Protein AF-A0A1M2VXE6-F1 (afdb_monomer_lite)

InterPro domains:
  IPR036291 NAD(P)-binding domain superfamily [SSF51735] (43-241)
  IPR051593 Ergosterol Biosynthesis ERG27 Subfamily [PTHR43647] (1-349)

Secondary structure (DSSP, 8-state):
-EES-HHHHHHHHHHHHHHHHHHHHHSPTTSHHHHHHHHHHHH-----EE--TT-HHHHHHHHHHHHHH-S--SEEEE------EEEE-HHHHHHHHHH-HHHHHHS-TTEEE----B-TTSSBHHHIIIIIHHHHHHHHHHHHHHHHHHHHSS-EEEEEE--TT----S-TTT-TTSSS-TTHHHHHHHHHHHHHHHHHHHHHHT---SSTT-PPPSSSEEEEEEE--B---SGGGGG---STTHHHHHHHHHHHHHHTT-SSB-SSHHHHHHHHHHHHHS-GGGS--TTT-TT--GGGS---TTSTTTTTS-BTBSPPPEEEEEEEEEE-TT--EEEEEEEEEPPGGGTTHHHHHHHHHHHHHHHHHHHHHHHHHHHHHHT--

Foldseek 3Di:
DEEQDPVVLVVVVVVVLVVLVVVLVPDDPPDPVNVVSVVCSVPDDDDYDYADLLDLVRLLVSLVVCVVVDQAAQEAALPWAAFAFPAFPVVVLVVCCVPPVLQCQQAVPRRFGDAQDHGPVRFTRRLSGQPLSLVSNCVSRVVRQLSCCVPVVDGGEYEHEAGSLAACQADLVPQLRRRPGRPSNNNSSVLSLLQLLVLQVQLCVQDDPPDPPDRNHVRNYHGAYEYLFDEDDCNVVSNVYPDVPVSVVVLVSLLVSQLVWFFRRAYDSVLSCAQVVCVSPPPPVPDDWLVRPPPQFLQVDDHDPPRPCPPVRHPPPDGFRFSTKYWYWTAHSVRRIDIDIHTDTDDPSCNCSNVSSVVVSSVVSVVVVVVVVVVVVVVVVVVVD

Organism: Trametes pubescens (NCBI:txid154538)

Sequence (385 aa):
MACRDPKRAQDAREKLYRLLDKHISTLKKGTEDYAYAVAFRSSVRLDIERLDLSSVRSVLDFGKAVTQKYEYISHLIFNAGTATYSHLDILGFTYDLLIHPIDAIEHPRRNMQVNGVLTEDGLGYTWQCNVFGHYVLYRSVQPLLVACARKTNSPARVIWMSSLDAEPTFDLKEDWQLTKTMHSYNASKFQIELIAAELERRTLEGGAPSIPGGSAPNGEFHHYIVSPGITATNMSTLLNIPIPGYRYLMLAAFYIVRFIGSPHVLMSLYSAAVAAVHLALIPLLAIPTVHDTVHVPPEDIPWPSWHSYFGKFTRGAAPPRVLTLRFGAENDRWGNDRPGVMAVPVWEEYLDAGEQLLERFERLYQAFLLKEVGASATVTNRHAE

Radius of gyration: 21.71 Å; chains: 1; bounding box: 54×73×59 Å

pLDDT: mean 90.38, std 12.38, range [39.72, 98.75]

Structure (mmCIF, N/CA/C/O backbone):
data_AF-A0A1M2VXE6-F1
#
_entry.id   AF-A0A1M2VXE6-F1
#
loop_
_atom_site.group_PDB
_atom_site.id
_atom_site.type_symbol
_atom_site.label_atom_id
_atom_site.label_alt_id
_atom_site.label_comp_id
_atom_site.label_asym_id
_atom_site.label_entity_id
_atom_site.label_seq_id
_atom_site.pdbx_PDB_ins_code
_atom_site.Cartn_x
_atom_site.Cartn_y
_atom_site.Cartn_z
_atom_site.occupancy
_atom_site.B_iso_or_equiv
_atom_site.auth_seq_id
_atom_site.auth_comp_id
_atom_site.auth_asym_id
_atom_site.auth_atom_id
_atom_site.pdbx_PDB_model_num
ATOM 1 N N . MET A 1 1 ? -4.980 -8.725 12.205 1.00 93.00 1 MET A N 1
ATOM 2 C CA . MET A 1 1 ? -3.709 -8.355 11.543 1.00 93.00 1 MET A CA 1
ATOM 3 C C . MET A 1 1 ? -3.261 -9.518 10.681 1.00 93.00 1 MET A C 1
ATOM 5 O O . MET A 1 1 ? -3.297 -10.643 11.161 1.00 93.00 1 MET A O 1
ATOM 9 N N . ALA A 1 2 ? -2.845 -9.256 9.444 1.00 94.75 2 ALA A N 1
ATOM 10 C CA . ALA A 1 2 ? -2.377 -10.285 8.522 1.00 94.75 2 ALA A CA 1
ATOM 11 C C . ALA A 1 2 ? -0.858 -10.163 8.328 1.00 94.75 2 ALA A C 1
ATOM 13 O O . ALA A 1 2 ? -0.361 -9.061 8.088 1.00 94.75 2 ALA A O 1
ATOM 14 N N . CYS A 1 3 ? -0.102 -11.252 8.485 1.00 94.12 3 CYS A N 1
ATOM 15 C CA . CYS A 1 3 ? 1.357 -11.213 8.349 1.00 94.12 3 CYS A CA 1
ATOM 16 C C . CYS A 1 3 ? 1.932 -12.571 7.944 1.00 94.12 3 CYS A C 1
ATOM 18 O O . CYS A 1 3 ? 1.478 -13.608 8.425 1.00 94.12 3 CYS A O 1
ATOM 20 N N . ARG A 1 4 ? 2.984 -12.571 7.119 1.00 94.12 4 ARG A N 1
ATOM 21 C CA . ARG A 1 4 ? 3.686 -13.805 6.730 1.00 94.12 4 ARG A CA 1
ATOM 22 C C . ARG A 1 4 ? 4.567 -14.382 7.837 1.00 94.12 4 ARG A C 1
ATOM 24 O O . ARG A 1 4 ? 4.826 -15.580 7.842 1.00 94.12 4 ARG A O 1
ATOM 31 N N . ASP A 1 5 ? 5.027 -13.531 8.758 1.00 94.81 5 ASP A N 1
ATOM 32 C CA . ASP A 1 5 ? 5.937 -13.882 9.850 1.00 94.81 5 ASP A CA 1
ATOM 33 C C . ASP A 1 5 ? 5.180 -13.860 11.193 1.00 94.81 5 ASP A C 1
ATOM 35 O O . ASP A 1 5 ? 4.861 -12.776 11.702 1.00 94.81 5 ASP A O 1
ATOM 39 N N . PRO A 1 6 ? 4.897 -15.034 11.792 1.00 92.81 6 PRO A N 1
ATOM 40 C CA . PRO A 1 6 ? 4.152 -15.126 13.045 1.00 92.81 6 PRO A CA 1
ATOM 41 C C . PRO A 1 6 ? 4.833 -14.417 14.217 1.00 92.81 6 PRO A C 1
ATOM 43 O O . PRO A 1 6 ? 4.154 -13.824 15.055 1.00 92.81 6 PRO A O 1
ATOM 46 N N . LYS A 1 7 ? 6.171 -14.438 14.275 1.00 95.31 7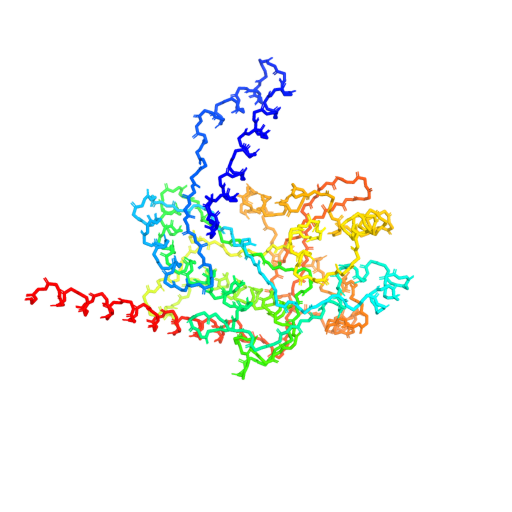 LYS A N 1
ATOM 47 C CA . LYS A 1 7 ? 6.927 -13.814 15.364 1.00 95.31 7 LYS A CA 1
ATOM 48 C C . LYS A 1 7 ? 6.829 -12.298 15.274 1.00 95.31 7 LYS A C 1
ATOM 50 O O . LYS A 1 7 ? 6.483 -11.649 16.255 1.00 95.31 7 LYS A O 1
ATOM 55 N N . ARG A 1 8 ? 7.044 -11.728 14.084 1.00 93.88 8 ARG A N 1
ATOM 56 C CA . ARG A 1 8 ? 6.881 -10.280 13.869 1.00 93.88 8 ARG A CA 1
ATOM 57 C C . ARG A 1 8 ? 5.454 -9.819 14.155 1.00 93.88 8 ARG A C 1
ATOM 59 O O . ARG A 1 8 ? 5.272 -8.745 14.725 1.00 93.88 8 ARG A O 1
ATOM 66 N N . ALA A 1 9 ? 4.456 -10.619 13.782 1.00 95.38 9 ALA A N 1
ATOM 67 C CA . ALA A 1 9 ? 3.058 -10.326 14.080 1.00 95.38 9 ALA A CA 1
ATOM 68 C C . ALA A 1 9 ? 2.782 -10.319 15.589 1.00 95.38 9 ALA A C 1
ATOM 70 O O . ALA A 1 9 ? 2.110 -9.415 16.088 1.00 95.38 9 ALA A O 1
ATOM 71 N N . GLN A 1 10 ? 3.338 -11.291 16.316 1.00 97.19 10 GLN A N 1
ATOM 72 C CA . GLN A 1 10 ? 3.230 -11.371 17.768 1.00 97.19 10 GLN A CA 1
ATOM 73 C C . GLN A 1 10 ? 3.910 -10.179 18.452 1.00 97.19 10 GLN A C 1
ATOM 75 O O . GLN A 1 10 ? 3.286 -9.511 19.278 1.00 97.19 10 GLN A O 1
ATOM 80 N N . ASP A 1 11 ? 5.136 -9.848 18.046 1.00 96.12 11 ASP A N 1
ATOM 81 C CA . ASP A 1 11 ? 5.872 -8.693 18.565 1.00 96.12 11 ASP A CA 1
ATOM 82 C C . ASP A 1 11 ? 5.100 -7.385 18.329 1.00 96.12 11 ASP A C 1
ATOM 84 O O . ASP A 1 11 ? 5.043 -6.516 19.203 1.00 96.12 11 ASP A O 1
ATOM 88 N N . ALA A 1 12 ? 4.492 -7.225 17.147 1.00 95.06 12 ALA A N 1
ATOM 89 C CA . ALA A 1 12 ? 3.663 -6.069 16.821 1.00 95.06 12 ALA A CA 1
ATOM 90 C C . ALA A 1 12 ? 2.401 -6.012 17.693 1.00 95.06 12 ALA A C 1
ATOM 92 O O . ALA A 1 12 ? 2.087 -4.957 18.243 1.00 95.06 12 ALA A O 1
ATOM 93 N N . ARG A 1 13 ? 1.715 -7.147 17.880 1.00 96.94 13 ARG A N 1
ATOM 94 C CA . ARG A 1 13 ? 0.522 -7.254 18.731 1.00 96.94 13 ARG A CA 1
ATOM 95 C C . ARG A 1 13 ? 0.801 -6.794 20.156 1.00 96.94 13 ARG A C 1
ATOM 97 O O . ARG A 1 13 ? 0.058 -5.985 20.705 1.00 96.94 13 ARG A O 1
ATOM 104 N N . GLU A 1 14 ? 1.878 -7.288 20.752 1.00 97.44 14 GLU A N 1
ATOM 105 C CA . GLU A 1 14 ? 2.244 -6.913 22.116 1.00 97.44 14 GLU A CA 1
ATOM 106 C C . GLU A 1 14 ? 2.625 -5.441 22.229 1.00 97.44 14 GLU A C 1
ATOM 108 O O . GLU A 1 14 ? 2.249 -4.784 23.199 1.00 97.44 14 GLU A O 1
ATOM 113 N N . LYS A 1 15 ? 3.354 -4.906 21.242 1.00 96.12 15 LYS A N 1
ATOM 114 C CA . LYS A 1 15 ? 3.685 -3.477 21.194 1.00 96.12 15 LYS A CA 1
ATOM 115 C C . LYS A 1 15 ? 2.431 -2.611 21.106 1.00 96.12 15 LYS A C 1
ATOM 117 O O . LYS A 1 15 ? 2.387 -1.588 21.778 1.00 96.12 15 LYS A O 1
ATOM 122 N N . LEU A 1 16 ? 1.421 -3.020 20.337 1.00 95.62 16 LEU A N 1
ATOM 123 C CA . LEU A 1 16 ? 0.152 -2.295 20.222 1.00 95.62 16 LEU A CA 1
ATOM 124 C C . LEU A 1 16 ? -0.641 -2.303 21.534 1.00 95.62 16 LEU A C 1
ATOM 126 O O . LEU A 1 16 ? -1.080 -1.242 21.971 1.00 95.62 16 LEU A O 1
ATOM 130 N N . TYR A 1 17 ? -0.764 -3.453 22.207 1.00 97.69 17 TYR A N 1
ATOM 131 C CA . TYR A 1 17 ? -1.394 -3.492 23.534 1.00 97.69 17 TYR A CA 1
ATOM 132 C C . TYR A 1 17 ? -0.641 -2.621 24.542 1.00 97.69 17 TYR A C 1
ATOM 134 O O . TYR A 1 17 ? -1.256 -1.801 25.217 1.00 97.69 17 TYR A O 1
ATOM 142 N N . ARG A 1 18 ? 0.695 -2.720 24.583 1.00 97.50 18 ARG A N 1
ATOM 143 C CA . ARG A 1 18 ? 1.533 -1.878 25.451 1.00 97.50 18 ARG A CA 1
ATOM 144 C C . ARG A 1 18 ? 1.386 -0.388 25.139 1.00 97.50 18 ARG A C 1
ATOM 146 O O . ARG A 1 18 ? 1.398 0.424 26.059 1.00 97.50 18 ARG A O 1
ATOM 153 N N . LEU A 1 19 ? 1.260 -0.019 23.864 1.00 95.31 19 LEU A N 1
ATOM 154 C CA . LEU A 1 19 ? 1.040 1.364 23.444 1.00 95.31 19 LEU A CA 1
ATOM 155 C C . LEU A 1 19 ? -0.303 1.892 23.963 1.00 95.31 19 LEU A C 1
ATOM 157 O O . LEU A 1 19 ? -0.345 2.993 24.507 1.00 95.31 19 LEU A O 1
ATOM 161 N N . LEU A 1 20 ? -1.370 1.097 23.842 1.00 96.06 20 LEU A N 1
ATOM 162 C CA . LEU A 1 20 ? -2.694 1.446 24.354 1.00 96.06 20 LEU A CA 1
ATOM 163 C C . LEU A 1 20 ? -2.698 1.558 25.886 1.00 96.06 20 LEU A C 1
ATOM 165 O O . LEU A 1 20 ? -3.192 2.545 26.424 1.00 96.06 20 LEU A O 1
ATOM 169 N N . ASP A 1 21 ? -2.076 0.606 26.584 1.00 97.81 21 ASP A N 1
ATOM 170 C CA . ASP A 1 21 ? -1.946 0.629 28.048 1.00 97.81 21 ASP A CA 1
ATOM 171 C C . ASP A 1 21 ? -1.162 1.865 28.518 1.00 97.81 21 ASP A C 1
ATOM 173 O O . ASP A 1 21 ? -1.562 2.557 29.459 1.00 97.81 21 ASP A O 1
ATOM 177 N N . LYS A 1 22 ? -0.078 2.207 27.809 1.00 97.44 22 LYS A N 1
ATOM 178 C CA . LYS A 1 22 ? 0.682 3.434 28.058 1.00 97.44 22 LYS A CA 1
ATOM 179 C C . LYS A 1 22 ? -0.185 4.673 27.837 1.00 97.44 22 LYS A C 1
ATOM 181 O O . LYS A 1 22 ? -0.175 5.549 28.695 1.00 97.44 22 LYS A O 1
ATOM 186 N N . HIS A 1 23 ? -0.943 4.755 26.744 1.00 95.81 23 HIS A N 1
ATOM 187 C CA . HIS A 1 23 ? -1.839 5.886 26.489 1.00 95.81 23 HIS A CA 1
ATOM 188 C C . HIS A 1 23 ? -2.865 6.062 27.619 1.00 95.81 23 HIS A C 1
ATOM 190 O O . HIS A 1 23 ? -2.963 7.148 28.187 1.00 95.81 23 HIS A O 1
ATOM 196 N N . ILE A 1 24 ? -3.534 4.985 28.040 1.00 97.69 24 ILE A N 1
ATOM 197 C CA . ILE A 1 24 ? -4.504 5.011 29.147 1.00 97.69 24 ILE A CA 1
ATOM 198 C C . ILE A 1 24 ? -3.865 5.523 30.439 1.00 97.69 24 ILE A C 1
ATOM 200 O O . ILE A 1 24 ? -4.471 6.321 31.150 1.00 97.69 24 ILE A O 1
ATOM 204 N N . SER A 1 25 ? -2.623 5.123 30.731 1.00 97.62 25 SER A N 1
ATOM 205 C CA . SER A 1 25 ? -1.912 5.582 31.932 1.00 97.62 25 SER A CA 1
ATOM 206 C C . SER A 1 25 ? -1.639 7.092 31.964 1.00 97.62 25 SER A C 1
ATOM 208 O O . SER A 1 25 ? -1.443 7.647 33.043 1.00 97.62 25 SER A O 1
ATOM 210 N N . THR A 1 26 ? -1.642 7.757 30.803 1.00 97.69 26 THR A N 1
ATOM 211 C CA . THR A 1 26 ? -1.457 9.215 30.704 1.00 97.69 26 THR A CA 1
ATOM 212 C C . THR A 1 26 ? -2.757 10.004 30.857 1.00 97.69 26 THR A C 1
ATOM 214 O O . THR A 1 26 ? -2.711 11.211 31.090 1.00 97.69 26 THR A O 1
ATOM 217 N N . LEU A 1 27 ? -3.913 9.342 30.752 1.00 97.75 27 LEU A N 1
ATOM 218 C CA . LEU A 1 27 ? -5.220 9.980 30.877 1.00 97.75 27 LEU A CA 1
ATOM 219 C C . LEU A 1 27 ? -5.575 10.219 32.351 1.00 97.75 27 LEU A C 1
ATOM 221 O O . LEU A 1 27 ? -5.306 9.400 33.235 1.00 97.75 27 LEU A O 1
ATOM 225 N N . LYS A 1 28 ? -6.228 11.350 32.627 1.00 97.44 28 LYS A N 1
ATOM 226 C CA . LYS A 1 28 ? -6.692 11.688 33.975 1.00 97.44 28 LYS A CA 1
ATOM 227 C C . LYS A 1 28 ? -7.846 10.766 34.373 1.00 97.44 28 LYS A C 1
ATOM 229 O O . LYS A 1 28 ? -8.885 10.739 33.723 1.00 97.44 28 LYS A O 1
ATOM 234 N N . LYS A 1 29 ? -7.694 10.042 35.483 1.00 96.81 29 LYS A N 1
ATOM 235 C CA . LYS A 1 29 ? -8.764 9.186 36.018 1.00 96.81 29 LYS A CA 1
ATOM 236 C C . LYS A 1 29 ? -10.035 9.995 36.292 1.00 96.81 29 LYS A C 1
ATOM 238 O O . LYS A 1 29 ? -9.965 11.105 36.818 1.00 96.81 29 LYS A O 1
ATOM 243 N N . GLY A 1 30 ? -11.182 9.399 35.975 1.00 95.44 30 GLY A N 1
ATOM 244 C CA . GLY A 1 30 ? -12.502 10.007 36.161 1.00 95.44 30 GLY A CA 1
ATOM 245 C C . GLY A 1 30 ? -12.973 10.897 35.007 1.00 95.44 30 GLY A C 1
ATOM 246 O O . GLY A 1 30 ? -14.076 11.423 35.098 1.00 95.44 30 GLY A O 1
ATOM 247 N N . THR A 1 31 ? -12.187 11.069 33.936 1.00 97.75 31 THR A N 1
ATOM 248 C CA . THR A 1 31 ? -12.665 11.712 32.700 1.00 97.75 31 THR A CA 1
ATOM 249 C C . THR A 1 31 ? -13.384 10.717 31.789 1.00 97.75 31 THR A C 1
ATOM 251 O O . THR A 1 31 ? -13.173 9.504 31.884 1.00 97.75 31 THR A O 1
ATOM 254 N N . GLU A 1 32 ? -14.204 11.237 30.874 1.00 97.62 32 GLU A N 1
ATOM 255 C CA . GLU A 1 32 ? -14.871 10.438 29.839 1.00 97.62 32 GLU A CA 1
ATOM 256 C C . GLU A 1 32 ? -13.858 9.720 28.939 1.00 97.62 32 GLU A C 1
ATOM 258 O O . GLU A 1 32 ? -13.996 8.520 28.712 1.00 97.62 32 GLU A O 1
ATOM 263 N N . ASP A 1 33 ? -12.780 10.399 28.532 1.00 96.69 33 ASP A N 1
ATOM 264 C CA . ASP A 1 33 ? -11.703 9.802 27.728 1.00 96.69 33 ASP A CA 1
ATOM 265 C C . ASP A 1 33 ? -11.070 8.588 28.412 1.00 96.69 33 ASP A C 1
ATOM 267 O O . ASP A 1 33 ? -10.832 7.557 27.781 1.00 96.69 33 ASP A O 1
ATOM 271 N N . TYR A 1 34 ? -10.812 8.683 29.722 1.00 97.88 34 TYR A N 1
ATOM 272 C CA . TYR A 1 34 ? -10.270 7.565 30.490 1.00 97.88 34 TYR A CA 1
ATOM 273 C C . TYR A 1 34 ? -11.263 6.398 30.532 1.00 97.88 34 TYR A C 1
ATOM 275 O O . TYR A 1 34 ? -10.874 5.250 30.314 1.00 97.88 34 TYR A O 1
ATOM 283 N N . ALA A 1 35 ? -12.545 6.680 30.788 1.00 97.69 35 ALA A N 1
ATOM 284 C CA . ALA A 1 35 ? -13.589 5.660 30.824 1.00 97.69 35 ALA A CA 1
ATOM 285 C C . ALA A 1 35 ? -13.737 4.951 29.467 1.00 97.69 35 ALA A C 1
ATOM 287 O O . ALA A 1 35 ? -13.752 3.719 29.416 1.00 97.69 35 ALA A O 1
ATOM 288 N N . TYR A 1 36 ? -13.760 5.717 28.373 1.00 97.25 36 TYR A N 1
ATOM 289 C CA . TYR A 1 36 ? -13.797 5.190 27.013 1.00 97.25 36 TYR A CA 1
ATOM 290 C C . TYR A 1 36 ? -12.573 4.325 26.710 1.00 97.25 36 TYR A C 1
ATOM 292 O O . TYR A 1 36 ? -12.720 3.186 26.275 1.00 97.25 36 TYR A O 1
ATOM 300 N N . ALA A 1 37 ? -11.362 4.820 26.977 1.00 97.25 37 ALA A N 1
ATOM 301 C CA . ALA A 1 37 ? -10.138 4.101 26.642 1.00 97.25 37 ALA A CA 1
ATOM 302 C C . ALA A 1 37 ? -10.000 2.785 27.431 1.00 97.25 37 ALA A C 1
ATOM 304 O O . ALA A 1 37 ? -9.575 1.773 26.871 1.00 97.25 37 ALA A O 1
ATOM 305 N N . VAL A 1 38 ? -10.423 2.757 28.701 1.00 97.50 38 VAL A N 1
ATOM 306 C CA . VAL A 1 38 ? -10.486 1.526 29.508 1.00 97.50 38 VAL A CA 1
ATOM 307 C C . VAL A 1 38 ? -11.510 0.536 28.943 1.00 97.50 38 VAL A C 1
ATOM 309 O O . VAL A 1 38 ? -11.203 -0.653 28.825 1.00 97.50 38 VAL A O 1
ATOM 312 N N . ALA A 1 39 ? -12.699 1.004 28.553 1.00 97.69 39 ALA A N 1
ATOM 313 C CA . ALA A 1 39 ? -13.727 0.161 27.940 1.00 97.69 39 ALA A CA 1
ATOM 314 C C . ALA A 1 39 ? -13.306 -0.370 26.555 1.00 97.69 39 ALA A C 1
ATOM 316 O O . ALA A 1 39 ? -13.531 -1.536 26.222 1.00 97.69 39 ALA A O 1
ATOM 317 N N . PHE A 1 40 ? -12.633 0.452 25.751 1.00 97.00 40 PHE A N 1
ATOM 318 C CA . PHE A 1 40 ? -12.043 0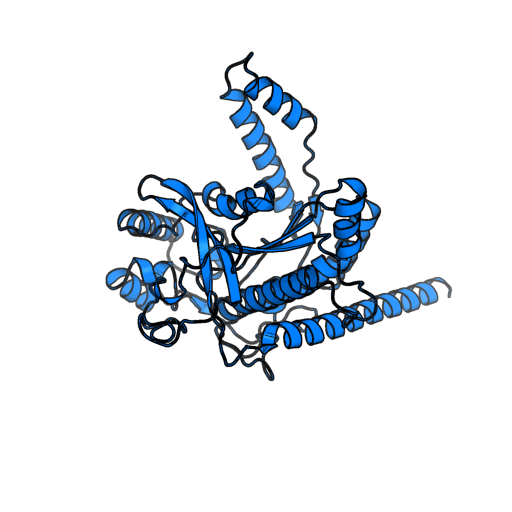.024 24.487 1.00 97.00 40 PHE A CA 1
ATOM 319 C C . PHE A 1 40 ? -10.968 -1.038 24.728 1.00 97.00 40 PHE A C 1
ATOM 321 O O . PHE A 1 40 ? -10.971 -2.091 24.096 1.00 97.00 40 PHE A O 1
ATOM 328 N N . ARG A 1 41 ? -10.077 -0.823 25.702 1.00 96.94 41 ARG A N 1
ATOM 329 C CA . ARG A 1 41 ? -9.002 -1.767 26.028 1.00 96.94 41 ARG A CA 1
ATOM 330 C C . ARG A 1 41 ? -9.497 -3.129 26.511 1.00 96.94 41 ARG A C 1
ATOM 332 O O . ARG A 1 41 ? -8.813 -4.125 26.260 1.00 96.94 41 ARG A O 1
ATOM 339 N N . SER A 1 42 ? -10.637 -3.184 27.200 1.00 96.56 42 SER A N 1
ATOM 340 C CA . SER A 1 42 ? -11.229 -4.440 27.676 1.00 96.56 42 SER A CA 1
ATOM 341 C C . SER A 1 42 ? -11.940 -5.233 26.573 1.00 96.56 42 SER A C 1
ATOM 343 O O . SER A 1 42 ? -12.100 -6.445 26.706 1.00 96.56 42 SER A O 1
ATOM 345 N N . SER A 1 43 ? -12.331 -4.574 25.480 1.00 96.25 43 SER A N 1
ATOM 346 C CA . SER A 1 43 ? -13.095 -5.174 24.380 1.00 96.25 43 SER A CA 1
ATOM 347 C C . SER A 1 43 ? -12.270 -5.424 23.113 1.00 96.25 43 SER A C 1
ATOM 349 O O . SER A 1 43 ? -12.550 -6.381 22.388 1.00 96.25 43 SER A O 1
ATOM 351 N N . VAL A 1 44 ? -11.240 -4.615 22.847 1.00 96.56 44 VAL A N 1
ATOM 352 C CA . VAL A 1 44 ? -10.413 -4.723 21.639 1.00 96.56 44 VAL A CA 1
ATOM 353 C C . VAL A 1 44 ? -9.643 -6.044 21.603 1.00 96.56 44 VAL A C 1
ATOM 355 O O . VAL A 1 44 ? -8.948 -6.419 22.550 1.00 96.56 44 VAL A O 1
ATOM 358 N N . ARG A 1 45 ? -9.738 -6.747 20.470 1.00 96.44 45 ARG A N 1
ATOM 359 C CA . ARG A 1 45 ? -9.020 -7.998 20.210 1.00 96.44 45 ARG A CA 1
ATOM 360 C C . ARG A 1 45 ? -8.141 -7.855 18.979 1.00 96.44 45 ARG A C 1
ATOM 362 O O . ARG A 1 45 ? -8.617 -7.578 17.882 1.00 96.44 45 ARG A O 1
ATOM 369 N N . LEU A 1 46 ? -6.844 -8.065 19.169 1.00 96.62 46 LEU A N 1
ATOM 370 C CA . LEU A 1 46 ? -5.863 -8.117 18.092 1.00 96.62 46 LEU A CA 1
ATOM 371 C C . LEU A 1 46 ? -5.605 -9.574 17.692 1.00 96.62 46 LEU A C 1
ATOM 373 O O . LEU A 1 46 ? -4.740 -10.249 18.259 1.00 96.62 46 LEU A O 1
ATOM 377 N N . ASP A 1 47 ? -6.354 -10.042 16.698 1.00 95.69 47 ASP A N 1
ATOM 378 C CA . ASP A 1 47 ? -6.156 -11.362 16.100 1.00 95.69 47 ASP A CA 1
ATOM 379 C C . ASP A 1 47 ? -5.029 -11.336 15.062 1.00 95.69 47 ASP A C 1
ATOM 381 O O . ASP A 1 47 ? -4.821 -10.335 14.364 1.00 95.69 47 ASP A O 1
ATOM 385 N N . ILE A 1 48 ? -4.297 -12.443 14.957 1.00 95.38 48 ILE A N 1
ATOM 386 C CA . ILE A 1 48 ? -3.235 -12.643 13.969 1.00 95.38 48 ILE A CA 1
ATOM 387 C C . ILE A 1 48 ? -3.660 -13.786 13.061 1.00 95.38 48 ILE A C 1
ATOM 389 O O . ILE A 1 48 ? -3.976 -14.864 13.548 1.00 95.38 48 ILE A O 1
ATOM 393 N N . GLU A 1 49 ? -3.610 -13.543 11.759 1.00 95.25 49 GLU A N 1
ATOM 394 C CA . GLU A 1 49 ? -3.856 -14.545 10.728 1.00 95.25 49 GLU A CA 1
ATOM 395 C C . GLU A 1 49 ? -2.675 -14.540 9.749 1.00 95.25 49 GLU A C 1
ATOM 397 O O . GLU A 1 49 ? -2.134 -13.479 9.404 1.00 95.25 49 GLU A O 1
ATOM 402 N N . ARG A 1 50 ? -2.216 -15.725 9.337 1.00 96.19 50 ARG A N 1
ATOM 403 C CA . ARG A 1 50 ? -1.046 -15.839 8.459 1.00 96.19 50 ARG A CA 1
ATOM 404 C C . ARG A 1 50 ? -1.433 -15.482 7.029 1.00 96.19 50 ARG A C 1
ATOM 406 O O . ARG A 1 50 ? -2.371 -16.051 6.488 1.00 96.19 50 ARG A O 1
ATOM 413 N N . LEU A 1 51 ? -0.671 -14.586 6.410 1.00 98.00 51 LEU A N 1
ATOM 414 C CA . LEU A 1 51 ? -0.885 -14.172 5.025 1.00 98.00 51 LEU A CA 1
ATOM 415 C C . LEU A 1 51 ? 0.449 -13.872 4.351 1.00 98.00 51 LEU A C 1
ATOM 417 O O . LEU A 1 51 ? 1.158 -12.958 4.778 1.00 98.00 51 LEU A O 1
ATOM 421 N N . ASP A 1 52 ? 0.758 -14.604 3.285 1.00 98.12 52 ASP A N 1
ATOM 422 C CA . ASP A 1 52 ? 1.862 -14.295 2.384 1.00 98.12 52 ASP A CA 1
ATOM 423 C C . ASP A 1 52 ? 1.335 -13.892 1.004 1.00 98.12 52 ASP A C 1
ATOM 425 O O . ASP A 1 52 ? 0.777 -14.706 0.275 1.00 98.12 52 ASP A O 1
ATOM 429 N N . LEU A 1 53 ? 1.521 -12.623 0.638 1.00 98.38 53 LEU A N 1
ATOM 430 C CA . LEU A 1 53 ? 1.072 -12.091 -0.652 1.00 98.38 53 LEU A CA 1
ATOM 431 C C . LEU A 1 53 ? 1.905 -12.608 -1.830 1.00 98.38 53 LEU A C 1
ATOM 433 O O . LEU A 1 53 ? 1.460 -12.492 -2.966 1.00 98.38 53 LEU A O 1
ATOM 437 N N . SER A 1 54 ? 3.074 -13.204 -1.574 1.00 97.88 54 SER A N 1
ATOM 438 C CA . SER A 1 54 ? 3.882 -13.866 -2.606 1.00 97.88 54 SER A CA 1
ATOM 439 C C . SER A 1 54 ? 3.396 -15.279 -2.960 1.00 97.88 54 SER A C 1
ATOM 441 O O . SER A 1 54 ? 4.002 -15.923 -3.811 1.00 97.88 54 SER A O 1
ATOM 443 N N . SER A 1 55 ? 2.301 -15.745 -2.340 1.00 98.38 55 SER A N 1
ATOM 444 C CA . SER A 1 55 ? 1.650 -17.025 -2.634 1.00 98.38 55 SER A CA 1
ATOM 445 C C . SER A 1 55 ? 0.137 -16.851 -2.783 1.00 98.38 55 SER A C 1
ATOM 447 O O . SER A 1 55 ? -0.566 -16.621 -1.799 1.00 98.38 55 SER A O 1
ATOM 449 N N . VAL A 1 56 ? -0.405 -17.023 -3.992 1.00 98.19 56 VAL A N 1
ATOM 450 C CA . VAL A 1 56 ? -1.852 -16.928 -4.260 1.00 98.19 56 VAL A CA 1
ATOM 451 C C . VAL A 1 56 ? -2.627 -17.926 -3.404 1.00 98.19 56 VAL A C 1
ATOM 453 O O . VAL A 1 56 ? -3.657 -17.573 -2.830 1.00 98.19 56 VAL A O 1
ATOM 456 N N . ARG A 1 57 ? -2.099 -19.142 -3.229 1.00 97.56 57 ARG A N 1
ATOM 457 C CA . ARG A 1 57 ? -2.683 -20.143 -2.330 1.00 97.56 57 ARG A CA 1
ATOM 458 C C . ARG A 1 57 ? -2.792 -19.629 -0.895 1.00 97.56 57 ARG A C 1
ATOM 460 O O . ARG A 1 57 ? -3.861 -19.737 -0.298 1.00 97.56 57 ARG A O 1
ATOM 467 N N . SER A 1 58 ? -1.733 -19.013 -0.358 1.00 98.12 58 SER A N 1
ATOM 468 C CA . SER A 1 58 ? -1.788 -18.415 0.983 1.00 98.12 58 SER A CA 1
ATOM 469 C C . SER A 1 58 ? -2.872 -17.341 1.091 1.00 98.12 58 SER A C 1
ATOM 471 O O . SER A 1 58 ? -3.499 -17.239 2.145 1.00 98.12 58 SER A O 1
ATOM 473 N N . VAL A 1 59 ? -3.090 -16.542 0.043 1.00 98.50 59 VAL A N 1
ATOM 474 C CA . VAL A 1 59 ? -4.132 -15.505 0.029 1.00 98.50 59 VAL A CA 1
ATOM 475 C C . VAL A 1 59 ? -5.535 -16.116 -0.013 1.00 98.50 59 VAL A C 1
ATOM 477 O O . VAL A 1 59 ? -6.412 -15.689 0.738 1.00 98.50 59 VAL A O 1
ATOM 480 N N . LEU A 1 60 ? -5.749 -17.135 -0.848 1.00 97.94 60 LEU A N 1
ATOM 481 C CA . LEU A 1 60 ? -7.029 -17.840 -0.952 1.00 97.94 60 LEU A CA 1
ATOM 482 C C . LEU A 1 60 ? -7.397 -18.548 0.356 1.00 97.94 60 LEU A C 1
ATOM 484 O O . LEU A 1 60 ? -8.534 -18.448 0.816 1.00 97.94 60 LEU A O 1
ATOM 488 N N . ASP A 1 61 ? -6.438 -19.233 0.979 1.00 97.00 61 ASP A N 1
ATOM 489 C CA . ASP A 1 61 ? -6.656 -19.928 2.249 1.00 97.00 61 ASP A CA 1
ATOM 490 C C . ASP A 1 61 ? -6.936 -18.941 3.392 1.00 97.00 61 ASP A C 1
ATOM 492 O O . ASP A 1 61 ? -7.842 -19.174 4.196 1.00 97.00 61 ASP A O 1
ATOM 496 N N . PHE A 1 62 ? -6.255 -17.789 3.412 1.00 97.75 62 PHE A N 1
ATOM 497 C CA . PHE A 1 62 ? -6.596 -16.686 4.314 1.00 97.75 62 PHE A CA 1
ATOM 498 C C . PHE A 1 62 ? -8.034 -16.196 4.090 1.00 97.75 62 PHE A C 1
ATOM 500 O O . PHE A 1 62 ? -8.791 -16.053 5.050 1.00 97.75 62 PHE A O 1
ATOM 507 N N . GLY A 1 63 ? -8.436 -15.969 2.834 1.00 97.25 63 GLY A N 1
ATOM 508 C CA . GLY A 1 63 ? -9.788 -15.525 2.489 1.00 97.25 63 GLY A CA 1
ATOM 509 C C . GLY A 1 63 ? -10.872 -16.494 2.968 1.00 97.25 63 GLY A C 1
ATOM 510 O O . GLY A 1 63 ? -11.864 -16.062 3.561 1.00 97.25 63 GLY A O 1
ATOM 511 N N . LYS A 1 64 ? -10.656 -17.808 2.799 1.00 96.31 64 LYS A N 1
ATOM 512 C CA . LYS A 1 64 ? -11.545 -18.861 3.324 1.00 96.31 64 LYS A CA 1
ATOM 513 C C . LYS A 1 64 ? -11.642 -18.804 4.850 1.00 96.31 64 LYS A C 1
ATOM 515 O O . LYS A 1 64 ? -12.750 -18.766 5.382 1.00 96.31 64 LYS A O 1
ATOM 520 N N . ALA A 1 65 ? -10.503 -18.760 5.545 1.00 96.56 65 ALA A N 1
ATOM 521 C CA . ALA A 1 65 ? -10.460 -18.738 7.007 1.00 96.56 65 ALA A CA 1
ATOM 522 C C . ALA A 1 65 ? -11.172 -17.503 7.583 1.00 96.56 65 ALA A C 1
ATOM 524 O O . ALA A 1 65 ? -11.980 -17.612 8.503 1.00 96.56 65 ALA A O 1
ATOM 525 N N . VAL A 1 66 ? -10.930 -16.327 7.001 1.00 96.62 66 VAL A N 1
ATOM 526 C CA . VAL A 1 66 ? -11.566 -15.072 7.419 1.00 96.62 66 VAL A CA 1
ATOM 527 C C . VAL A 1 66 ? -13.073 -15.087 7.152 1.00 96.62 66 VAL A C 1
ATOM 529 O O . VAL A 1 66 ? -13.836 -14.686 8.028 1.00 96.62 66 VAL A O 1
ATOM 532 N N . THR A 1 67 ? -13.512 -15.614 6.005 1.00 95.81 67 THR A N 1
ATOM 533 C CA . THR A 1 67 ? -14.941 -15.762 5.659 1.00 95.81 67 THR A CA 1
ATOM 534 C C . THR A 1 67 ? -15.687 -16.703 6.600 1.00 95.81 67 THR A C 1
ATOM 536 O O . THR A 1 67 ? -16.853 -16.474 6.901 1.00 95.81 67 THR A O 1
ATOM 539 N N . GLN A 1 68 ? -15.022 -17.741 7.107 1.00 95.81 68 GLN A N 1
ATOM 540 C CA . GLN A 1 68 ? -15.605 -18.645 8.101 1.00 95.81 68 GLN A CA 1
ATOM 541 C C . GLN A 1 68 ? -15.653 -18.029 9.505 1.00 95.81 68 GLN A C 1
ATOM 543 O O . GLN A 1 68 ? -16.534 -18.363 10.295 1.00 95.81 68 GLN A O 1
ATOM 548 N N . LYS A 1 69 ? -14.691 -17.160 9.834 1.00 96.44 69 LYS A N 1
ATOM 549 C CA . LYS A 1 69 ? -14.490 -16.639 11.191 1.00 96.44 69 LYS A CA 1
ATOM 550 C C . LYS A 1 69 ? -15.288 -15.372 11.493 1.00 96.44 69 LYS A C 1
ATOM 552 O O . LYS A 1 69 ? -15.672 -15.170 12.644 1.00 96.44 69 LYS A O 1
ATOM 557 N N . TYR A 1 70 ? -15.503 -14.509 10.503 1.00 96.25 70 TYR A N 1
ATOM 558 C CA . TYR A 1 70 ? -16.099 -13.189 10.707 1.00 96.25 70 TYR A CA 1
ATOM 559 C C . TYR A 1 70 ? -17.351 -13.000 9.856 1.00 96.25 70 TYR A C 1
ATOM 561 O O . TYR A 1 70 ? -17.410 -13.414 8.705 1.00 96.25 70 TYR A O 1
ATOM 569 N N . GLU A 1 71 ? -18.347 -12.321 10.421 1.00 96.25 71 GLU A N 1
ATOM 570 C CA . GLU A 1 71 ? -19.622 -12.089 9.738 1.00 96.25 71 GLU A CA 1
ATOM 571 C C . GLU A 1 71 ? -19.556 -10.999 8.662 1.00 96.25 71 GLU A C 1
ATOM 573 O O . GLU A 1 71 ? -20.360 -10.994 7.732 1.00 96.25 71 GLU A O 1
ATOM 578 N N . TYR A 1 72 ? -18.649 -10.036 8.828 1.00 96.56 72 TYR A N 1
ATOM 579 C CA . TYR A 1 72 ? -18.425 -8.936 7.900 1.00 96.56 72 TYR A CA 1
ATOM 580 C C . TYR A 1 72 ? -17.037 -8.322 8.108 1.00 96.56 72 TYR A C 1
ATOM 582 O O . TYR A 1 72 ? -16.404 -8.511 9.149 1.00 96.56 72 TYR A O 1
ATOM 590 N N . ILE A 1 73 ? -16.584 -7.546 7.123 1.00 97.06 73 ILE A N 1
ATOM 591 C CA . ILE A 1 73 ? -15.390 -6.700 7.212 1.00 97.06 73 ILE A CA 1
ATOM 592 C C . ILE A 1 73 ? -15.817 -5.270 6.909 1.00 97.06 73 ILE A C 1
ATOM 594 O O . ILE A 1 73 ? -16.346 -4.999 5.838 1.00 97.06 73 ILE A O 1
ATOM 598 N N . SER A 1 74 ? -15.572 -4.351 7.842 1.00 97.00 74 SER A N 1
ATOM 599 C CA . SER A 1 74 ? -15.841 -2.925 7.624 1.00 97.00 74 SER A CA 1
ATOM 600 C C . SER A 1 74 ? -14.682 -2.202 6.944 1.00 97.00 74 SER A C 1
ATOM 602 O O . SER A 1 74 ? -14.903 -1.243 6.214 1.00 97.00 74 SER A O 1
ATOM 604 N N . HIS A 1 75 ? -13.447 -2.656 7.171 1.00 97.88 75 HIS A N 1
ATOM 605 C CA . HIS A 1 75 ? -12.241 -2.007 6.664 1.00 97.88 75 HIS A CA 1
ATOM 606 C C . HIS A 1 75 ? -11.218 -3.044 6.215 1.00 97.88 75 HIS A C 1
ATOM 608 O O . HIS A 1 75 ? -10.873 -3.957 6.967 1.00 97.88 75 HIS A O 1
ATOM 614 N N . LEU A 1 76 ? -10.690 -2.857 5.012 1.00 97.81 76 LEU A N 1
ATOM 615 C CA . LEU A 1 76 ? -9.621 -3.658 4.439 1.00 97.81 76 LEU A CA 1
ATOM 616 C C . LEU A 1 76 ? -8.476 -2.732 4.028 1.00 97.81 76 LEU A C 1
ATOM 618 O O . LEU A 1 76 ? -8.629 -1.930 3.115 1.00 97.81 76 LEU A O 1
ATOM 622 N N . ILE A 1 77 ? -7.340 -2.811 4.727 1.00 98.50 77 ILE A N 1
ATOM 623 C CA . ILE A 1 77 ? -6.197 -1.907 4.522 1.00 98.50 77 ILE A CA 1
ATOM 624 C C . ILE A 1 77 ? -5.027 -2.685 3.922 1.00 98.50 77 ILE A C 1
ATOM 626 O O . ILE A 1 77 ? -4.351 -3.462 4.603 1.00 98.50 77 ILE A O 1
ATOM 630 N N . PHE A 1 78 ? -4.752 -2.438 2.647 1.00 98.56 78 PHE A N 1
ATOM 631 C CA . PHE A 1 78 ? -3.673 -3.058 1.888 1.00 98.56 78 PHE A CA 1
ATOM 632 C C . PHE A 1 78 ? -2.357 -2.311 2.070 1.00 98.56 78 PHE A C 1
ATOM 634 O O . PHE A 1 78 ? -1.880 -1.632 1.172 1.00 98.56 78 PHE A O 1
ATOM 641 N N . ASN A 1 79 ? -1.767 -2.438 3.260 1.00 97.06 79 ASN A N 1
ATOM 642 C CA . ASN A 1 79 ? -0.500 -1.789 3.615 1.00 97.06 79 ASN A CA 1
ATOM 643 C C . ASN A 1 79 ? 0.749 -2.562 3.153 1.00 97.06 79 ASN A C 1
ATOM 645 O O . ASN A 1 79 ? 1.789 -1.962 2.894 1.00 97.06 79 ASN A O 1
ATOM 649 N N . ALA A 1 80 ? 0.689 -3.897 3.127 1.00 96.19 80 ALA A N 1
ATOM 650 C CA . ALA A 1 80 ? 1.869 -4.708 2.841 1.00 96.19 80 ALA A CA 1
ATOM 651 C C . ALA A 1 80 ? 2.405 -4.430 1.428 1.00 96.19 80 ALA A C 1
ATOM 653 O O . ALA A 1 80 ? 1.641 -4.279 0.480 1.00 96.19 80 ALA A O 1
ATOM 654 N N . GLY A 1 81 ? 3.727 -4.379 1.300 1.00 95.19 81 GLY A N 1
ATOM 655 C CA . GLY A 1 81 ? 4.395 -4.183 0.025 1.00 95.19 81 GLY A CA 1
ATOM 656 C C . GLY A 1 81 ? 5.889 -4.454 0.131 1.00 95.19 81 GLY A C 1
ATOM 657 O O . GLY A 1 81 ? 6.446 -4.579 1.225 1.00 95.19 81 GLY A O 1
ATOM 658 N N . THR A 1 82 ? 6.532 -4.582 -1.018 1.00 96.00 82 THR A N 1
ATOM 659 C CA . THR A 1 82 ? 7.949 -4.896 -1.163 1.00 96.00 82 THR A CA 1
ATOM 660 C C . THR A 1 82 ? 8.519 -4.223 -2.413 1.00 96.00 82 THR A C 1
ATOM 662 O O . THR A 1 82 ? 7.793 -3.596 -3.183 1.00 96.00 82 THR A O 1
ATOM 665 N N . ALA A 1 83 ? 9.830 -4.332 -2.584 1.00 95.88 83 ALA A N 1
ATOM 666 C CA . ALA A 1 83 ? 10.567 -3.897 -3.759 1.00 95.88 83 ALA A CA 1
ATOM 667 C C . ALA A 1 83 ? 11.739 -4.861 -3.977 1.00 95.88 83 ALA A C 1
ATOM 669 O O . ALA A 1 83 ? 12.234 -5.466 -3.022 1.00 95.88 83 ALA A O 1
ATOM 670 N N . THR A 1 84 ? 12.205 -4.979 -5.214 1.00 94.75 84 THR A N 1
ATOM 671 C CA . THR A 1 84 ? 13.378 -5.779 -5.578 1.00 94.75 84 THR A CA 1
ATOM 672 C C . THR A 1 84 ? 14.549 -4.850 -5.836 1.00 94.75 84 THR A C 1
ATOM 674 O O . THR A 1 84 ? 14.776 -4.437 -6.965 1.00 94.75 84 THR A O 1
ATOM 677 N N . TYR A 1 85 ? 15.284 -4.481 -4.787 1.00 96.06 85 TYR A N 1
ATOM 678 C CA . TYR A 1 85 ? 16.475 -3.637 -4.915 1.00 96.06 85 TYR A CA 1
ATOM 679 C C . TYR A 1 85 ? 17.758 -4.469 -4.969 1.00 96.06 85 TYR A C 1
ATOM 681 O O . TYR A 1 85 ? 17.882 -5.483 -4.282 1.00 96.06 85 TYR A O 1
ATOM 689 N N . SER A 1 86 ? 18.733 -4.014 -5.756 1.00 95.50 86 SER A N 1
ATOM 690 C CA . SER A 1 86 ? 20.106 -4.517 -5.704 1.00 95.50 86 SER A CA 1
ATOM 691 C C . SER A 1 86 ? 20.938 -3.759 -4.680 1.00 95.50 86 SER A C 1
ATOM 693 O O . SER A 1 86 ? 21.650 -4.380 -3.897 1.00 95.50 86 SER A O 1
ATOM 695 N N . HIS A 1 87 ? 20.892 -2.425 -4.718 1.00 96.31 87 HIS A N 1
ATOM 696 C CA . HIS A 1 87 ? 21.671 -1.536 -3.857 1.00 96.31 87 HIS A CA 1
ATOM 697 C C . HIS A 1 87 ? 21.172 -0.084 -3.978 1.00 96.31 87 HIS A C 1
ATOM 699 O O . HIS A 1 87 ? 20.415 0.246 -4.889 1.00 96.31 87 HIS A O 1
ATOM 705 N N . LEU A 1 88 ? 21.631 0.793 -3.088 1.00 97.31 88 LEU A N 1
ATOM 706 C CA . LEU A 1 88 ? 21.604 2.242 -3.290 1.00 97.31 88 LEU A CA 1
ATOM 707 C C . LEU A 1 88 ? 22.860 2.667 -4.067 1.00 97.31 88 LEU A C 1
ATOM 709 O O . LEU A 1 88 ? 23.969 2.385 -3.609 1.00 97.31 88 LEU A O 1
ATOM 713 N N . ASP A 1 89 ? 22.715 3.368 -5.194 1.00 97.56 89 ASP A N 1
ATOM 714 C CA . ASP A 1 89 ? 23.831 4.086 -5.830 1.00 97.56 89 ASP A CA 1
ATOM 715 C C . ASP A 1 89 ? 24.253 5.242 -4.910 1.00 97.56 89 ASP A C 1
ATOM 717 O O . ASP A 1 89 ? 23.708 6.342 -4.974 1.00 97.56 89 ASP A O 1
ATOM 721 N N . ILE A 1 90 ? 25.193 4.972 -3.998 1.00 96.38 90 ILE A N 1
ATOM 722 C CA . ILE A 1 90 ? 25.587 5.904 -2.931 1.00 96.38 90 ILE A CA 1
ATOM 723 C C . ILE A 1 90 ? 26.154 7.203 -3.499 1.00 96.38 90 ILE A C 1
ATOM 725 O O . ILE A 1 90 ? 25.852 8.271 -2.969 1.00 96.38 90 ILE A O 1
ATOM 729 N N . LEU A 1 91 ? 26.978 7.136 -4.548 1.00 96.44 91 LEU A N 1
ATOM 730 C CA . LEU A 1 91 ? 27.605 8.330 -5.118 1.00 96.44 91 LEU A CA 1
ATOM 731 C C . LEU A 1 91 ? 26.559 9.202 -5.806 1.00 96.44 91 LEU A C 1
ATOM 733 O O . LEU A 1 91 ? 26.490 10.401 -5.535 1.00 96.44 91 LEU A O 1
ATOM 737 N N . GLY A 1 92 ? 25.708 8.591 -6.632 1.00 97.38 92 GLY A N 1
ATOM 738 C CA . GLY A 1 92 ? 24.602 9.291 -7.270 1.00 97.38 92 GLY A CA 1
ATOM 739 C C . GLY A 1 92 ? 23.608 9.854 -6.259 1.00 97.38 92 GLY A C 1
ATOM 740 O O . GLY A 1 92 ? 23.184 10.996 -6.394 1.00 97.38 92 GLY A O 1
ATOM 741 N N . PHE A 1 93 ? 23.282 9.094 -5.212 1.00 96.69 93 PHE A N 1
ATOM 742 C CA . PHE A 1 93 ? 22.368 9.534 -4.158 1.00 96.69 93 PHE A CA 1
ATOM 743 C C . PHE A 1 93 ? 22.953 10.678 -3.339 1.00 96.69 93 PHE A C 1
ATOM 745 O O . PHE A 1 93 ? 22.247 11.627 -3.031 1.00 96.69 93 PHE A O 1
ATOM 752 N N . THR A 1 94 ? 24.246 10.625 -3.017 1.00 95.69 94 THR A N 1
ATOM 753 C CA . THR A 1 94 ? 24.924 11.718 -2.308 1.00 95.69 94 THR A CA 1
ATOM 754 C C . THR A 1 94 ? 24.923 12.987 -3.154 1.00 95.69 94 THR A C 1
ATOM 756 O O . THR A 1 94 ? 24.645 14.061 -2.630 1.00 95.69 94 THR A O 1
ATOM 759 N N . TYR A 1 95 ? 25.180 12.876 -4.460 1.00 97.06 95 TYR A N 1
ATOM 760 C CA . TYR A 1 95 ? 25.073 14.010 -5.376 1.00 97.06 95 TYR A CA 1
ATOM 761 C C . TYR A 1 95 ? 23.647 14.575 -5.407 1.00 97.06 95 TYR A C 1
ATOM 763 O O . TYR A 1 95 ? 23.460 15.766 -5.170 1.00 97.06 95 TYR A O 1
ATOM 771 N N . ASP A 1 96 ? 22.643 13.720 -5.624 1.00 96.88 96 ASP A N 1
ATOM 772 C CA . ASP A 1 96 ? 21.240 14.136 -5.674 1.00 96.88 96 ASP A CA 1
ATOM 773 C C . ASP A 1 96 ? 20.815 14.787 -4.338 1.00 96.88 96 ASP A C 1
ATOM 775 O O . ASP A 1 96 ? 20.199 15.848 -4.348 1.00 96.88 96 ASP A O 1
ATOM 779 N N . LEU A 1 97 ? 21.224 14.236 -3.188 1.00 96.25 97 LEU A N 1
ATOM 780 C CA . LEU A 1 97 ? 20.930 14.778 -1.855 1.00 96.25 97 LEU A CA 1
ATOM 781 C C . LEU A 1 97 ? 21.583 16.149 -1.608 1.00 96.25 97 LEU A C 1
ATOM 783 O O . LEU A 1 97 ? 20.999 16.983 -0.923 1.00 96.25 97 LEU A O 1
ATOM 787 N N . LEU A 1 98 ? 22.785 16.395 -2.137 1.00 95.94 98 LEU A N 1
ATOM 788 C CA . LEU A 1 98 ? 23.479 17.676 -1.967 1.00 95.94 98 LEU A CA 1
ATOM 789 C C . LEU A 1 98 ? 22.880 18.795 -2.828 1.00 95.94 98 LEU A C 1
ATOM 791 O O . LEU A 1 98 ? 22.896 19.950 -2.407 1.00 95.94 98 LEU A O 1
ATOM 795 N N . ILE A 1 99 ? 22.377 18.468 -4.021 1.00 95.62 99 ILE A N 1
ATOM 796 C CA . ILE A 1 99 ? 21.865 19.461 -4.978 1.00 95.62 99 ILE A CA 1
ATOM 797 C C . ILE A 1 99 ? 20.346 19.647 -4.848 1.00 95.62 99 ILE A C 1
ATOM 799 O O . ILE A 1 99 ? 19.854 20.772 -4.917 1.00 95.62 99 ILE A O 1
ATOM 803 N N . HIS A 1 100 ? 19.609 18.560 -4.619 1.00 95.88 100 HIS A N 1
ATOM 804 C CA . HIS A 1 100 ? 18.147 18.510 -4.574 1.00 95.88 100 HIS A CA 1
ATOM 805 C C . HIS A 1 100 ? 17.663 17.667 -3.375 1.00 95.88 100 HIS A C 1
ATOM 807 O O . HIS A 1 100 ? 17.076 16.601 -3.557 1.00 95.88 100 HIS A O 1
ATOM 813 N N . PRO A 1 101 ? 17.905 18.106 -2.125 1.00 95.31 101 PRO A N 1
ATOM 814 C CA . PRO A 1 101 ? 17.724 17.271 -0.935 1.00 95.31 101 PRO A CA 1
ATOM 815 C C . PRO A 1 101 ? 16.300 16.740 -0.730 1.00 95.31 101 PRO A C 1
ATOM 817 O O . PRO A 1 101 ? 16.143 15.597 -0.307 1.00 95.31 101 PRO A O 1
ATOM 820 N N . ILE A 1 102 ? 15.274 17.551 -1.013 1.00 94.81 102 ILE A N 1
ATOM 821 C CA . ILE A 1 102 ? 13.869 17.130 -0.897 1.00 94.81 102 ILE A CA 1
ATOM 822 C C . ILE A 1 102 ? 13.573 16.059 -1.950 1.00 94.81 102 ILE A C 1
ATOM 824 O O . ILE A 1 102 ? 13.231 14.931 -1.599 1.00 94.81 102 ILE A O 1
ATOM 828 N N . ASP A 1 103 ? 13.818 16.374 -3.221 1.00 94.88 103 ASP A N 1
ATOM 829 C CA . ASP A 1 103 ? 13.540 15.477 -4.342 1.00 94.88 103 ASP A CA 1
ATOM 830 C C . ASP A 1 103 ? 14.317 14.157 -4.254 1.00 94.88 103 ASP A C 1
ATOM 832 O O . ASP A 1 103 ? 13.798 13.104 -4.610 1.00 94.88 103 ASP A O 1
ATOM 836 N N . ALA A 1 104 ? 15.556 14.179 -3.754 1.00 95.69 104 ALA A N 1
ATOM 837 C CA . ALA A 1 104 ? 16.371 12.979 -3.586 1.00 95.69 104 ALA A CA 1
ATOM 838 C C . ALA A 1 104 ? 15.768 11.984 -2.582 1.00 95.69 104 ALA A C 1
ATOM 840 O O . ALA A 1 104 ? 15.982 10.778 -2.711 1.00 95.69 104 ALA A O 1
ATOM 841 N N . ILE A 1 105 ? 15.034 12.478 -1.578 1.00 95.00 105 ILE A N 1
ATOM 842 C CA . ILE A 1 105 ? 14.355 11.650 -0.577 1.00 95.00 105 ILE A CA 1
ATOM 843 C C . ILE A 1 105 ? 12.942 11.274 -1.024 1.00 95.00 105 ILE A C 1
ATOM 845 O O . ILE A 1 105 ? 12.529 10.138 -0.790 1.00 95.00 105 ILE A O 1
ATOM 849 N N . GLU A 1 106 ? 12.214 12.197 -1.655 1.00 93.50 106 GLU A N 1
ATOM 850 C CA . GLU A 1 106 ? 10.839 11.963 -2.109 1.00 93.50 106 GLU A CA 1
ATOM 851 C C . GLU A 1 106 ? 10.758 11.083 -3.359 1.00 93.50 106 GLU A C 1
ATOM 853 O O . GLU A 1 106 ? 9.893 10.208 -3.431 1.00 93.50 106 GLU A O 1
ATOM 858 N N . HIS A 1 107 ? 11.722 11.239 -4.268 1.00 94.12 107 HIS A N 1
ATOM 859 C CA . HIS A 1 107 ? 11.812 10.544 -5.552 1.00 94.12 107 HIS A CA 1
ATOM 860 C C . HIS A 1 107 ? 13.197 9.909 -5.753 1.00 94.12 107 HIS A C 1
ATOM 862 O O . HIS A 1 107 ? 13.982 10.349 -6.609 1.00 94.12 107 HIS A O 1
ATOM 868 N N . PRO A 1 108 ? 13.551 8.886 -4.947 1.00 94.12 108 PRO A N 1
ATOM 869 C CA . PRO A 1 108 ? 14.903 8.346 -4.867 1.00 94.12 108 PRO A CA 1
ATOM 870 C C . PRO A 1 108 ? 15.255 7.463 -6.077 1.00 94.12 108 PRO A C 1
ATOM 872 O O . PRO A 1 108 ? 15.370 6.240 -5.969 1.00 94.12 108 PRO A O 1
ATOM 875 N N . ARG A 1 109 ? 15.550 8.084 -7.228 1.00 94.94 109 ARG A N 1
ATOM 876 C CA . ARG A 1 109 ? 15.958 7.403 -8.481 1.00 94.94 109 ARG A CA 1
ATOM 877 C C . ARG A 1 109 ? 17.212 6.523 -8.366 1.00 94.94 109 ARG A C 1
ATOM 879 O O . ARG A 1 109 ? 17.543 5.782 -9.284 1.00 94.94 109 ARG A O 1
ATOM 886 N N . ARG A 1 110 ? 17.946 6.651 -7.259 1.00 96.50 110 ARG A N 1
ATOM 887 C CA . ARG A 1 110 ? 19.207 5.951 -6.964 1.00 96.50 110 ARG A CA 1
ATOM 888 C C . ARG A 1 110 ? 19.006 4.646 -6.201 1.00 96.50 110 ARG A C 1
ATOM 890 O O . ARG A 1 110 ? 19.975 3.939 -5.929 1.00 96.50 110 ARG A O 1
ATOM 897 N N . ASN A 1 111 ? 17.761 4.311 -5.869 1.00 96.38 111 ASN A N 1
ATOM 898 C CA . ASN A 1 111 ? 17.386 2.990 -5.389 1.00 96.38 111 ASN A CA 1
ATOM 899 C C . ASN A 1 111 ? 17.396 2.013 -6.570 1.00 96.38 111 ASN A C 1
ATOM 901 O O . ASN A 1 111 ? 16.395 1.853 -7.269 1.00 96.38 111 ASN A O 1
ATOM 905 N N . MET A 1 112 ? 18.538 1.368 -6.809 1.00 97.38 112 MET A N 1
ATOM 906 C CA . MET A 1 112 ? 18.717 0.490 -7.962 1.00 97.38 112 MET A CA 1
ATOM 907 C C . MET A 1 112 ? 17.865 -0.765 -7.796 1.00 97.38 112 MET A C 1
ATOM 909 O O . MET A 1 112 ? 18.032 -1.520 -6.834 1.00 97.38 112 MET A O 1
ATOM 913 N N . GLN A 1 113 ? 16.942 -0.974 -8.731 1.00 96.62 113 GLN A N 1
ATOM 914 C CA . GLN A 1 113 ? 16.028 -2.112 -8.760 1.00 96.62 113 GLN A CA 1
ATOM 915 C C . GLN A 1 113 ? 16.552 -3.237 -9.658 1.00 96.62 113 GLN A C 1
ATOM 917 O O . GLN A 1 113 ? 17.363 -3.022 -10.554 1.00 96.62 113 GLN A O 1
ATOM 922 N N . VAL A 1 114 ? 16.061 -4.447 -9.406 1.00 95.25 114 VAL A N 1
ATOM 923 C CA . VAL A 1 114 ? 16.318 -5.661 -10.183 1.00 95.25 114 VAL A CA 1
ATOM 924 C C . VAL A 1 114 ? 15.018 -6.078 -10.859 1.00 95.25 114 VAL A C 1
ATOM 926 O O . VAL A 1 114 ? 13.977 -6.163 -10.197 1.00 95.25 114 VAL A O 1
ATOM 929 N N . ASN A 1 115 ? 15.084 -6.349 -12.162 1.00 94.62 115 ASN A N 1
ATOM 930 C CA . ASN A 1 115 ? 13.975 -6.884 -12.945 1.00 94.62 115 ASN A CA 1
ATOM 931 C C . ASN A 1 115 ? 14.000 -8.425 -12.986 1.00 94.62 115 ASN A C 1
ATOM 933 O O . ASN A 1 115 ? 14.945 -9.069 -12.537 1.00 94.62 115 ASN A O 1
ATOM 937 N N . GLY A 1 116 ? 12.927 -9.033 -13.492 1.00 95.69 116 GLY A N 1
ATOM 938 C CA . GLY A 1 116 ? 12.842 -10.479 -13.720 1.00 95.69 116 GLY A CA 1
ATOM 939 C C . GLY A 1 116 ? 12.702 -11.350 -12.469 1.00 95.69 116 GLY A C 1
ATOM 940 O O . GLY A 1 116 ? 12.736 -12.572 -12.578 1.00 95.69 116 GLY A O 1
ATOM 941 N N . VAL A 1 117 ? 12.537 -10.763 -11.280 1.00 97.25 117 VAL A N 1
ATOM 942 C CA . VAL A 1 117 ? 12.337 -11.529 -10.041 1.00 97.25 117 VAL A CA 1
ATOM 943 C C . VAL A 1 117 ? 10.912 -12.076 -10.005 1.00 97.25 117 VAL A C 1
ATOM 945 O O . VAL A 1 117 ? 9.954 -11.308 -10.101 1.00 97.25 117 VAL A O 1
ATOM 948 N N . LEU A 1 118 ? 10.774 -13.391 -9.833 1.00 98.38 118 LEU A N 1
ATOM 949 C CA . LEU A 1 118 ? 9.487 -14.087 -9.795 1.00 98.38 118 LEU A CA 1
ATOM 950 C C . LEU A 1 118 ? 9.196 -14.668 -8.404 1.00 98.38 118 LEU A C 1
ATOM 952 O O . LEU A 1 118 ? 10.113 -14.960 -7.635 1.00 98.38 118 LEU A O 1
ATOM 956 N N . THR A 1 119 ? 7.917 -14.840 -8.085 1.00 98.31 119 THR A N 1
ATOM 957 C CA . THR A 1 119 ? 7.450 -15.663 -6.961 1.00 98.31 119 THR A CA 1
ATOM 958 C C . THR A 1 119 ? 7.460 -17.152 -7.315 1.00 98.31 119 THR A C 1
ATOM 960 O O . THR A 1 119 ? 7.654 -17.536 -8.470 1.00 98.31 119 THR A O 1
ATOM 963 N N . GLU A 1 120 ? 7.167 -18.007 -6.332 1.00 97.38 120 GLU A N 1
ATOM 964 C CA . GLU A 1 120 ? 6.925 -19.440 -6.563 1.00 97.38 120 GLU A CA 1
ATOM 965 C C . GLU A 1 120 ? 5.683 -19.708 -7.433 1.00 97.38 120 GLU A C 1
ATOM 967 O O . GLU A 1 120 ? 5.586 -20.762 -8.060 1.00 97.38 120 GLU A O 1
ATOM 972 N N . ASP A 1 121 ? 4.763 -18.742 -7.536 1.00 97.69 121 ASP A N 1
ATOM 973 C CA . ASP A 1 121 ? 3.617 -18.812 -8.449 1.00 97.69 121 ASP A CA 1
ATOM 974 C C . ASP A 1 121 ? 3.997 -18.508 -9.911 1.00 97.69 121 ASP A C 1
ATOM 976 O O . ASP A 1 121 ? 3.147 -18.597 -10.799 1.00 97.69 121 ASP A O 1
ATOM 980 N N . GLY A 1 122 ? 5.258 -18.147 -10.179 1.00 97.88 122 GLY A N 1
ATOM 981 C CA . GLY A 1 122 ? 5.744 -17.783 -11.511 1.00 97.88 122 GLY A CA 1
ATOM 982 C C . GLY A 1 122 ? 5.315 -16.386 -11.968 1.00 97.88 122 GLY A C 1
ATOM 983 O O . GLY A 1 122 ? 5.362 -16.096 -13.161 1.00 97.88 122 GLY A O 1
ATOM 984 N N . LEU A 1 123 ? 4.889 -15.528 -11.040 1.00 98.38 123 LEU A N 1
ATOM 985 C CA . LEU A 1 123 ? 4.450 -14.158 -11.311 1.00 98.38 123 LEU A CA 1
ATOM 986 C C . LEU A 1 123 ? 5.535 -13.162 -10.892 1.00 98.38 123 LEU A C 1
ATOM 988 O O . LEU A 1 123 ? 6.342 -13.463 -10.013 1.00 98.38 123 LEU A O 1
ATOM 992 N N . GLY A 1 124 ? 5.541 -11.956 -11.467 1.00 98.50 124 GLY A N 1
ATOM 993 C CA . GLY A 1 124 ? 6.468 -10.897 -11.049 1.00 98.50 124 GLY A CA 1
ATOM 994 C C . GLY A 1 124 ? 6.383 -10.630 -9.541 1.00 98.50 124 GLY A C 1
ATOM 995 O O . GLY A 1 124 ? 5.308 -10.334 -9.027 1.00 98.50 124 GLY A O 1
ATOM 996 N N . TYR A 1 125 ? 7.503 -10.728 -8.819 1.00 98.56 125 TYR A N 1
ATOM 997 C CA . TYR A 1 125 ? 7.531 -10.724 -7.350 1.00 98.56 125 TYR A CA 1
ATOM 998 C C . TYR A 1 125 ? 6.959 -9.439 -6.744 1.00 98.56 125 TYR A C 1
ATOM 1000 O O . TYR A 1 125 ? 6.023 -9.486 -5.940 1.00 98.56 125 TYR A O 1
ATOM 1008 N N . THR A 1 126 ? 7.491 -8.284 -7.155 1.00 98.19 126 THR A N 1
ATOM 1009 C CA . THR A 1 126 ? 7.039 -6.969 -6.674 1.00 98.19 126 THR A CA 1
ATOM 1010 C C . THR A 1 126 ? 5.578 -6.729 -7.044 1.00 98.19 126 THR A C 1
ATOM 1012 O O . THR A 1 126 ? 4.787 -6.305 -6.204 1.00 98.19 126 THR A O 1
ATOM 1015 N N . TRP A 1 127 ? 5.202 -7.060 -8.281 1.00 98.62 127 TRP A N 1
ATOM 1016 C CA . TRP A 1 127 ? 3.838 -6.926 -8.783 1.00 98.62 127 TRP A CA 1
ATOM 1017 C C . TRP A 1 127 ? 2.834 -7.790 -8.014 1.00 98.62 127 TRP A C 1
ATOM 1019 O O . TRP A 1 127 ? 1.801 -7.290 -7.565 1.00 98.62 127 TRP A O 1
ATOM 1029 N N . GLN A 1 128 ? 3.151 -9.067 -7.795 1.00 98.75 128 GLN A N 1
ATOM 1030 C CA . GLN A 1 128 ? 2.285 -9.968 -7.050 1.00 98.75 128 GLN A CA 1
ATOM 1031 C C . GLN A 1 128 ? 2.112 -9.486 -5.609 1.00 98.75 128 GLN A C 1
ATOM 1033 O O . GLN A 1 128 ? 0.987 -9.395 -5.126 1.00 98.75 128 GLN A O 1
ATOM 1038 N N . CYS A 1 129 ? 3.201 -9.127 -4.930 1.00 98.50 129 CYS A N 1
ATOM 1039 C CA . CYS A 1 129 ? 3.130 -8.703 -3.535 1.00 98.50 129 CYS A CA 1
ATOM 1040 C C . CYS A 1 129 ? 2.395 -7.368 -3.350 1.00 98.50 129 CYS A C 1
ATOM 1042 O O . CYS A 1 129 ? 1.712 -7.190 -2.344 1.00 98.50 129 CYS A O 1
ATOM 1044 N N . ASN A 1 130 ? 2.556 -6.426 -4.284 1.00 98.62 130 ASN A N 1
ATOM 1045 C CA . ASN A 1 130 ? 2.044 -5.063 -4.139 1.00 98.62 130 ASN A CA 1
ATOM 1046 C C . ASN A 1 130 ? 0.663 -4.857 -4.764 1.00 98.62 130 ASN A C 1
ATOM 1048 O O . ASN A 1 130 ? -0.030 -3.933 -4.354 1.00 98.62 130 ASN A O 1
ATOM 1052 N N . VAL A 1 131 ? 0.276 -5.662 -5.757 1.00 98.50 131 VAL A N 1
ATOM 1053 C CA . VAL A 1 131 ? -0.936 -5.425 -6.554 1.00 98.50 131 VAL A CA 1
ATOM 1054 C C . VAL A 1 131 ? -1.815 -6.669 -6.584 1.00 98.50 131 VAL A C 1
ATOM 1056 O O . VAL A 1 131 ? -2.897 -6.678 -5.996 1.00 98.50 131 VAL A O 1
ATOM 1059 N N . PHE A 1 132 ? -1.354 -7.742 -7.232 1.00 98.75 132 PHE A N 1
ATOM 1060 C CA . PHE A 1 132 ? -2.218 -8.884 -7.528 1.00 98.75 132 PHE A CA 1
ATOM 1061 C C . PHE A 1 132 ? -2.630 -9.664 -6.276 1.00 98.75 132 PHE A C 1
ATOM 1063 O O . PHE A 1 132 ? -3.794 -10.014 -6.139 1.00 98.75 132 PHE A O 1
ATOM 1070 N N . GLY A 1 133 ? -1.729 -9.874 -5.316 1.00 98.69 133 GLY A N 1
ATOM 1071 C CA . GLY A 1 133 ? -2.049 -10.524 -4.044 1.00 98.69 133 GLY A CA 1
ATOM 1072 C C . GLY A 1 133 ? -3.116 -9.763 -3.250 1.00 98.69 133 GLY A C 1
ATOM 1073 O O . GLY A 1 133 ? -4.021 -10.380 -2.692 1.00 98.69 133 GLY A O 1
ATOM 1074 N N . HIS A 1 134 ? -3.073 -8.426 -3.255 1.00 98.62 134 HIS A N 1
ATOM 1075 C CA . HIS A 1 134 ? -4.125 -7.599 -2.647 1.00 98.62 134 HIS A CA 1
ATOM 1076 C C . HIS A 1 134 ? -5.435 -7.669 -3.426 1.00 98.62 134 HIS A C 1
ATOM 1078 O O . HIS A 1 134 ? -6.498 -7.740 -2.815 1.00 98.62 134 HIS A O 1
ATOM 1084 N N . TYR A 1 135 ? -5.380 -7.720 -4.758 1.00 98.62 135 TYR A N 1
ATOM 1085 C CA . TYR A 1 135 ? -6.566 -7.951 -5.579 1.00 98.62 135 TYR A CA 1
ATOM 1086 C C . TYR A 1 135 ? -7.213 -9.313 -5.281 1.00 98.62 135 TYR A C 1
ATOM 1088 O O . TYR A 1 135 ? -8.410 -9.368 -5.005 1.00 98.62 135 TYR A O 1
ATOM 1096 N N . VAL A 1 136 ? -6.435 -10.401 -5.242 1.00 98.56 136 VAL A N 1
ATOM 1097 C CA . VAL A 1 136 ? -6.917 -11.739 -4.855 1.00 98.56 136 VAL A CA 1
ATOM 1098 C C . VAL A 1 136 ? -7.526 -11.703 -3.455 1.00 98.56 136 VAL A C 1
ATOM 1100 O O . VAL A 1 136 ? -8.589 -12.285 -3.237 1.00 98.56 136 VAL A O 1
ATOM 1103 N N . LEU A 1 137 ? -6.897 -10.996 -2.511 1.00 98.50 137 LEU A N 1
ATOM 1104 C CA . LEU A 1 137 ? -7.418 -10.840 -1.157 1.00 98.50 137 LEU A CA 1
ATOM 1105 C C . LEU A 1 137 ? -8.768 -10.117 -1.162 1.00 98.50 137 LEU A C 1
ATOM 1107 O O . LEU A 1 137 ? -9.734 -10.657 -0.628 1.00 98.50 137 LEU A O 1
ATOM 1111 N N . TYR A 1 138 ? -8.850 -8.947 -1.805 1.00 97.56 138 TYR A N 1
ATOM 1112 C CA . TYR A 1 138 ? -10.092 -8.196 -2.002 1.00 97.56 138 TYR A CA 1
ATOM 1113 C C . TYR A 1 138 ? -11.194 -9.095 -2.561 1.00 97.56 138 TYR A C 1
ATOM 1115 O O . TYR A 1 138 ? -12.258 -9.193 -1.955 1.00 97.56 138 TYR A O 1
ATOM 1123 N N . ARG A 1 139 ? -10.929 -9.794 -3.672 1.00 95.94 139 ARG A N 1
ATOM 1124 C CA . ARG A 1 139 ? -11.909 -10.676 -4.317 1.00 95.94 139 ARG A CA 1
ATOM 1125 C C . ARG A 1 139 ? -12.362 -11.799 -3.387 1.00 95.94 139 ARG A C 1
ATOM 1127 O O . ARG A 1 139 ? -13.555 -12.069 -3.305 1.00 95.94 139 ARG A O 1
ATOM 1134 N N . SER A 1 140 ? -11.435 -12.390 -2.634 1.00 96.44 140 SER A N 1
ATOM 1135 C CA . SER A 1 140 ? -11.714 -13.515 -1.732 1.00 96.44 140 SER A CA 1
ATOM 1136 C C . SER A 1 140 ? -12.569 -13.139 -0.521 1.00 96.44 140 SER A C 1
ATOM 1138 O O . SER A 1 140 ? -13.286 -13.993 -0.010 1.00 96.44 140 SER A O 1
ATOM 1140 N N . VAL A 1 141 ? -12.509 -11.885 -0.056 1.00 96.50 141 VAL A N 1
ATOM 1141 C CA . VAL A 1 141 ? -13.311 -11.406 1.087 1.00 96.50 141 VAL A CA 1
ATOM 1142 C C . VAL A 1 141 ? -14.401 -10.404 0.697 1.00 96.50 141 VAL A C 1
ATOM 1144 O O . VAL A 1 141 ? -15.092 -9.878 1.569 1.00 96.50 141 VAL A O 1
ATOM 1147 N N . GLN A 1 142 ? -14.597 -10.149 -0.598 1.00 94.69 142 GLN A N 1
ATOM 1148 C CA . GLN A 1 142 ? -15.592 -9.201 -1.106 1.00 94.69 142 GLN A CA 1
ATOM 1149 C C . GLN A 1 142 ? -17.010 -9.450 -0.551 1.00 94.69 142 GLN A C 1
ATOM 1151 O O . GLN A 1 142 ? -17.661 -8.473 -0.169 1.00 94.69 142 GLN A O 1
ATOM 1156 N N . PRO A 1 143 ? -17.497 -10.704 -0.397 1.00 93.62 143 PRO A N 1
ATOM 1157 C CA . PRO A 1 143 ? -18.806 -10.950 0.212 1.00 93.62 143 PRO A CA 1
ATOM 1158 C C . PRO A 1 143 ? -18.940 -10.398 1.639 1.00 93.62 143 PRO A C 1
ATOM 1160 O O . PRO A 1 143 ? -20.022 -9.953 2.019 1.00 93.62 143 PRO A O 1
ATOM 1163 N N . LEU A 1 144 ? -17.852 -10.370 2.420 1.00 96.19 144 LEU A N 1
ATOM 1164 C CA . LEU A 1 144 ? -17.849 -9.811 3.775 1.00 96.19 144 LEU A CA 1
ATOM 1165 C C . LEU A 1 144 ? -17.916 -8.278 3.787 1.00 96.19 144 LEU A C 1
ATOM 1167 O O . LEU A 1 144 ? -18.447 -7.705 4.739 1.00 96.19 144 LEU A O 1
ATOM 1171 N N . LEU A 1 145 ? -17.394 -7.616 2.750 1.00 95.56 145 LEU A N 1
ATOM 1172 C CA . LEU A 1 145 ? -17.524 -6.166 2.578 1.00 95.56 145 LEU A CA 1
ATOM 1173 C C . LEU A 1 145 ? -18.986 -5.800 2.287 1.00 95.56 145 LEU A C 1
ATOM 1175 O O . LEU A 1 145 ? -19.549 -4.926 2.938 1.00 95.56 145 LEU A O 1
ATOM 1179 N N . VAL A 1 146 ? -19.638 -6.543 1.386 1.00 92.94 146 VAL A N 1
ATOM 1180 C CA . VAL A 1 146 ? -21.077 -6.385 1.099 1.00 92.94 146 VAL A CA 1
ATOM 1181 C C . VAL A 1 146 ? -21.925 -6.688 2.339 1.00 92.94 146 VAL A C 1
ATOM 1183 O O . VAL A 1 146 ? -22.883 -5.974 2.640 1.00 92.94 146 VAL A O 1
ATOM 1186 N N . ALA A 1 147 ? -21.568 -7.730 3.098 1.00 93.81 147 ALA A N 1
ATOM 1187 C CA . ALA A 1 147 ? -22.250 -8.071 4.343 1.00 93.81 147 ALA A CA 1
ATOM 1188 C C . ALA A 1 147 ? -22.176 -6.941 5.382 1.00 93.81 147 ALA A C 1
ATOM 1190 O O . ALA A 1 147 ? -23.139 -6.753 6.124 1.00 93.81 147 ALA A O 1
ATOM 1191 N N . CYS A 1 148 ? -21.086 -6.163 5.411 1.00 94.88 148 CYS A N 1
ATOM 1192 C CA . CYS A 1 148 ? -20.969 -4.996 6.285 1.00 94.88 148 CYS A CA 1
ATOM 1193 C C . CYS A 1 148 ? -22.077 -3.990 5.992 1.00 94.88 148 CYS A C 1
ATOM 1195 O O . CYS A 1 148 ? -22.871 -3.712 6.885 1.00 94.88 148 CYS A O 1
ATOM 1197 N N . ALA A 1 149 ? -22.198 -3.524 4.745 1.00 90.50 149 ALA A N 1
ATOM 1198 C CA . ALA A 1 149 ? -23.224 -2.552 4.367 1.00 90.50 149 ALA A CA 1
ATOM 1199 C C . ALA A 1 149 ? -24.635 -3.017 4.740 1.00 90.50 149 ALA A C 1
ATOM 1201 O O . ALA A 1 149 ? -25.417 -2.248 5.291 1.00 90.50 149 ALA A O 1
ATOM 1202 N N . ARG A 1 150 ? -24.936 -4.303 4.528 1.00 90.50 150 ARG A N 1
ATOM 1203 C CA . ARG A 1 150 ? -26.241 -4.887 4.873 1.00 90.50 150 ARG A CA 1
ATOM 1204 C C . ARG A 1 150 ? -26.496 -4.955 6.379 1.00 90.50 150 ARG A C 1
ATOM 1206 O O . ARG A 1 150 ? -27.632 -4.776 6.803 1.00 90.50 150 ARG A O 1
ATOM 1213 N N . LYS A 1 151 ? -25.471 -5.248 7.185 1.00 93.81 151 LYS A N 1
ATOM 1214 C CA . LYS A 1 151 ? -25.608 -5.419 8.642 1.00 93.81 151 LYS A CA 1
ATOM 1215 C C . LYS A 1 151 ? -25.527 -4.108 9.418 1.00 93.81 151 LYS A C 1
ATOM 1217 O O . LYS A 1 151 ? -26.186 -3.976 10.443 1.00 93.81 151 LYS A O 1
ATOM 1222 N N . THR A 1 152 ? -24.702 -3.167 8.969 1.00 92.44 152 THR A N 1
ATOM 1223 C CA . THR A 1 152 ? -24.406 -1.921 9.694 1.00 92.44 152 THR A CA 1
ATOM 1224 C C . THR A 1 152 ? -25.062 -0.697 9.065 1.00 92.44 152 THR A C 1
ATOM 1226 O O . THR A 1 152 ? -24.976 0.391 9.632 1.00 92.44 152 THR A O 1
ATOM 1229 N N . ASN A 1 153 ? -25.705 -0.854 7.901 1.00 88.62 153 ASN A N 1
ATOM 1230 C CA . ASN A 1 153 ? -26.239 0.244 7.095 1.00 88.62 153 ASN A CA 1
ATOM 1231 C C . ASN A 1 153 ? -25.171 1.311 6.777 1.00 88.62 153 ASN A C 1
ATOM 1233 O O . ASN A 1 153 ? -25.463 2.501 6.692 1.00 88.62 153 ASN A O 1
ATOM 1237 N N . SER A 1 154 ? -23.906 0.888 6.685 1.00 89.56 154 SER A N 1
ATOM 1238 C CA . SER A 1 154 ? -22.749 1.740 6.408 1.00 89.56 154 SER A CA 1
ATOM 1239 C C . SER A 1 154 ? -21.787 1.019 5.460 1.00 89.56 154 SER A C 1
ATOM 1241 O O . SER A 1 154 ? -21.378 -0.107 5.767 1.00 89.56 154 SER A O 1
ATOM 1243 N N . PRO A 1 155 ? -21.401 1.646 4.335 1.00 92.56 155 PRO A N 1
ATOM 1244 C CA . PRO A 1 155 ? -20.459 1.060 3.392 1.00 92.56 155 PRO A CA 1
ATOM 1245 C C . PRO A 1 155 ? -19.117 0.689 4.030 1.00 92.56 155 PRO A C 1
ATOM 1247 O O . PRO A 1 155 ? -18.599 1.419 4.881 1.00 92.56 155 PRO A O 1
ATOM 1250 N N . ALA A 1 156 ? -18.532 -0.426 3.593 1.00 95.50 156 ALA A N 1
ATOM 1251 C CA . ALA A 1 156 ? -17.169 -0.790 3.971 1.00 95.50 156 ALA A CA 1
ATOM 1252 C C . ALA A 1 156 ? -16.123 0.028 3.185 1.00 95.50 156 ALA A C 1
ATOM 1254 O O . ALA A 1 156 ? -16.436 0.712 2.210 1.00 95.50 156 ALA A O 1
ATOM 1255 N N . ARG A 1 157 ? -14.856 -0.037 3.605 1.00 96.56 157 ARG A N 1
ATOM 1256 C CA . ARG A 1 157 ? -13.745 0.693 2.970 1.00 96.56 157 ARG A CA 1
ATOM 1257 C C . ARG A 1 157 ? -12.615 -0.245 2.582 1.00 96.56 157 ARG A C 1
ATOM 1259 O O . ARG A 1 157 ? -12.128 -1.008 3.417 1.00 96.56 157 ARG A O 1
ATOM 1266 N N . VAL A 1 158 ? -12.152 -0.133 1.343 1.00 98.12 158 VAL A N 1
ATOM 1267 C CA . VAL A 1 158 ? -10.949 -0.793 0.834 1.00 98.12 158 VAL A CA 1
ATOM 1268 C C . VAL A 1 158 ? -9.889 0.276 0.592 1.00 98.12 158 VAL A C 1
ATOM 1270 O O . VAL A 1 158 ? -10.039 1.130 -0.275 1.00 98.12 158 VAL A O 1
ATOM 1273 N N . ILE A 1 159 ? -8.822 0.254 1.384 1.00 98.50 159 ILE A N 1
ATOM 1274 C CA . ILE A 1 159 ? -7.785 1.287 1.408 1.00 98.50 159 ILE A CA 1
ATOM 1275 C C . ILE A 1 159 ? -6.498 0.714 0.814 1.00 98.50 159 ILE A C 1
ATOM 1277 O O . ILE A 1 159 ? -5.894 -0.200 1.379 1.00 98.50 159 ILE A O 1
ATOM 1281 N N . TRP A 1 160 ? -6.070 1.268 -0.315 1.00 98.56 160 TRP A N 1
ATOM 1282 C CA . TRP A 1 160 ? -4.950 0.797 -1.120 1.00 98.56 160 TRP A CA 1
ATOM 1283 C C . TRP A 1 160 ? -3.694 1.638 -0.886 1.00 98.56 160 TRP A C 1
ATOM 1285 O O . TRP A 1 160 ? -3.703 2.846 -1.119 1.00 98.56 160 TRP A O 1
ATOM 1295 N N . MET A 1 161 ? -2.597 1.015 -0.442 1.00 97.88 161 MET A N 1
ATOM 1296 C CA . MET A 1 161 ? -1.345 1.726 -0.154 1.00 97.88 161 MET A CA 1
ATOM 1297 C C . MET A 1 161 ? -0.484 1.907 -1.412 1.00 97.88 161 MET A C 1
ATOM 1299 O O . MET A 1 161 ? 0.339 1.048 -1.758 1.00 97.88 161 MET A O 1
ATOM 1303 N N . SER A 1 162 ? -0.645 3.057 -2.066 1.00 97.38 162 SER A N 1
ATOM 1304 C CA . SER A 1 162 ? 0.246 3.558 -3.117 1.00 97.38 162 SER A CA 1
ATOM 1305 C C . SER A 1 162 ? 1.536 4.161 -2.508 1.00 97.38 162 SER A C 1
ATOM 1307 O O . SER A 1 162 ? 1.977 3.766 -1.424 1.00 97.38 162 SER A O 1
ATOM 1309 N N . SER A 1 163 ? 2.205 5.055 -3.230 1.00 95.31 163 SER A N 1
ATOM 1310 C CA . SER A 1 163 ? 3.451 5.736 -2.875 1.00 95.31 163 SER A CA 1
ATOM 1311 C C . SER A 1 163 ? 3.479 7.105 -3.540 1.00 95.31 163 SER A C 1
ATOM 1313 O O . SER A 1 163 ? 2.907 7.253 -4.610 1.00 95.31 163 SER A O 1
ATOM 1315 N N . LEU A 1 164 ? 4.184 8.081 -2.960 1.00 91.56 164 LEU A N 1
ATOM 1316 C CA . LEU A 1 164 ? 4.446 9.359 -3.642 1.00 91.56 164 LEU A CA 1
ATOM 1317 C C . LEU A 1 164 ? 5.192 9.152 -4.966 1.00 91.56 164 LEU A C 1
ATOM 1319 O O . LEU A 1 164 ? 4.876 9.796 -5.959 1.00 91.56 164 LEU A O 1
ATOM 1323 N N . ASP A 1 165 ? 6.092 8.173 -4.966 1.00 92.50 165 ASP A N 1
ATOM 1324 C CA . ASP A 1 165 ? 6.945 7.758 -6.082 1.00 92.50 165 ASP A CA 1
ATOM 1325 C C . ASP A 1 165 ? 6.256 6.749 -7.034 1.00 92.50 165 ASP A C 1
ATOM 1327 O O . ASP A 1 165 ? 6.839 5.750 -7.448 1.00 92.50 165 ASP A O 1
ATOM 1331 N N . ALA A 1 166 ? 4.953 6.916 -7.280 1.00 95.00 166 ALA A N 1
ATOM 1332 C CA . ALA A 1 166 ? 4.205 6.093 -8.233 1.00 95.00 166 ALA A CA 1
ATOM 1333 C C . ALA A 1 166 ? 4.397 6.630 -9.660 1.00 95.00 166 ALA A C 1
ATOM 1335 O O . ALA A 1 166 ? 4.121 7.802 -9.919 1.00 95.00 166 ALA A O 1
ATOM 1336 N N . GLU A 1 167 ? 4.827 5.774 -10.593 1.00 93.56 167 GLU A N 1
ATOM 1337 C CA . GLU A 1 167 ? 5.124 6.172 -11.977 1.00 93.56 167 GLU A CA 1
ATOM 1338 C C . GLU A 1 167 ? 4.656 5.136 -13.007 1.00 93.56 167 GLU A C 1
ATOM 1340 O O . GLU A 1 167 ? 4.758 3.934 -12.750 1.00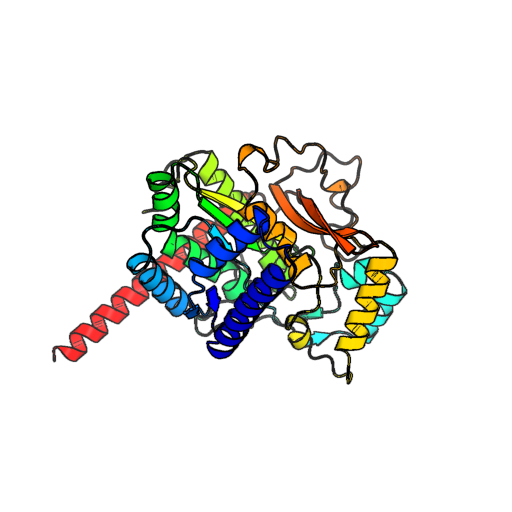 93.56 167 GLU A O 1
ATOM 1345 N N . PRO A 1 168 ? 4.220 5.557 -14.208 1.00 93.88 168 PRO A N 1
ATOM 1346 C CA . PRO A 1 168 ? 3.788 4.663 -15.286 1.00 93.88 168 PRO A CA 1
ATOM 1347 C C . PRO A 1 168 ? 4.971 4.057 -16.064 1.00 93.88 168 PRO A C 1
ATOM 1349 O O . PRO A 1 168 ? 5.093 4.194 -17.282 1.00 93.88 168 PRO A O 1
ATOM 1352 N N . THR A 1 169 ? 5.886 3.397 -15.364 1.00 93.50 169 THR A N 1
ATOM 1353 C CA . THR A 1 169 ? 7.142 2.880 -15.929 1.00 93.50 169 THR A CA 1
ATOM 1354 C C . THR A 1 169 ? 7.020 1.418 -16.370 1.00 93.50 169 THR A C 1
ATOM 1356 O O . THR A 1 169 ? 7.824 0.569 -15.983 1.00 93.50 169 THR A O 1
ATOM 1359 N N . PHE A 1 170 ? 6.003 1.089 -17.171 1.00 95.62 170 PHE A N 1
ATOM 1360 C CA . PHE A 1 170 ? 5.782 -0.268 -17.686 1.00 95.62 170 PHE A CA 1
ATOM 1361 C C . PHE A 1 170 ? 5.059 -0.266 -19.036 1.00 95.62 170 PHE A C 1
ATOM 1363 O O . PHE A 1 170 ? 4.420 0.708 -19.403 1.00 95.62 170 PHE A O 1
ATOM 1370 N N . ASP A 1 171 ? 5.133 -1.370 -19.777 1.00 95.25 171 ASP A N 1
ATOM 1371 C CA . ASP A 1 171 ? 4.302 -1.563 -20.967 1.00 95.25 171 ASP A CA 1
ATOM 1372 C C . ASP A 1 171 ? 3.021 -2.315 -20.575 1.00 95.25 171 ASP A C 1
ATOM 1374 O O . ASP A 1 171 ? 3.077 -3.442 -20.076 1.00 95.25 171 ASP A O 1
ATOM 1378 N N . LEU A 1 172 ? 1.854 -1.706 -20.796 1.00 94.56 172 LEU A N 1
ATOM 1379 C CA . LEU A 1 172 ? 0.563 -2.295 -20.426 1.00 94.56 172 LEU A CA 1
ATOM 1380 C C . LEU A 1 172 ? 0.270 -3.618 -21.155 1.00 94.56 172 LEU A C 1
ATOM 1382 O O . LEU A 1 172 ? -0.390 -4.504 -20.606 1.00 94.56 172 LEU A O 1
ATOM 1386 N N . LYS A 1 173 ? 0.737 -3.776 -22.395 1.00 93.50 173 LYS A N 1
ATOM 1387 C CA . LYS A 1 173 ? 0.478 -4.975 -23.197 1.00 93.50 173 LYS A CA 1
ATOM 1388 C C . LYS A 1 173 ? 1.446 -6.087 -22.818 1.00 93.50 173 LYS A C 1
ATOM 1390 O O . LYS A 1 173 ? 0.997 -7.200 -22.523 1.00 93.50 173 LYS A O 1
ATOM 1395 N N . GLU A 1 174 ? 2.729 -5.746 -22.766 1.00 95.12 174 GLU A N 1
ATOM 1396 C CA . GLU A 1 174 ? 3.859 -6.672 -22.742 1.00 95.12 174 GLU A CA 1
ATOM 1397 C C . GLU A 1 174 ? 4.469 -6.903 -21.356 1.00 95.12 174 GLU A C 1
ATOM 1399 O O . GLU A 1 174 ? 5.177 -7.897 -21.176 1.00 95.12 174 GLU A O 1
ATOM 1404 N N . ASP A 1 175 ? 4.243 -6.011 -20.388 1.00 97.06 175 ASP A N 1
ATOM 1405 C CA . ASP A 1 175 ? 4.870 -6.072 -19.061 1.00 97.06 175 ASP A CA 1
ATOM 1406 C C . ASP A 1 175 ? 3.930 -5.681 -17.912 1.00 97.06 175 ASP A C 1
ATOM 1408 O O . ASP A 1 175 ? 4.344 -5.151 -16.887 1.00 97.06 175 ASP A O 1
ATOM 1412 N N . TRP A 1 176 ? 2.641 -5.982 -18.036 1.00 96.25 176 TRP A N 1
ATOM 1413 C CA . TRP A 1 176 ? 1.663 -5.725 -16.974 1.00 96.25 176 TRP A CA 1
ATOM 1414 C C . TRP A 1 176 ? 1.957 -6.454 -15.648 1.00 96.25 176 TRP A C 1
ATOM 1416 O O . TRP A 1 176 ? 1.436 -6.034 -14.620 1.00 96.25 176 TRP A O 1
ATOM 1426 N N . GLN A 1 177 ? 2.788 -7.507 -15.651 1.00 97.75 177 GLN A N 1
ATOM 1427 C CA . GLN A 1 177 ? 3.273 -8.191 -14.438 1.00 97.75 177 GLN A CA 1
ATOM 1428 C C . GLN A 1 177 ? 4.606 -7.635 -13.903 1.00 97.75 177 GLN A C 1
ATOM 1430 O O . GLN A 1 177 ? 5.145 -8.165 -12.933 1.00 97.75 177 GLN A O 1
ATOM 1435 N N . LEU A 1 178 ? 5.148 -6.581 -14.522 1.00 98.06 178 LEU A N 1
ATOM 1436 C CA . LEU A 1 178 ? 6.341 -5.848 -14.080 1.00 98.06 178 LEU A CA 1
ATOM 1437 C C . LEU A 1 178 ? 7.592 -6.726 -13.938 1.00 98.06 178 LEU A C 1
ATOM 1439 O O . LEU A 1 178 ? 8.354 -6.625 -12.976 1.00 98.06 178 LEU A O 1
ATOM 1443 N N . THR A 1 179 ? 7.784 -7.614 -14.907 1.00 97.50 179 THR A N 1
ATOM 1444 C CA . THR A 1 179 ? 8.922 -8.537 -14.977 1.00 97.50 179 THR A CA 1
ATOM 1445 C C . THR A 1 179 ? 10.073 -7.984 -15.811 1.00 97.50 179 THR A C 1
ATOM 1447 O O . THR A 1 179 ? 11.212 -8.393 -15.606 1.00 97.50 179 THR A O 1
ATOM 1450 N N . LYS A 1 180 ? 9.811 -7.055 -16.736 1.00 97.44 180 LYS A N 1
ATOM 1451 C CA . LYS A 1 180 ? 10.815 -6.508 -17.661 1.00 97.44 180 LYS A CA 1
ATOM 1452 C C . LYS A 1 180 ? 11.327 -5.144 -17.198 1.00 97.44 180 LYS A C 1
ATOM 1454 O O . LYS A 1 180 ? 12.523 -4.878 -17.324 1.00 97.44 180 LYS A O 1
ATOM 1459 N N . THR A 1 181 ? 10.451 -4.302 -16.650 1.00 96.25 181 THR A N 1
ATOM 1460 C CA . THR A 1 181 ? 10.791 -2.955 -16.179 1.00 96.25 181 THR A CA 1
ATOM 1461 C C . THR A 1 181 ? 11.846 -2.961 -15.072 1.00 96.25 181 THR A C 1
ATOM 1463 O O . THR A 1 181 ? 11.827 -3.788 -14.160 1.00 96.25 181 THR A O 1
ATOM 1466 N N . MET A 1 182 ? 12.738 -1.970 -15.118 1.00 95.75 182 MET A N 1
ATOM 1467 C CA . MET A 1 182 ? 13.697 -1.674 -14.049 1.00 95.75 182 MET A CA 1
ATOM 1468 C C . MET A 1 182 ? 13.085 -0.820 -12.930 1.00 95.75 182 MET A C 1
ATOM 1470 O O . MET A 1 182 ? 13.799 -0.407 -12.029 1.00 95.75 182 MET A O 1
ATOM 1474 N N . HIS A 1 183 ? 11.778 -0.548 -12.964 1.00 96.56 183 HIS A N 1
ATOM 1475 C CA . HIS A 1 183 ? 11.080 0.295 -11.989 1.00 96.56 183 HIS A CA 1
ATOM 1476 C C . HIS A 1 183 ? 9.820 -0.394 -11.442 1.00 96.56 183 HIS A C 1
ATOM 1478 O O . HIS A 1 183 ? 8.778 0.231 -11.244 1.00 96.56 183 HIS A O 1
ATOM 1484 N N . SER A 1 184 ? 9.903 -1.708 -11.197 1.00 97.56 184 SER A N 1
ATOM 1485 C CA . SER A 1 184 ? 8.761 -2.534 -10.773 1.00 97.56 184 SER A CA 1
ATOM 1486 C C . SER A 1 184 ? 8.060 -2.021 -9.506 1.00 97.56 184 SER A C 1
ATOM 1488 O O . SER A 1 184 ? 6.843 -2.152 -9.393 1.00 97.56 184 SER A O 1
ATOM 1490 N N . TYR A 1 185 ? 8.783 -1.396 -8.568 1.00 97.88 185 TYR A N 1
ATOM 1491 C CA . TYR A 1 185 ? 8.181 -0.750 -7.402 1.00 97.88 185 TYR A CA 1
ATOM 1492 C C . TYR A 1 185 ? 7.278 0.414 -7.827 1.00 97.88 185 TYR A C 1
ATOM 1494 O O . TYR A 1 185 ? 6.076 0.357 -7.568 1.00 97.88 185 TYR A O 1
ATOM 1502 N N . ASN A 1 186 ? 7.823 1.413 -8.525 1.00 97.62 186 ASN A N 1
ATOM 1503 C CA . ASN A 1 186 ? 7.111 2.616 -8.970 1.00 97.62 186 ASN A CA 1
ATOM 1504 C C . ASN A 1 186 ? 5.899 2.243 -9.840 1.00 97.62 186 ASN A C 1
ATOM 1506 O O . ASN A 1 186 ? 4.778 2.678 -9.563 1.00 97.62 186 ASN A O 1
ATOM 1510 N N . ALA A 1 187 ? 6.103 1.341 -10.807 1.00 97.69 187 ALA A N 1
ATOM 1511 C CA . ALA A 1 187 ? 5.049 0.833 -11.678 1.00 97.69 187 ALA A CA 1
ATOM 1512 C C . ALA A 1 187 ? 3.961 0.068 -10.911 1.00 97.69 187 ALA A C 1
ATOM 1514 O O . ALA A 1 187 ? 2.777 0.230 -11.200 1.00 97.69 187 ALA A O 1
ATOM 1515 N N . SER A 1 188 ? 4.317 -0.719 -9.887 1.00 98.44 188 SER A N 1
ATOM 1516 C CA . SER A 1 188 ? 3.320 -1.417 -9.062 1.00 98.44 188 SER A CA 1
ATOM 1517 C C . SER A 1 188 ? 2.448 -0.442 -8.277 1.00 98.44 188 SER A C 1
ATOM 1519 O O . SER A 1 188 ? 1.245 -0.652 -8.158 1.00 98.44 188 SER A O 1
ATOM 1521 N N . LYS A 1 189 ? 3.034 0.651 -7.774 1.00 98.00 189 LYS A N 1
ATOM 1522 C CA . LYS A 1 189 ? 2.304 1.688 -7.038 1.00 98.00 189 LYS A CA 1
ATOM 1523 C C . LYS A 1 189 ? 1.367 2.465 -7.956 1.00 98.00 189 LYS A C 1
ATOM 1525 O O . LYS A 1 189 ? 0.226 2.697 -7.579 1.00 98.00 189 LYS A O 1
ATOM 1530 N N . PHE A 1 190 ? 1.782 2.741 -9.188 1.00 97.56 190 PHE A N 1
ATOM 1531 C CA . PHE A 1 190 ? 0.892 3.334 -10.182 1.00 97.56 190 PHE A CA 1
ATOM 1532 C C . PHE A 1 190 ? -0.224 2.373 -10.629 1.00 97.56 190 PHE A C 1
ATOM 1534 O O . PHE A 1 190 ? -1.377 2.779 -10.738 1.00 97.56 190 PHE A O 1
ATOM 1541 N N . GLN A 1 191 ? 0.056 1.072 -10.792 1.00 98.25 191 GLN A N 1
ATOM 1542 C CA . GLN A 1 191 ? -1.001 0.089 -11.066 1.00 98.25 191 GLN A CA 1
ATOM 1543 C C . GLN A 1 191 ? -2.046 0.017 -9.948 1.00 98.25 191 GLN A C 1
ATOM 1545 O O . GLN A 1 191 ? -3.221 -0.144 -10.261 1.00 98.25 191 GLN A O 1
ATOM 1550 N N . ILE A 1 192 ? -1.653 0.173 -8.674 1.00 98.44 192 ILE A N 1
ATOM 1551 C CA . ILE A 1 192 ? -2.601 0.292 -7.553 1.00 98.44 192 ILE A CA 1
ATOM 1552 C C . ILE A 1 192 ? -3.559 1.468 -7.778 1.00 98.44 192 ILE A C 1
ATOM 1554 O O . ILE A 1 192 ? -4.762 1.309 -7.584 1.00 98.44 192 ILE A O 1
ATOM 1558 N N . GLU A 1 193 ? -3.043 2.626 -8.196 1.00 97.31 193 GLU A N 1
ATOM 1559 C CA . GLU A 1 193 ? -3.856 3.821 -8.452 1.00 97.31 193 GLU A CA 1
ATOM 1560 C C . GLU A 1 193 ? -4.855 3.584 -9.588 1.00 97.31 193 GLU A C 1
ATOM 1562 O O . GLU A 1 193 ? -6.041 3.875 -9.426 1.00 97.31 193 GLU A O 1
ATOM 1567 N N . LEU A 1 194 ? -4.405 2.965 -10.686 1.00 97.56 194 LEU A N 1
ATOM 1568 C CA . LEU A 1 194 ? -5.253 2.602 -11.824 1.00 97.56 194 LEU A CA 1
ATOM 1569 C C . LEU A 1 194 ? -6.389 1.649 -11.424 1.00 97.56 194 LEU A C 1
ATOM 1571 O O . LEU A 1 194 ? -7.551 1.909 -11.737 1.00 97.56 194 LEU A O 1
ATOM 1575 N N . ILE A 1 195 ? -6.077 0.547 -10.728 1.00 97.56 195 ILE A N 1
ATOM 1576 C CA . ILE A 1 195 ? -7.102 -0.447 -10.376 1.00 97.56 195 ILE A CA 1
ATOM 1577 C C . ILE A 1 195 ? -8.055 0.064 -9.297 1.00 97.56 195 ILE A C 1
ATOM 1579 O O . ILE A 1 195 ? -9.234 -0.264 -9.335 1.00 97.56 195 ILE A O 1
ATOM 1583 N N . ALA A 1 196 ? -7.577 0.858 -8.336 1.00 96.94 196 ALA A N 1
ATOM 1584 C CA . ALA A 1 196 ? -8.420 1.373 -7.266 1.00 96.94 196 ALA A CA 1
ATOM 1585 C C . ALA A 1 196 ? -9.393 2.432 -7.800 1.00 96.94 196 ALA A C 1
ATOM 1587 O O . ALA A 1 196 ? -10.562 2.404 -7.423 1.00 96.94 196 ALA A O 1
ATOM 1588 N N . ALA A 1 197 ? -8.938 3.301 -8.713 1.00 95.06 197 ALA A N 1
ATOM 1589 C CA . ALA A 1 197 ? -9.800 4.261 -9.399 1.00 95.06 197 ALA A CA 1
ATOM 1590 C C . ALA A 1 197 ? -10.890 3.562 -10.222 1.00 95.06 197 ALA A C 1
ATOM 1592 O O . ALA A 1 197 ? -12.063 3.909 -10.115 1.00 95.06 197 ALA A O 1
ATOM 1593 N N . GLU A 1 198 ? -10.521 2.538 -10.996 1.00 94.50 198 GLU A N 1
ATOM 1594 C CA . GLU A 1 198 ? -11.485 1.787 -11.802 1.00 94.50 198 GLU A CA 1
ATOM 1595 C C . GLU A 1 198 ? -12.475 0.988 -10.937 1.00 94.50 198 GLU A C 1
ATOM 1597 O O . GLU A 1 198 ? -13.666 0.940 -11.243 1.00 94.50 198 GLU A O 1
ATOM 1602 N N . LEU A 1 199 ? -12.017 0.379 -9.838 1.00 94.19 199 LEU A N 1
ATOM 1603 C CA . LEU A 1 199 ? -12.904 -0.311 -8.897 1.00 94.19 199 LEU A CA 1
ATOM 1604 C C . LEU A 1 199 ? -13.897 0.660 -8.242 1.00 94.19 199 LEU A C 1
ATOM 1606 O O . LEU A 1 199 ? -15.075 0.325 -8.151 1.00 94.19 199 LEU A O 1
ATOM 1610 N N . GLU A 1 200 ? -13.457 1.858 -7.843 1.00 93.44 200 GLU A N 1
ATOM 1611 C CA . GLU A 1 200 ? -14.357 2.886 -7.302 1.00 93.44 200 GLU A CA 1
ATOM 1612 C C . GLU A 1 200 ? -15.376 3.347 -8.345 1.00 93.44 200 GLU A C 1
ATOM 1614 O O . GLU A 1 200 ? -16.570 3.412 -8.058 1.00 93.44 200 GLU A O 1
ATOM 1619 N N . ARG A 1 201 ? -14.936 3.596 -9.583 1.00 90.38 201 ARG A N 1
ATOM 1620 C CA . ARG A 1 201 ? -15.830 3.962 -10.686 1.00 90.38 201 ARG A CA 1
ATOM 1621 C C . ARG A 1 201 ? -16.935 2.917 -10.878 1.00 90.38 201 ARG A C 1
ATOM 1623 O O . ARG A 1 201 ? -18.110 3.272 -10.943 1.00 90.38 201 ARG A O 1
ATOM 1630 N N . ARG A 1 202 ? -16.580 1.624 -10.890 1.00 88.88 202 ARG A N 1
ATOM 1631 C CA . ARG A 1 202 ? -17.544 0.510 -10.997 1.00 88.88 202 ARG A CA 1
ATOM 1632 C C . ARG A 1 202 ? -18.514 0.443 -9.817 1.00 88.88 202 ARG A C 1
ATOM 1634 O O . ARG A 1 202 ? -19.687 0.150 -10.035 1.00 88.88 202 ARG A O 1
ATOM 1641 N N . THR A 1 203 ? -18.042 0.708 -8.597 1.00 87.00 203 THR A N 1
ATOM 1642 C CA . THR A 1 203 ? -18.893 0.807 -7.399 1.00 87.00 203 THR A CA 1
ATOM 1643 C C . THR A 1 203 ? -19.920 1.934 -7.536 1.00 87.00 203 THR A C 1
ATOM 1645 O O . THR A 1 203 ? -21.087 1.749 -7.198 1.00 87.00 203 THR A O 1
ATOM 1648 N N . LEU A 1 204 ? -19.505 3.112 -8.012 1.00 85.75 204 LEU A N 1
ATOM 1649 C CA . LEU A 1 204 ? -20.375 4.290 -8.092 1.00 85.75 204 LEU A CA 1
ATOM 1650 C C . LEU A 1 204 ? -21.403 4.199 -9.224 1.00 85.75 204 LEU A C 1
ATOM 1652 O O . LEU A 1 204 ? -22.533 4.655 -9.069 1.00 85.75 204 LEU A O 1
ATOM 1656 N N . GLU A 1 205 ? -21.029 3.609 -10.357 1.00 81.88 205 GLU A N 1
ATOM 1657 C CA . GLU A 1 205 ? -21.913 3.490 -11.520 1.00 81.88 205 GLU A CA 1
ATOM 1658 C C . GLU A 1 205 ? -22.965 2.374 -11.387 1.00 81.88 205 GLU A C 1
ATOM 1660 O O . GLU A 1 205 ? -23.864 2.290 -12.225 1.00 81.88 205 GLU A O 1
ATOM 1665 N N . GLY A 1 206 ? -22.878 1.506 -10.367 1.00 63.09 206 GLY A N 1
ATOM 1666 C CA . GLY A 1 206 ? -23.815 0.386 -10.168 1.00 63.09 206 GLY A CA 1
ATOM 1667 C C . GLY A 1 206 ? -23.895 -0.572 -11.370 1.00 63.09 206 GLY A C 1
ATOM 1668 O O . GLY A 1 206 ? -24.929 -1.199 -11.608 1.00 63.09 206 GLY A O 1
ATOM 1669 N N . GLY A 1 207 ? -22.834 -0.622 -12.184 1.00 48.91 207 GLY A N 1
ATOM 1670 C CA . GLY A 1 207 ? -22.852 -1.167 -13.542 1.00 48.91 207 GLY A CA 1
ATOM 1671 C C . GLY A 1 207 ? -23.125 -2.675 -13.647 1.00 48.91 207 GLY A C 1
ATOM 1672 O O . GLY A 1 207 ? -22.818 -3.464 -12.757 1.00 48.91 207 GLY A O 1
ATOM 1673 N N . ALA A 1 208 ? -23.683 -3.083 -14.792 1.00 41.41 208 ALA A N 1
ATOM 1674 C CA . ALA A 1 208 ? -23.933 -4.473 -15.186 1.00 41.41 208 ALA A CA 1
ATOM 1675 C C . ALA A 1 208 ? -22.681 -5.379 -15.044 1.00 41.41 208 ALA A C 1
ATOM 1677 O O . ALA A 1 208 ? -21.555 -4.888 -15.141 1.00 41.41 208 ALA A O 1
ATOM 1678 N N . PRO A 1 209 ? -22.844 -6.706 -14.846 1.00 44.44 209 PRO A N 1
ATOM 1679 C CA . PRO A 1 209 ? -21.740 -7.613 -14.538 1.00 44.44 209 PRO A CA 1
ATOM 1680 C C . PRO A 1 209 ? -20.766 -7.737 -15.717 1.00 44.44 209 PRO A C 1
ATOM 1682 O O . PRO A 1 209 ? -20.954 -8.556 -16.611 1.00 44.44 209 PRO A O 1
ATOM 1685 N N . SER A 1 210 ? -19.690 -6.951 -15.705 1.00 42.47 210 SER A N 1
ATOM 1686 C CA . SER A 1 210 ? -18.506 -7.176 -16.547 1.00 42.47 210 SER A CA 1
ATOM 1687 C C . SER A 1 210 ? -17.571 -8.241 -15.953 1.00 42.47 210 SER A C 1
ATOM 1689 O O . SER A 1 210 ? -16.666 -8.723 -16.628 1.00 42.47 210 SER A O 1
ATOM 1691 N N . ILE A 1 211 ? -17.821 -8.669 -14.708 1.00 52.50 211 ILE A N 1
ATOM 1692 C CA . ILE A 1 211 ? -17.134 -9.778 -14.039 1.00 52.50 211 ILE A CA 1
ATOM 1693 C C . ILE A 1 211 ? -18.144 -10.914 -13.800 1.00 52.50 211 ILE A C 1
ATOM 1695 O O . ILE A 1 211 ? -19.098 -10.728 -13.035 1.00 52.50 211 ILE A O 1
ATOM 1699 N N . PRO A 1 212 ? -17.962 -12.103 -14.404 1.00 39.78 212 PRO A N 1
ATOM 1700 C CA . PRO A 1 212 ? -18.794 -13.263 -14.105 1.00 39.78 212 PRO A CA 1
ATOM 1701 C C . PRO A 1 212 ? -18.714 -13.606 -12.608 1.00 39.78 212 PRO A C 1
ATOM 1703 O O . PRO A 1 212 ? -17.649 -13.935 -12.095 1.00 39.78 212 PRO A O 1
ATOM 1706 N N . GLY A 1 213 ? -19.842 -13.525 -11.896 1.00 48.88 213 GLY A N 1
ATOM 1707 C CA . GLY A 1 213 ? -19.948 -13.938 -10.489 1.00 48.88 213 GLY A CA 1
ATOM 1708 C C . GLY A 1 213 ? -19.711 -12.850 -9.432 1.00 48.88 213 GLY A C 1
ATOM 1709 O O . GLY A 1 213 ? -19.709 -13.169 -8.246 1.00 48.88 213 GLY A O 1
ATOM 1710 N N . GLY A 1 214 ? -19.547 -11.581 -9.818 1.00 48.91 214 GLY A N 1
ATOM 1711 C CA . GLY A 1 214 ? -19.537 -10.451 -8.886 1.00 48.91 214 GLY A CA 1
ATOM 1712 C C . GLY A 1 214 ? -20.599 -9.434 -9.275 1.00 48.91 214 GLY A C 1
ATOM 1713 O O . GLY A 1 214 ? -20.431 -8.732 -10.267 1.00 48.91 214 GLY A O 1
ATOM 1714 N N . SER A 1 215 ? -21.694 -9.342 -8.519 1.00 45.06 215 SER A N 1
ATOM 1715 C CA . SER A 1 215 ? -22.580 -8.179 -8.617 1.00 45.06 215 SER A CA 1
ATOM 1716 C C . SER A 1 215 ? -21.744 -6.930 -8.336 1.00 45.06 215 SER A C 1
ATOM 1718 O O . SER A 1 215 ? -21.071 -6.887 -7.302 1.00 45.06 215 SER A O 1
ATOM 1720 N N . ALA A 1 216 ? -21.750 -5.942 -9.237 1.00 50.47 216 ALA A N 1
ATOM 1721 C CA . ALA A 1 216 ? -21.211 -4.631 -8.903 1.00 50.47 216 ALA A CA 1
ATOM 1722 C C . ALA A 1 216 ? -21.971 -4.128 -7.663 1.00 50.47 216 ALA A C 1
ATOM 1724 O O . ALA A 1 216 ? -23.205 -4.190 -7.653 1.00 50.47 216 ALA A O 1
ATOM 1725 N N . PRO A 1 217 ? -21.275 -3.734 -6.589 1.00 57.22 217 PRO A N 1
ATOM 1726 C CA . PRO A 1 217 ? -21.937 -3.217 -5.408 1.00 57.22 217 PRO A CA 1
ATOM 1727 C C . PRO A 1 217 ? -22.587 -1.875 -5.761 1.00 57.22 217 PRO A C 1
ATOM 1729 O O . PRO A 1 217 ? -21.918 -1.003 -6.305 1.00 57.22 217 PRO A O 1
ATOM 1732 N N . ASN A 1 218 ? -23.859 -1.692 -5.417 1.00 66.38 218 ASN A N 1
ATOM 1733 C CA . ASN A 1 218 ? -24.545 -0.401 -5.420 1.00 66.38 218 ASN A CA 1
ATOM 1734 C C . ASN A 1 218 ? -24.046 0.459 -4.239 1.00 66.38 218 ASN A C 1
ATOM 1736 O O . ASN A 1 218 ? -24.814 0.803 -3.338 1.00 66.38 218 ASN A O 1
ATOM 1740 N N . GLY A 1 219 ? -22.748 0.771 -4.204 1.00 73.19 219 GLY A N 1
ATOM 1741 C CA . GLY A 1 219 ? -22.146 1.577 -3.140 1.00 73.19 219 GLY A CA 1
ATOM 1742 C C . GLY A 1 219 ? -21.969 0.871 -1.787 1.00 73.19 219 GLY A C 1
ATOM 1743 O O . GLY A 1 219 ? -21.757 1.548 -0.785 1.00 73.19 219 GLY A O 1
ATOM 1744 N N . GLU A 1 220 ? -22.037 -0.467 -1.695 1.00 84.31 220 GLU A N 1
ATOM 1745 C CA . GLU A 1 220 ? -21.824 -1.167 -0.412 1.00 84.31 220 GLU A CA 1
ATOM 1746 C C . GLU A 1 220 ? -20.387 -1.068 0.130 1.00 84.31 220 GLU A C 1
ATOM 1748 O O . GLU A 1 220 ? -20.154 -1.328 1.314 1.00 84.31 220 GLU A O 1
ATOM 1753 N N . PHE A 1 221 ? -19.405 -0.713 -0.696 1.00 92.12 221 PHE A N 1
ATOM 1754 C CA . PHE A 1 221 ? -18.054 -0.414 -0.232 1.00 92.12 221 PHE A CA 1
ATOM 1755 C C . PHE A 1 221 ? -17.301 0.478 -1.211 1.00 92.12 221 PHE A C 1
ATOM 1757 O O . PHE A 1 221 ? -17.474 0.347 -2.416 1.00 92.12 221 PHE A O 1
ATOM 1764 N N . HIS A 1 222 ? -16.412 1.317 -0.686 1.00 94.31 222 HIS A N 1
ATOM 1765 C CA . HIS A 1 222 ? -15.627 2.272 -1.470 1.00 94.31 222 HIS A CA 1
ATOM 1766 C C . HIS A 1 222 ? -14.138 1.929 -1.488 1.00 94.31 222 HIS A C 1
ATOM 1768 O O . HIS A 1 222 ? -13.597 1.391 -0.514 1.00 94.31 222 HIS A O 1
ATOM 1774 N N . HIS A 1 223 ? -13.473 2.269 -2.588 1.00 96.25 223 HIS A N 1
ATOM 1775 C CA . HIS A 1 223 ? -12.042 2.107 -2.802 1.00 96.25 223 HIS A CA 1
ATOM 1776 C C . HIS A 1 223 ? -11.334 3.460 -2.679 1.00 96.25 223 HIS A C 1
ATOM 1778 O O . HIS A 1 223 ? -11.629 4.404 -3.402 1.00 96.25 223 HIS A O 1
ATOM 1784 N N . TYR A 1 224 ? -10.350 3.541 -1.784 1.00 97.19 224 TYR A N 1
ATOM 1785 C CA . TYR A 1 224 ? -9.554 4.749 -1.566 1.00 97.19 224 TYR A CA 1
ATOM 1786 C C . TYR A 1 224 ? -8.066 4.465 -1.680 1.00 97.19 224 TYR A C 1
ATOM 1788 O O . TYR A 1 224 ? -7.600 3.382 -1.325 1.00 97.19 224 TYR A O 1
ATOM 1796 N N . ILE A 1 225 ? -7.304 5.463 -2.114 1.00 97.88 225 ILE A N 1
ATOM 1797 C CA . ILE A 1 225 ? -5.854 5.363 -2.268 1.00 97.88 225 ILE A CA 1
ATOM 1798 C C . ILE A 1 225 ? -5.179 6.190 -1.183 1.00 97.88 225 ILE A C 1
ATOM 1800 O O . ILE A 1 225 ? -5.522 7.348 -0.956 1.00 97.88 225 ILE A O 1
ATOM 1804 N N . VAL A 1 226 ? -4.171 5.606 -0.544 1.00 97.44 226 VAL A N 1
ATOM 1805 C CA . VAL A 1 226 ? -3.339 6.279 0.454 1.00 97.44 226 VAL A CA 1
ATOM 1806 C C . VAL A 1 226 ? -1.864 6.188 0.109 1.00 97.44 226 VAL A C 1
ATOM 1808 O O . VAL A 1 226 ? -1.425 5.258 -0.562 1.00 97.44 226 VAL A O 1
ATOM 1811 N N . SER A 1 227 ? -1.087 7.136 0.618 1.00 95.56 227 SER A N 1
ATOM 1812 C CA . SER A 1 227 ? 0.369 7.067 0.677 1.00 95.56 227 SER A CA 1
ATOM 1813 C C . SER A 1 227 ? 0.816 7.303 2.121 1.00 95.56 227 SER A C 1
ATOM 1815 O O . SER A 1 227 ? 0.339 8.247 2.757 1.00 95.56 227 SER A O 1
ATOM 1817 N N . PRO A 1 228 ? 1.742 6.494 2.663 1.00 95.62 228 PRO A N 1
ATOM 1818 C CA . PRO A 1 228 ? 2.165 6.614 4.053 1.00 95.62 228 PRO A CA 1
ATOM 1819 C C . PRO A 1 228 ? 3.189 7.741 4.265 1.00 95.62 228 PRO A C 1
ATOM 1821 O O . PRO A 1 228 ? 3.742 7.854 5.354 1.00 95.62 228 PRO A O 1
ATOM 1824 N N . GLY A 1 229 ? 3.502 8.529 3.230 1.00 93.56 229 GLY A N 1
ATOM 1825 C CA . GLY A 1 229 ? 4.675 9.399 3.228 1.00 93.56 229 GLY A CA 1
ATOM 1826 C C . GLY A 1 229 ? 5.974 8.590 3.306 1.00 93.56 229 GLY A C 1
ATOM 1827 O O . GLY A 1 229 ? 6.021 7.398 2.988 1.00 93.56 229 GLY A O 1
ATOM 1828 N N . ILE A 1 230 ? 7.049 9.239 3.737 1.00 94.88 230 ILE A N 1
ATOM 1829 C CA . ILE A 1 230 ? 8.395 8.669 3.806 1.00 94.88 230 ILE A CA 1
ATOM 1830 C C . ILE A 1 230 ? 8.791 8.561 5.265 1.00 94.88 230 ILE A C 1
ATOM 1832 O O . ILE A 1 230 ? 8.893 9.555 5.975 1.00 94.88 230 ILE A O 1
ATOM 1836 N N . THR A 1 231 ? 9.042 7.343 5.731 1.00 94.25 231 THR A N 1
ATOM 1837 C CA . THR A 1 231 ? 9.496 7.119 7.101 1.00 94.25 231 THR A CA 1
ATOM 1838 C C . THR A 1 231 ? 10.478 5.960 7.182 1.00 94.25 231 THR A C 1
ATOM 1840 O O . THR A 1 231 ? 10.554 5.096 6.305 1.00 94.25 231 THR A O 1
ATOM 1843 N N . ALA A 1 232 ? 11.259 5.929 8.258 1.00 92.44 232 ALA A N 1
ATOM 1844 C CA . ALA A 1 232 ? 12.278 4.917 8.469 1.00 92.44 232 ALA A CA 1
ATOM 1845 C C . ALA A 1 232 ? 11.635 3.573 8.845 1.00 92.44 232 ALA A C 1
ATOM 1847 O O . ALA A 1 232 ? 11.256 3.341 9.993 1.00 92.44 232 ALA A O 1
ATOM 1848 N N . THR A 1 233 ? 11.557 2.650 7.887 1.00 91.62 233 THR A N 1
ATOM 1849 C CA . THR A 1 233 ? 11.039 1.292 8.111 1.00 91.62 233 THR A CA 1
ATOM 1850 C C . THR A 1 233 ? 12.131 0.234 7.930 1.00 91.62 233 THR A C 1
ATOM 1852 O O . THR A 1 233 ? 13.324 0.534 7.852 1.00 91.62 233 THR A O 1
ATOM 1855 N N . ASN A 1 234 ? 11.745 -1.042 7.899 1.00 91.44 234 ASN A N 1
ATOM 1856 C CA . ASN A 1 234 ? 12.646 -2.113 7.481 1.00 91.44 234 ASN A CA 1
ATOM 1857 C C . ASN A 1 234 ? 12.774 -2.216 5.954 1.00 91.44 234 ASN A C 1
ATOM 1859 O O . ASN A 1 234 ? 13.609 -2.977 5.496 1.00 91.44 234 ASN A O 1
ATOM 1863 N N . MET A 1 235 ? 12.023 -1.443 5.163 1.00 89.31 235 MET A N 1
ATOM 1864 C CA . MET A 1 235 ? 12.195 -1.416 3.704 1.00 89.31 235 MET A CA 1
ATOM 1865 C C . MET A 1 235 ? 13.594 -0.949 3.293 1.00 89.31 235 MET A C 1
ATOM 1867 O O . MET A 1 235 ? 14.131 -1.443 2.310 1.00 89.31 235 MET A O 1
ATOM 1871 N N . SER A 1 236 ? 14.232 -0.068 4.073 1.00 90.12 236 SER A N 1
ATOM 1872 C CA . SER A 1 236 ? 15.593 0.397 3.780 1.00 90.12 236 SER A CA 1
ATOM 1873 C C . SER A 1 236 ? 16.646 -0.711 3.846 1.00 90.12 236 SER A C 1
ATOM 1875 O O . SER A 1 236 ? 17.712 -0.560 3.257 1.00 90.12 236 SER A O 1
ATOM 1877 N N . THR A 1 237 ? 16.359 -1.854 4.488 1.00 91.88 237 THR A N 1
ATOM 1878 C CA . THR A 1 237 ? 17.286 -2.997 4.472 1.00 91.88 237 THR A CA 1
ATOM 1879 C C . THR A 1 237 ? 17.380 -3.649 3.099 1.00 91.88 237 THR A C 1
ATOM 1881 O O . THR A 1 237 ? 18.364 -4.323 2.834 1.00 91.88 237 THR A O 1
ATOM 1884 N N . LEU A 1 238 ? 16.381 -3.453 2.231 1.00 92.88 238 LEU A N 1
ATOM 1885 C CA . LEU A 1 238 ? 16.385 -3.975 0.864 1.00 92.88 238 LEU A CA 1
ATOM 1886 C C . LEU A 1 238 ? 17.428 -3.266 -0.015 1.00 92.88 238 LEU A C 1
ATOM 1888 O O . LEU A 1 238 ? 17.890 -3.836 -0.991 1.00 92.88 238 LEU A O 1
ATOM 1892 N N . LEU A 1 239 ? 17.839 -2.046 0.346 1.00 93.62 239 LEU A N 1
ATOM 1893 C CA . LEU A 1 239 ? 18.793 -1.234 -0.416 1.00 93.62 239 LEU A CA 1
ATOM 1894 C C . LEU A 1 239 ? 20.258 -1.665 -0.244 1.00 93.62 239 LEU A C 1
ATOM 1896 O O . LEU A 1 239 ? 21.137 -0.985 -0.765 1.00 93.62 239 LEU A O 1
ATOM 1900 N N . ASN A 1 240 ? 20.539 -2.742 0.501 1.00 93.69 240 ASN A N 1
ATOM 1901 C CA . ASN A 1 240 ? 21.877 -3.330 0.665 1.00 93.69 240 ASN A CA 1
ATOM 1902 C C . ASN A 1 240 ? 23.001 -2.297 0.895 1.00 93.69 240 ASN A C 1
ATOM 1904 O O . ASN A 1 240 ? 24.075 -2.399 0.310 1.00 93.69 240 ASN A O 1
ATOM 1908 N N . ILE A 1 241 ? 22.751 -1.281 1.729 1.00 94.62 241 ILE A N 1
ATOM 1909 C CA . ILE A 1 241 ? 23.686 -0.170 1.955 1.00 94.62 241 ILE A CA 1
ATOM 1910 C C . ILE A 1 241 ? 24.880 -0.675 2.793 1.00 94.62 241 ILE A C 1
ATOM 1912 O O . ILE A 1 241 ? 24.687 -0.998 3.968 1.00 94.62 241 ILE A O 1
ATOM 1916 N N . PRO A 1 242 ? 26.119 -0.707 2.256 1.00 93.81 242 PRO A N 1
ATOM 1917 C CA . PRO A 1 242 ? 27.288 -1.283 2.932 1.00 93.81 242 PRO A CA 1
ATOM 1918 C C . PRO A 1 242 ? 27.926 -0.360 3.987 1.00 93.81 242 PRO A C 1
ATOM 1920 O O . PRO A 1 242 ? 29.058 -0.590 4.405 1.00 93.81 242 PRO A O 1
ATOM 1923 N N . ILE A 1 243 ? 27.236 0.700 4.417 1.00 94.06 243 ILE A N 1
ATOM 1924 C CA . ILE A 1 243 ? 27.761 1.691 5.364 1.00 94.06 243 ILE A CA 1
ATOM 1925 C C . ILE A 1 243 ? 27.326 1.310 6.790 1.00 94.06 243 ILE A C 1
ATOM 1927 O O . ILE A 1 243 ? 26.123 1.317 7.083 1.00 94.06 243 ILE A O 1
ATOM 1931 N N . PRO A 1 244 ? 28.260 1.016 7.715 1.00 94.31 244 PRO A N 1
ATOM 1932 C CA . PRO A 1 244 ? 27.921 0.777 9.113 1.00 94.31 244 PRO A CA 1
ATOM 1933 C C . PRO A 1 244 ? 27.148 1.959 9.707 1.00 94.31 244 PRO A C 1
ATOM 1935 O O . PRO A 1 244 ? 27.557 3.110 9.597 1.00 94.31 244 PRO A O 1
ATOM 1938 N N . GLY A 1 245 ? 26.002 1.678 10.328 1.00 92.25 245 GLY A N 1
ATOM 1939 C CA . GLY A 1 245 ? 25.173 2.723 10.931 1.00 92.25 245 GLY A CA 1
ATOM 1940 C C . GLY A 1 245 ? 24.408 3.607 9.937 1.00 92.25 245 GLY A C 1
ATOM 1941 O O . GLY A 1 245 ? 23.869 4.625 10.367 1.00 92.25 245 GLY A O 1
ATOM 1942 N N . TYR A 1 246 ? 24.272 3.225 8.656 1.00 94.31 246 TYR A N 1
ATOM 1943 C CA . TYR A 1 246 ? 23.541 4.012 7.643 1.00 94.31 246 TYR A CA 1
ATOM 1944 C C . TYR A 1 246 ? 22.133 4.442 8.079 1.00 94.31 246 TYR A C 1
ATOM 1946 O O . TYR A 1 246 ? 21.639 5.474 7.640 1.00 94.31 246 TYR A O 1
ATOM 1954 N N . ARG A 1 247 ? 21.473 3.678 8.960 1.00 93.56 247 ARG A N 1
ATOM 1955 C CA . ARG A 1 247 ? 20.146 4.029 9.485 1.00 93.56 247 ARG A CA 1
ATOM 1956 C C . ARG A 1 247 ? 20.165 5.351 10.258 1.00 93.56 247 ARG A C 1
ATOM 1958 O O . ARG A 1 247 ? 19.196 6.093 10.166 1.00 93.56 247 ARG A O 1
ATOM 1965 N N . TYR A 1 248 ? 21.248 5.662 10.972 1.00 94.69 248 TYR A N 1
ATOM 1966 C CA . TYR A 1 248 ? 21.410 6.955 11.642 1.00 94.69 248 TYR A CA 1
ATOM 1967 C C . TYR A 1 248 ? 21.617 8.087 10.633 1.00 94.69 248 TYR A C 1
ATOM 1969 O O . TYR A 1 248 ? 21.019 9.146 10.791 1.00 94.69 248 TYR A O 1
ATOM 1977 N N . LEU A 1 249 ? 22.389 7.845 9.567 1.00 93.38 249 LEU A N 1
ATOM 1978 C CA . LEU A 1 249 ? 22.578 8.810 8.476 1.00 93.38 249 LEU A CA 1
ATOM 1979 C C . LEU A 1 249 ? 21.262 9.093 7.742 1.00 93.38 249 LEU A C 1
ATOM 1981 O O . LEU A 1 249 ? 20.924 10.246 7.504 1.00 93.38 249 LEU A O 1
ATOM 1985 N N . MET A 1 250 ? 20.486 8.049 7.450 1.00 93.44 250 MET A N 1
ATOM 1986 C CA . MET A 1 250 ? 19.158 8.158 6.847 1.00 93.44 250 MET A CA 1
ATOM 1987 C C . MET A 1 250 ? 18.207 8.968 7.735 1.00 93.44 250 MET A C 1
ATOM 1989 O O . MET A 1 250 ? 17.531 9.864 7.244 1.00 93.44 250 MET A O 1
ATOM 1993 N N . LEU A 1 251 ? 18.179 8.700 9.047 1.00 94.00 251 LEU A N 1
ATOM 1994 C CA . LEU A 1 251 ? 17.377 9.489 9.986 1.00 94.00 251 LEU A CA 1
ATOM 1995 C C . LEU A 1 251 ? 17.828 10.954 10.019 1.00 94.00 251 LEU A C 1
ATOM 1997 O O . LEU A 1 251 ? 16.982 11.840 9.977 1.00 94.00 251 LEU A O 1
ATOM 2001 N N . ALA A 1 252 ? 19.136 11.221 10.046 1.00 93.94 252 ALA A N 1
ATOM 2002 C CA . ALA A 1 252 ? 19.662 12.582 9.994 1.00 93.94 252 ALA A CA 1
ATOM 2003 C C . ALA A 1 252 ? 19.236 13.309 8.707 1.00 93.94 252 ALA A C 1
ATOM 2005 O O . ALA A 1 252 ? 18.746 14.434 8.782 1.00 93.94 252 ALA A O 1
ATOM 2006 N N . ALA A 1 253 ? 19.337 12.649 7.547 1.00 93.56 253 ALA A N 1
ATOM 2007 C CA . ALA A 1 253 ? 18.858 13.185 6.274 1.00 93.56 253 ALA A CA 1
ATOM 2008 C C . ALA A 1 253 ? 17.352 13.483 6.318 1.00 93.56 253 ALA A C 1
ATOM 2010 O O . ALA A 1 253 ? 16.935 14.566 5.918 1.00 93.56 253 ALA A O 1
ATOM 2011 N N . PHE A 1 254 ? 16.542 12.582 6.882 1.00 93.88 254 PHE A N 1
ATOM 2012 C CA . PHE A 1 254 ? 15.106 12.807 7.044 1.00 93.88 254 PHE A CA 1
ATOM 2013 C C . PHE A 1 254 ? 14.799 14.012 7.945 1.00 93.88 254 PHE A C 1
ATOM 2015 O O . PHE A 1 254 ? 13.937 14.821 7.606 1.00 93.88 254 PHE A O 1
ATOM 2022 N N . TYR A 1 255 ? 15.514 14.182 9.062 1.00 92.31 255 TYR A N 1
ATOM 2023 C CA . TYR A 1 255 ? 15.362 15.362 9.920 1.00 92.31 255 TYR A CA 1
ATOM 2024 C C . TYR A 1 255 ? 15.706 16.660 9.182 1.00 92.31 255 TYR A C 1
ATOM 2026 O O . TYR A 1 255 ? 14.968 17.637 9.315 1.00 92.31 255 TYR A O 1
ATOM 2034 N N . ILE A 1 256 ? 16.792 16.667 8.401 1.00 93.06 256 ILE A N 1
ATOM 2035 C CA . ILE A 1 256 ? 17.209 17.827 7.601 1.00 93.06 256 ILE A CA 1
ATOM 2036 C C . ILE A 1 256 ? 16.151 18.147 6.543 1.00 93.06 256 ILE A C 1
ATOM 2038 O O . ILE A 1 256 ? 15.691 19.283 6.479 1.00 93.06 256 ILE A O 1
ATOM 2042 N N . VAL A 1 257 ? 15.726 17.153 5.759 1.00 93.69 257 VAL A N 1
ATOM 2043 C CA . VAL A 1 257 ? 14.758 17.323 4.664 1.00 93.69 257 VAL A CA 1
ATOM 2044 C C . VAL A 1 257 ? 13.397 17.800 5.169 1.00 93.69 257 VAL A C 1
ATOM 2046 O O . VAL A 1 257 ? 12.806 18.719 4.601 1.00 93.69 257 VAL A O 1
ATOM 2049 N N . ARG A 1 258 ? 12.936 17.262 6.299 1.00 92.12 258 ARG A N 1
ATOM 2050 C CA . ARG A 1 258 ? 11.734 17.766 6.968 1.00 92.12 258 ARG A CA 1
ATOM 2051 C C . ARG A 1 258 ? 11.904 19.219 7.420 1.00 92.12 258 ARG A C 1
ATOM 2053 O O . ARG A 1 258 ? 11.003 20.033 7.244 1.00 92.12 258 ARG A O 1
ATOM 2060 N N . PHE A 1 259 ? 13.057 19.566 7.997 1.00 91.25 259 PHE A N 1
ATOM 2061 C CA . PHE A 1 259 ? 13.316 20.924 8.485 1.00 91.25 259 PHE A CA 1
ATOM 2062 C C . PHE A 1 259 ? 13.333 21.968 7.358 1.00 91.25 259 PHE A C 1
ATOM 2064 O O . PHE A 1 259 ? 12.790 23.058 7.536 1.00 91.25 259 PHE A O 1
ATOM 2071 N N . ILE A 1 260 ? 13.896 21.632 6.194 1.00 92.31 260 ILE A N 1
ATOM 2072 C CA . ILE A 1 260 ? 13.917 22.522 5.019 1.00 92.31 260 ILE A CA 1
ATOM 2073 C C . ILE A 1 260 ? 12.581 22.570 4.261 1.00 92.31 260 ILE A C 1
ATOM 2075 O O . ILE A 1 260 ? 12.455 23.358 3.328 1.00 92.31 260 ILE A O 1
ATOM 2079 N N . GLY A 1 261 ? 11.571 21.805 4.694 1.00 89.12 261 GLY A N 1
ATOM 2080 C CA . GLY A 1 261 ? 10.177 22.044 4.321 1.00 89.12 261 GLY A CA 1
ATOM 2081 C C . GLY A 1 261 ? 9.440 20.895 3.643 1.00 89.12 261 GLY A C 1
ATOM 2082 O O . GLY A 1 261 ? 8.306 21.127 3.236 1.00 89.12 261 GLY A O 1
ATOM 2083 N N . SER A 1 262 ? 10.015 19.692 3.533 1.00 92.75 262 SER A N 1
ATOM 2084 C CA . SER A 1 262 ? 9.256 18.537 3.030 1.00 92.75 262 SER A CA 1
ATOM 2085 C C . SER A 1 262 ? 8.109 18.192 3.991 1.00 92.75 262 SER A C 1
ATOM 2087 O O . SER A 1 262 ? 8.384 17.894 5.160 1.00 92.75 262 SER A O 1
ATOM 2089 N N . PRO A 1 263 ? 6.846 18.182 3.525 1.00 92.69 263 PRO A N 1
ATOM 2090 C CA . PRO A 1 263 ? 5.716 17.741 4.335 1.00 92.69 263 PRO A CA 1
ATOM 2091 C C . PRO A 1 263 ? 5.583 16.215 4.364 1.00 92.69 263 PRO A C 1
ATOM 2093 O O . PRO A 1 263 ? 4.813 15.671 5.150 1.00 92.69 263 PRO A O 1
ATOM 2096 N N . HIS A 1 264 ? 6.302 15.509 3.493 1.00 94.19 264 HIS A N 1
ATOM 2097 C CA . HIS A 1 264 ? 6.126 14.081 3.258 1.00 94.19 264 HIS A CA 1
ATOM 2098 C C . HIS A 1 264 ? 7.103 13.209 4.048 1.00 94.19 264 HIS A C 1
ATOM 2100 O O . HIS A 1 264 ? 6.924 11.992 4.110 1.00 94.19 264 HIS A O 1
ATOM 2106 N N . VAL A 1 265 ? 8.127 13.800 4.670 1.00 94.25 265 VAL A N 1
ATOM 2107 C CA . VAL A 1 265 ? 9.123 13.081 5.469 1.00 94.25 265 VAL A CA 1
ATOM 2108 C C . VAL A 1 265 ? 8.719 13.037 6.948 1.00 94.25 265 VAL A C 1
ATOM 2110 O O . VAL A 1 265 ? 8.792 14.009 7.704 1.00 94.25 265 VAL A O 1
ATOM 2113 N N . LEU A 1 266 ? 8.323 11.846 7.393 1.00 93.44 266 LEU A N 1
ATOM 2114 C CA . LEU A 1 266 ? 7.669 11.588 8.669 1.00 93.44 266 LEU A CA 1
ATOM 2115 C C . LEU A 1 266 ? 8.606 10.890 9.660 1.00 93.44 266 LEU A C 1
ATOM 2117 O O . LEU A 1 266 ? 9.253 9.883 9.358 1.00 93.44 266 LEU A O 1
ATOM 2121 N N . MET A 1 267 ? 8.642 11.393 10.894 1.00 87.94 267 MET A N 1
ATOM 2122 C CA . MET A 1 267 ? 9.594 10.938 11.921 1.00 87.94 267 MET A CA 1
ATOM 2123 C C . MET A 1 267 ? 9.132 9.701 12.699 1.00 87.94 267 MET A C 1
ATOM 2125 O O . MET A 1 267 ? 9.871 9.191 13.542 1.00 87.94 267 MET A O 1
ATOM 2129 N N . SER A 1 268 ? 7.915 9.212 12.456 1.00 91.19 268 SER A N 1
ATOM 2130 C CA . SER A 1 268 ? 7.384 8.057 13.171 1.00 91.19 268 SER A CA 1
ATOM 2131 C C . SER A 1 268 ? 6.471 7.195 12.302 1.00 91.19 268 SER A C 1
ATOM 2133 O O . SER A 1 268 ? 5.823 7.673 11.371 1.00 91.19 268 SER A O 1
ATOM 2135 N N . LEU A 1 269 ? 6.368 5.914 12.667 1.00 92.31 269 LEU A N 1
ATOM 2136 C CA . LEU A 1 269 ? 5.393 4.996 12.071 1.00 92.31 269 LEU A CA 1
ATOM 2137 C C . LEU A 1 269 ? 3.945 5.392 12.398 1.00 92.31 269 LEU A C 1
ATOM 2139 O O . LEU A 1 269 ? 3.039 5.010 11.668 1.00 92.31 269 LEU A O 1
ATOM 2143 N N . TYR A 1 270 ? 3.731 6.133 13.492 1.00 92.12 270 TYR A N 1
ATOM 2144 C CA . TYR A 1 270 ? 2.417 6.666 13.846 1.00 92.12 270 TYR A CA 1
ATOM 2145 C C . TYR A 1 270 ? 1.990 7.730 12.834 1.00 92.12 270 TYR A C 1
ATOM 2147 O O . TYR A 1 270 ? 0.929 7.604 12.233 1.00 92.12 270 TYR A O 1
ATOM 2155 N N . SER A 1 271 ? 2.868 8.700 12.571 1.00 94.44 271 SER A N 1
ATOM 2156 C CA . SER A 1 271 ? 2.672 9.759 11.578 1.00 94.44 271 SER A CA 1
ATOM 2157 C C . SER A 1 271 ? 2.373 9.175 10.196 1.00 94.44 271 SER A C 1
ATOM 2159 O O . SER A 1 271 ? 1.403 9.560 9.556 1.00 94.44 271 SER A O 1
ATOM 2161 N N . ALA A 1 272 ? 3.125 8.152 9.776 1.00 95.62 272 ALA A N 1
ATOM 2162 C CA . ALA A 1 272 ? 2.904 7.463 8.501 1.00 95.62 272 ALA A CA 1
ATOM 2163 C C . ALA A 1 272 ? 1.555 6.728 8.395 1.00 95.62 272 ALA A C 1
ATOM 2165 O O . ALA A 1 272 ? 1.075 6.461 7.295 1.00 95.62 272 ALA A O 1
ATOM 2166 N N . ALA A 1 273 ? 0.921 6.405 9.525 1.00 96.31 273 ALA A N 1
ATOM 2167 C CA . ALA A 1 273 ? -0.396 5.779 9.552 1.00 96.31 273 ALA A CA 1
ATOM 2168 C C . ALA A 1 273 ? -1.550 6.796 9.526 1.00 96.31 273 ALA A C 1
ATOM 2170 O O . ALA A 1 273 ? -2.689 6.391 9.289 1.00 96.31 273 ALA A O 1
ATOM 2171 N N . VAL A 1 274 ? -1.287 8.093 9.748 1.00 96.38 274 VAL A N 1
ATOM 2172 C CA . VAL A 1 274 ? -2.327 9.118 9.957 1.00 96.38 274 VAL A CA 1
ATOM 2173 C C . VAL A 1 274 ? -3.315 9.184 8.800 1.00 96.38 274 VAL A C 1
ATOM 2175 O O . VAL A 1 274 ? -4.514 9.165 9.053 1.00 96.38 274 VAL A O 1
ATOM 2178 N N . ALA A 1 275 ? -2.861 9.183 7.546 1.00 96.94 275 ALA A N 1
ATOM 2179 C CA . ALA A 1 275 ? -3.772 9.249 6.401 1.00 96.94 275 ALA A CA 1
ATOM 2180 C C . ALA A 1 275 ? -4.670 8.010 6.274 1.00 96.94 275 ALA A C 1
ATOM 2182 O O . ALA A 1 275 ? -5.878 8.137 6.080 1.00 96.94 275 ALA A O 1
ATOM 2183 N N . ALA A 1 276 ? -4.106 6.810 6.448 1.00 97.69 276 ALA A N 1
ATOM 2184 C CA . ALA A 1 276 ? -4.873 5.568 6.386 1.00 97.69 276 ALA A CA 1
ATOM 2185 C C . ALA A 1 276 ? -5.879 5.452 7.541 1.00 97.69 276 ALA A C 1
ATOM 2187 O O . ALA A 1 276 ? -7.018 5.048 7.324 1.00 97.69 276 ALA A O 1
ATOM 2188 N N . VAL A 1 277 ? -5.484 5.841 8.757 1.00 97.25 277 VAL A N 1
ATOM 2189 C CA . VAL A 1 277 ? -6.375 5.864 9.928 1.00 97.25 277 VAL A CA 1
ATOM 2190 C C . VAL A 1 277 ? -7.451 6.936 9.771 1.00 97.25 277 VAL A C 1
ATOM 2192 O O . VAL A 1 277 ? -8.613 6.676 10.064 1.00 97.25 277 VAL A O 1
ATOM 2195 N N . HIS A 1 278 ? -7.097 8.115 9.261 1.00 96.94 278 HIS A N 1
ATOM 2196 C CA . HIS A 1 278 ? -8.049 9.183 8.989 1.00 96.94 278 HIS A CA 1
ATOM 2197 C C . HIS A 1 278 ? -9.123 8.721 8.001 1.00 96.94 278 HIS A C 1
ATOM 2199 O O . HIS A 1 278 ? -10.305 8.781 8.326 1.00 96.94 278 HIS A O 1
ATOM 2205 N N . LEU A 1 279 ? -8.729 8.157 6.854 1.00 96.25 279 LEU A N 1
ATOM 2206 C CA . LEU A 1 279 ? -9.674 7.588 5.892 1.00 96.25 279 LEU A CA 1
ATOM 2207 C C . LEU A 1 279 ? -10.450 6.387 6.421 1.00 96.25 279 LEU A C 1
ATOM 2209 O O . LEU A 1 279 ? -11.542 6.121 5.933 1.00 96.25 279 LEU A O 1
ATOM 2213 N N . ALA A 1 280 ? -9.928 5.648 7.396 1.00 97.06 280 ALA A N 1
ATOM 2214 C CA . ALA A 1 280 ? -10.677 4.576 8.040 1.00 97.06 280 ALA A CA 1
ATOM 2215 C C . ALA A 1 280 ? -11.759 5.105 9.002 1.00 97.06 280 ALA A C 1
ATOM 2217 O O . ALA A 1 280 ? -12.698 4.383 9.301 1.00 97.06 280 ALA A O 1
ATOM 2218 N N . LEU A 1 281 ? -11.662 6.347 9.490 1.00 96.19 281 LEU 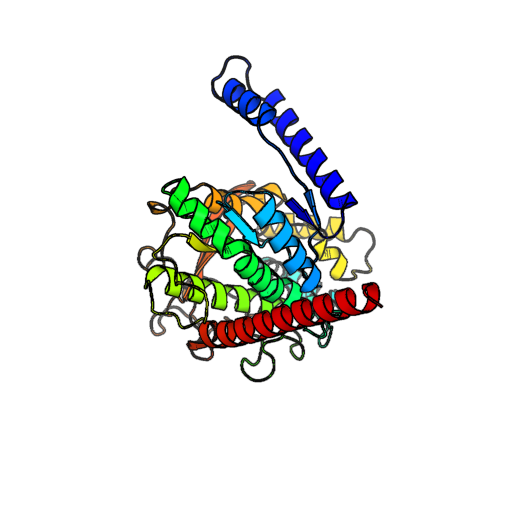A N 1
ATOM 2219 C CA . LEU A 1 281 ? -12.525 6.845 10.573 1.00 96.19 281 LEU A CA 1
ATOM 2220 C C . LEU A 1 281 ? -13.411 8.038 10.192 1.00 96.19 281 LEU A C 1
ATOM 2222 O O . LEU A 1 281 ? -14.483 8.202 10.769 1.00 96.19 281 LEU A O 1
ATOM 2226 N N . ILE A 1 282 ? -12.998 8.871 9.236 1.00 95.88 282 ILE A N 1
ATOM 2227 C CA . ILE A 1 282 ? -13.747 10.067 8.822 1.00 95.88 282 ILE A CA 1
ATOM 2228 C C . ILE A 1 282 ? -15.139 9.697 8.267 1.00 95.88 282 ILE A C 1
ATOM 2230 O O . ILE A 1 282 ? -15.259 8.661 7.613 1.00 95.88 282 ILE A O 1
ATOM 2234 N N . PRO A 1 283 ? -16.210 10.486 8.475 1.00 93.50 283 PRO A N 1
ATOM 2235 C CA . PRO A 1 283 ? -17.493 10.251 7.807 1.00 93.50 283 PRO A CA 1
ATOM 2236 C C . PRO A 1 283 ? -17.363 10.241 6.277 1.00 93.50 283 PRO A C 1
ATOM 2238 O O . PRO A 1 283 ? -16.639 11.062 5.724 1.00 93.50 283 PRO A O 1
ATOM 2241 N N . LEU A 1 284 ? -18.095 9.354 5.586 1.00 88.69 284 LEU A N 1
ATOM 2242 C CA . LEU A 1 284 ? -18.004 9.209 4.120 1.00 88.69 284 LEU A CA 1
ATOM 2243 C C . LEU A 1 284 ? -18.272 10.528 3.379 1.00 88.69 284 LEU A C 1
ATOM 2245 O O . LEU A 1 284 ? -17.531 10.876 2.472 1.00 88.69 284 LEU A O 1
ATOM 2249 N N . LEU A 1 285 ? -19.273 11.294 3.825 1.00 88.94 285 LEU A N 1
ATOM 2250 C CA . LEU A 1 285 ? -19.639 12.598 3.251 1.00 88.94 285 LEU A CA 1
ATOM 2251 C C . LEU A 1 285 ? -18.555 13.675 3.402 1.00 88.94 285 LEU A C 1
ATOM 2253 O O . LEU A 1 285 ? -18.637 14.713 2.757 1.00 88.94 285 LEU A O 1
ATOM 2257 N N . ALA A 1 286 ? -17.583 13.464 4.289 1.00 92.00 286 ALA A N 1
ATOM 2258 C CA . ALA A 1 286 ? -16.472 14.383 4.497 1.00 92.00 286 ALA A CA 1
ATOM 2259 C C . ALA A 1 286 ? -15.201 13.935 3.759 1.00 92.00 286 ALA A C 1
ATOM 2261 O O . ALA A 1 286 ? -14.190 14.632 3.835 1.00 92.00 286 ALA A O 1
ATOM 2262 N N . ILE A 1 287 ? -15.232 12.790 3.063 1.00 92.19 287 ILE A N 1
ATOM 2263 C CA . ILE A 1 287 ? -14.131 12.361 2.203 1.00 92.19 287 ILE A CA 1
ATOM 2264 C C . ILE A 1 287 ? -14.214 13.173 0.908 1.00 92.19 287 ILE A C 1
ATOM 2266 O O . ILE A 1 287 ? -15.210 13.069 0.194 1.00 92.19 287 ILE A O 1
ATOM 2270 N N . PRO A 1 288 ? -13.184 13.969 0.585 1.00 90.50 288 PRO A N 1
ATOM 2271 C CA . PRO A 1 288 ? -13.155 14.717 -0.658 1.00 90.50 288 PRO A CA 1
ATOM 2272 C C . PRO A 1 288 ? -13.205 13.788 -1.878 1.00 90.50 288 PRO A C 1
ATOM 2274 O O . PRO A 1 288 ? -12.564 12.735 -1.890 1.00 90.50 288 PRO A O 1
ATOM 2277 N N . THR A 1 289 ? -13.941 14.199 -2.910 1.00 87.94 289 THR A N 1
ATOM 2278 C CA . THR A 1 289 ? -14.045 13.492 -4.193 1.00 87.94 289 THR A CA 1
ATOM 2279 C C . THR A 1 289 ? -13.420 14.318 -5.309 1.00 87.94 289 THR A C 1
ATOM 2281 O O . THR A 1 289 ? -13.280 15.531 -5.177 1.00 87.94 289 THR A O 1
ATOM 2284 N N . VAL A 1 290 ? -13.105 13.688 -6.444 1.00 84.50 290 VAL A N 1
ATOM 2285 C CA . VAL A 1 290 ? -12.588 14.397 -7.629 1.00 84.50 290 VAL A CA 1
ATOM 2286 C C . VAL A 1 290 ? -13.535 15.518 -8.092 1.00 84.50 290 VAL A C 1
ATOM 2288 O O . VAL A 1 290 ? -13.072 16.529 -8.613 1.00 84.50 290 VAL A O 1
ATOM 2291 N N . HIS A 1 291 ? -14.847 15.369 -7.875 1.00 79.38 291 HIS A N 1
ATOM 2292 C CA . HIS A 1 291 ? -15.845 16.381 -8.228 1.00 79.38 291 HIS A CA 1
ATOM 2293 C C . HIS A 1 291 ? -15.818 17.595 -7.290 1.00 79.38 291 HIS A C 1
ATOM 2295 O O . HIS A 1 291 ? -15.979 18.722 -7.754 1.00 79.38 291 HIS A O 1
ATOM 2301 N N . ASP A 1 292 ? -15.575 17.376 -5.996 1.00 76.44 292 ASP A N 1
ATOM 2302 C CA . ASP A 1 292 ? -15.607 18.429 -4.975 1.00 76.44 292 ASP A CA 1
ATOM 2303 C C . ASP A 1 292 ? -14.233 19.093 -4.762 1.00 76.44 292 ASP A C 1
ATOM 2305 O O . ASP A 1 292 ? -14.146 20.204 -4.238 1.00 76.44 292 ASP A O 1
ATOM 2309 N N . THR A 1 293 ? -13.137 18.450 -5.186 1.00 68.38 293 THR A N 1
ATOM 2310 C CA . THR A 1 293 ? -11.757 18.951 -5.040 1.00 68.38 293 THR A CA 1
ATOM 2311 C C . THR A 1 293 ? -11.178 19.529 -6.327 1.00 68.38 293 THR A C 1
ATOM 2313 O O . THR A 1 293 ? -10.066 19.188 -6.732 1.00 68.38 293 THR A O 1
ATOM 2316 N N . VAL A 1 294 ? -11.887 20.465 -6.956 1.00 57.88 294 VAL A N 1
ATOM 2317 C CA . VAL A 1 294 ? -11.407 21.160 -8.171 1.00 57.88 294 VAL A CA 1
ATOM 2318 C C . VAL A 1 294 ? -10.147 22.017 -7.898 1.00 57.88 294 VAL A C 1
ATOM 2320 O O . VAL A 1 294 ? -9.488 22.481 -8.821 1.00 57.88 294 VAL A O 1
ATOM 2323 N N . HIS A 1 295 ? -9.770 22.202 -6.626 1.00 61.66 295 HIS A N 1
ATOM 2324 C CA . HIS A 1 295 ? -8.633 23.017 -6.174 1.00 61.66 295 HIS A CA 1
ATOM 2325 C C . HIS A 1 295 ? -7.369 22.229 -5.792 1.00 61.66 295 HIS A C 1
ATOM 2327 O O . HIS A 1 295 ? -6.492 22.799 -5.148 1.00 61.66 295 HIS A O 1
ATOM 2333 N N . VAL A 1 296 ? -7.258 20.945 -6.148 1.00 71.25 296 VAL A N 1
ATOM 2334 C CA . VAL A 1 296 ? -6.000 20.182 -6.019 1.00 71.25 296 VAL A CA 1
ATOM 2335 C C . VAL A 1 296 ? -5.521 19.810 -7.425 1.00 71.25 296 VAL A C 1
ATOM 2337 O O . VAL A 1 296 ? -5.695 18.666 -7.844 1.00 71.25 296 VAL A O 1
ATOM 2340 N N . PRO A 1 297 ? -4.994 20.766 -8.209 1.00 71.25 297 PRO A N 1
ATOM 2341 C CA . PRO A 1 297 ? -4.607 20.506 -9.584 1.00 71.25 297 PRO A CA 1
ATOM 2342 C C . PRO A 1 297 ? -3.343 19.634 -9.619 1.00 71.25 297 PRO A C 1
ATOM 2344 O O . PRO A 1 297 ? -2.412 19.887 -8.848 1.00 71.25 297 PRO A O 1
ATOM 2347 N N . PRO A 1 298 ? -3.251 18.637 -10.516 1.00 72.50 298 PRO A N 1
ATOM 2348 C CA . PRO A 1 298 ? -2.012 17.894 -10.738 1.00 72.50 298 PRO A CA 1
ATOM 2349 C C . PRO A 1 298 ? -0.792 18.783 -11.024 1.00 72.50 298 PRO A C 1
ATOM 2351 O O . PRO A 1 298 ? 0.327 18.412 -10.678 1.00 72.50 298 PRO A O 1
ATOM 2354 N N . GLU A 1 299 ? -0.999 19.956 -11.628 1.00 72.56 299 GLU A N 1
ATOM 2355 C CA . GLU A 1 299 ? 0.054 20.923 -11.948 1.00 72.56 299 GLU A CA 1
ATOM 2356 C C . GLU A 1 299 ? 0.634 21.679 -10.748 1.00 72.56 299 GLU A C 1
ATOM 2358 O O . GLU A 1 299 ? 1.697 22.291 -10.868 1.00 72.56 299 GLU A O 1
ATOM 2363 N N . ASP A 1 300 ? -0.035 21.642 -9.594 1.00 74.25 300 ASP A N 1
ATOM 2364 C CA . ASP A 1 300 ? 0.481 22.246 -8.364 1.00 74.25 300 ASP A CA 1
ATOM 2365 C C . ASP A 1 300 ? 1.463 21.314 -7.633 1.00 74.25 300 ASP A C 1
ATOM 2367 O O . ASP A 1 300 ? 2.068 21.713 -6.636 1.00 74.25 300 ASP A O 1
ATOM 2371 N N . ILE A 1 301 ? 1.659 20.086 -8.133 1.00 76.44 301 ILE A N 1
ATOM 2372 C CA . ILE A 1 301 ? 2.628 19.134 -7.591 1.00 76.44 301 ILE A CA 1
ATOM 2373 C C . ILE A 1 301 ? 3.996 19.391 -8.247 1.00 76.44 301 ILE A C 1
ATOM 2375 O O . ILE A 1 301 ? 4.146 19.185 -9.457 1.00 76.44 301 ILE A O 1
ATOM 2379 N N . PRO A 1 302 ? 5.016 19.830 -7.48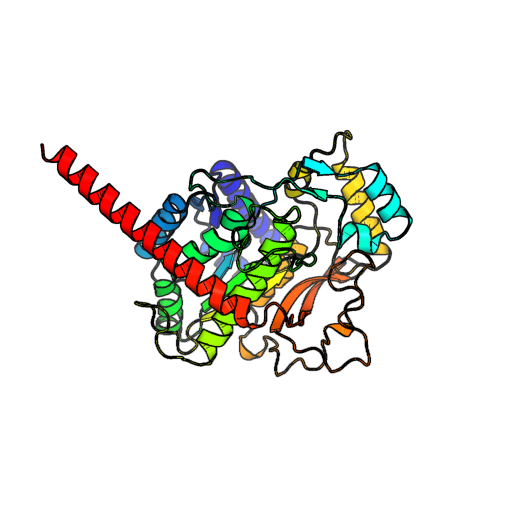9 1.00 78.31 302 PRO A N 1
ATOM 2380 C CA . PRO A 1 302 ? 6.363 19.966 -8.019 1.00 78.31 302 PRO A CA 1
ATOM 2381 C C . PRO A 1 302 ? 6.971 18.576 -8.225 1.00 78.31 302 PRO A C 1
ATOM 2383 O O . PRO A 1 302 ? 7.061 17.785 -7.292 1.00 78.31 302 PRO A O 1
ATOM 2386 N N . TRP A 1 303 ? 7.413 18.289 -9.447 1.00 87.12 303 TRP A N 1
ATOM 2387 C CA . TRP A 1 303 ? 8.118 17.051 -9.778 1.00 87.12 303 TRP A CA 1
ATOM 2388 C C . TRP A 1 303 ? 9.577 17.361 -10.121 1.00 87.12 303 TRP A C 1
ATOM 2390 O O . TRP A 1 303 ? 9.830 18.358 -10.805 1.00 87.12 303 TRP A O 1
ATOM 2400 N N . PRO A 1 304 ? 10.551 16.536 -9.703 1.00 91.25 304 PRO A N 1
ATOM 2401 C CA . PRO A 1 304 ? 11.934 16.728 -10.111 1.00 91.25 304 PRO A CA 1
ATOM 2402 C C . PRO A 1 304 ? 12.143 16.325 -11.566 1.00 91.25 304 PRO A C 1
ATOM 2404 O O . PRO A 1 304 ? 11.416 15.494 -12.102 1.00 91.25 304 PRO A O 1
ATOM 2407 N N . SER A 1 305 ? 13.196 16.855 -12.191 1.00 91.44 305 SER A N 1
ATOM 2408 C CA . SER A 1 305 ? 13.481 16.680 -13.626 1.00 91.44 305 SER A CA 1
ATOM 2409 C C . SER A 1 305 ? 13.643 15.233 -14.102 1.00 91.44 305 SER A C 1
ATOM 2411 O O . SER A 1 305 ? 13.574 14.971 -15.300 1.00 91.44 305 SER A O 1
ATOM 2413 N N . TRP A 1 306 ? 13.867 14.294 -13.182 1.00 93.00 306 TRP A N 1
ATOM 2414 C CA . TRP A 1 306 ? 13.988 12.866 -13.469 1.00 93.00 306 TRP A CA 1
ATOM 2415 C C . TRP A 1 306 ? 12.707 12.063 -13.239 1.00 93.00 306 TRP A C 1
ATOM 2417 O O . TRP A 1 306 ? 12.698 10.878 -13.559 1.00 93.00 306 TRP A O 1
ATOM 2427 N N . HIS A 1 307 ? 11.659 12.660 -12.673 1.00 92.31 307 HIS A N 1
ATOM 2428 C CA . HIS A 1 307 ? 10.382 11.983 -12.482 1.00 92.31 307 HIS A CA 1
ATOM 2429 C C . HIS A 1 307 ? 9.584 11.984 -13.787 1.00 92.31 307 HIS A C 1
ATOM 2431 O O . HIS A 1 307 ? 9.561 12.986 -14.503 1.00 92.31 307 HIS A O 1
ATOM 2437 N N . SER A 1 308 ? 8.853 10.906 -14.071 1.00 89.81 308 SER A N 1
ATOM 2438 C CA . SER A 1 308 ? 8.067 10.763 -15.310 1.00 89.81 308 SER A CA 1
ATOM 2439 C C . SER A 1 308 ? 7.004 11.859 -15.490 1.00 89.81 308 SER A C 1
ATOM 2441 O O . SER A 1 308 ? 6.591 12.157 -16.609 1.00 89.81 308 SER A O 1
ATOM 2443 N N . TYR A 1 309 ? 6.583 12.484 -14.389 1.00 86.62 309 TYR A N 1
ATOM 2444 C CA . TYR A 1 309 ? 5.625 13.596 -14.370 1.00 86.62 309 TYR A CA 1
ATOM 2445 C C . TYR A 1 309 ? 6.212 14.958 -14.749 1.00 86.62 309 TYR A C 1
ATOM 2447 O O . TYR A 1 309 ? 5.461 15.896 -15.033 1.00 86.62 309 TYR A O 1
ATOM 2455 N N . PHE A 1 310 ? 7.537 15.096 -14.758 1.00 87.75 310 PHE A N 1
ATOM 2456 C CA . PHE A 1 310 ? 8.177 16.379 -14.992 1.00 87.75 310 PHE A CA 1
ATOM 2457 C C . PHE A 1 310 ? 7.805 16.969 -16.352 1.00 87.75 310 PHE A C 1
ATOM 2459 O O . PHE A 1 310 ? 7.947 16.331 -17.394 1.00 87.75 310 PHE A O 1
ATOM 2466 N N . GLY A 1 311 ? 7.317 18.211 -16.342 1.00 83.31 311 GLY A N 1
ATOM 2467 C CA . GLY A 1 311 ? 6.933 18.935 -17.555 1.00 83.31 311 GLY A CA 1
ATOM 2468 C C . GLY A 1 311 ? 5.663 18.426 -18.251 1.00 83.31 311 GLY A C 1
ATOM 2469 O O . GLY A 1 311 ? 5.263 19.022 -19.248 1.00 83.31 311 GLY A O 1
ATOM 2470 N N . LYS A 1 312 ? 5.013 17.366 -17.746 1.00 79.69 312 LYS A N 1
ATOM 2471 C CA . LYS A 1 312 ? 3.772 16.809 -18.317 1.00 79.69 312 LYS A CA 1
ATOM 2472 C C . LYS A 1 312 ? 2.517 17.550 -17.862 1.00 79.69 312 LYS A C 1
ATOM 2474 O O . LYS A 1 312 ? 1.563 17.655 -18.622 1.00 79.69 312 LYS A O 1
ATOM 2479 N N . PHE A 1 313 ? 2.546 18.092 -16.649 1.00 73.94 313 PHE A N 1
ATOM 2480 C CA . PHE A 1 313 ? 1.410 18.750 -16.006 1.00 73.94 313 PHE A CA 1
ATOM 2481 C C . PHE A 1 313 ? 1.791 20.177 -15.612 1.00 73.94 313 PHE A C 1
ATOM 2483 O O . PHE A 1 313 ? 1.936 20.497 -14.442 1.00 73.94 313 PHE A O 1
ATOM 2490 N N . THR A 1 314 ? 2.064 21.031 -16.602 1.00 65.25 314 THR A N 1
ATOM 2491 C CA . THR A 1 314 ? 2.481 22.422 -16.372 1.00 65.25 314 THR A CA 1
ATOM 2492 C C . THR A 1 314 ? 1.288 23.372 -16.336 1.00 65.25 314 THR A C 1
ATOM 2494 O O . THR A 1 314 ? 0.347 23.267 -17.125 1.00 65.25 314 THR A O 1
ATOM 2497 N N . ARG A 1 315 ? 1.346 24.351 -15.425 1.00 65.12 315 ARG A N 1
ATOM 2498 C CA . ARG A 1 315 ? 0.326 25.397 -15.287 1.00 65.12 315 ARG A CA 1
ATOM 2499 C C . ARG A 1 315 ? 0.172 26.164 -16.611 1.00 65.12 315 ARG A C 1
ATOM 2501 O O . ARG A 1 315 ? 1.111 26.823 -17.053 1.00 65.12 315 ARG A O 1
ATOM 2508 N N . GLY A 1 316 ? -1.012 26.083 -17.225 1.00 57.56 316 GLY A N 1
ATOM 2509 C CA . GLY A 1 316 ? -1.341 26.739 -18.501 1.00 57.56 316 GLY A CA 1
ATOM 2510 C C . GLY A 1 316 ? -1.463 25.809 -19.718 1.00 57.56 316 GLY A C 1
ATOM 2511 O O . GLY A 1 316 ? -1.887 26.273 -20.776 1.00 57.56 316 GLY A O 1
ATOM 2512 N N . ALA A 1 317 ? -1.143 24.515 -19.586 1.00 59.69 317 ALA A N 1
ATOM 2513 C CA . ALA A 1 317 ? -1.601 23.488 -20.526 1.00 59.69 317 ALA A CA 1
ATOM 2514 C C . ALA A 1 317 ? -3.116 23.231 -20.347 1.00 59.69 317 ALA A C 1
ATOM 2516 O O . ALA A 1 317 ? -3.710 23.700 -19.373 1.00 59.69 317 ALA A O 1
ATOM 2517 N N . ALA A 1 318 ? -3.765 22.519 -21.282 1.00 56.44 318 ALA A N 1
ATOM 2518 C CA . ALA A 1 318 ? -5.165 22.108 -21.104 1.00 56.44 318 ALA A CA 1
ATOM 2519 C C . ALA A 1 318 ? -5.333 21.425 -19.730 1.00 56.44 318 ALA A C 1
ATOM 2521 O O . ALA A 1 318 ? -4.429 20.682 -19.339 1.00 56.44 318 ALA A O 1
ATOM 2522 N N . PRO A 1 319 ? -6.425 21.691 -18.984 1.00 56.75 319 PRO A N 1
ATOM 2523 C CA . PRO A 1 319 ? -6.529 21.269 -17.594 1.00 56.75 319 PRO A CA 1
ATOM 2524 C C . PRO A 1 319 ? -6.351 19.751 -17.505 1.00 56.75 319 PRO A C 1
ATOM 2526 O O . PRO A 1 319 ? -7.097 19.014 -18.165 1.00 56.75 319 PRO A O 1
ATOM 2529 N N . PRO A 1 320 ? -5.363 19.262 -16.739 1.00 64.19 320 PRO A N 1
ATOM 2530 C CA . PRO A 1 320 ? -5.142 17.836 -16.642 1.00 64.19 320 PRO A CA 1
ATOM 2531 C C . PRO A 1 320 ? -6.333 17.176 -15.961 1.00 64.19 320 PRO A C 1
ATOM 2533 O O . PRO A 1 320 ? -6.819 17.616 -14.920 1.00 64.19 320 PRO A O 1
ATOM 2536 N N . ARG A 1 321 ? -6.833 16.102 -16.575 1.00 78.38 321 ARG A N 1
ATOM 2537 C CA . ARG A 1 321 ? -7.906 15.303 -15.986 1.00 78.38 321 ARG A CA 1
ATOM 2538 C C . ARG A 1 321 ? -7.365 14.624 -14.731 1.00 78.38 321 ARG A C 1
ATOM 2540 O O . ARG A 1 321 ? -6.270 14.066 -14.749 1.00 78.38 321 ARG A O 1
ATOM 2547 N N . VAL A 1 322 ? -8.145 14.646 -13.658 1.00 86.25 322 VAL A N 1
ATOM 2548 C CA . VAL A 1 322 ? -7.833 13.925 -12.422 1.00 86.25 322 VAL A CA 1
ATOM 2549 C C . VAL A 1 322 ? -8.459 12.539 -12.510 1.00 86.25 322 VAL A C 1
ATOM 2551 O O . VAL A 1 322 ? -9.665 12.414 -12.709 1.00 86.25 322 VAL A O 1
ATOM 2554 N N . LEU A 1 323 ? -7.632 11.501 -12.396 1.00 87.88 323 LEU A N 1
ATOM 2555 C CA . LEU A 1 323 ? -8.071 10.109 -12.373 1.00 87.88 323 LEU A CA 1
ATOM 2556 C C . LEU A 1 323 ? -8.761 9.796 -11.042 1.00 87.88 323 LEU A C 1
ATOM 2558 O O . LEU A 1 323 ? -9.825 9.190 -11.009 1.00 87.88 323 LEU A O 1
ATOM 2562 N N . THR A 1 324 ? -8.118 10.182 -9.941 1.00 90.69 324 THR A N 1
ATOM 2563 C CA . THR A 1 324 ? -8.546 9.891 -8.569 1.00 90.69 324 THR A CA 1
ATOM 2564 C C . THR A 1 324 ? -7.752 10.748 -7.576 1.00 90.69 324 THR A C 1
ATOM 2566 O O . THR A 1 324 ? -6.869 11.513 -7.969 1.00 90.69 324 THR A O 1
ATOM 2569 N N . LEU A 1 325 ? -8.050 10.622 -6.284 1.00 93.31 325 LEU A N 1
ATOM 2570 C CA . LEU A 1 325 ? -7.332 11.289 -5.202 1.00 93.31 325 LEU A CA 1
ATOM 2571 C C . LEU A 1 325 ? -6.512 10.287 -4.391 1.00 93.31 325 LEU A C 1
ATOM 2573 O O . LEU A 1 325 ? -6.988 9.216 -4.010 1.00 93.31 325 LEU A O 1
ATOM 2577 N N . ARG A 1 326 ? -5.281 10.679 -4.072 1.00 94.44 326 ARG A N 1
ATOM 2578 C CA . ARG A 1 326 ? -4.382 9.971 -3.165 1.00 94.44 326 ARG A CA 1
ATOM 2579 C C . ARG A 1 326 ? -4.254 10.748 -1.865 1.00 94.44 326 ARG A C 1
ATOM 2581 O O . ARG A 1 326 ? -3.801 11.891 -1.852 1.00 94.44 326 ARG A O 1
ATOM 2588 N N . PHE A 1 327 ? -4.595 10.099 -0.761 1.00 95.44 327 PHE A N 1
ATOM 2589 C CA . PHE A 1 327 ? -4.515 10.683 0.573 1.00 95.44 327 PHE A CA 1
ATOM 2590 C C . PHE A 1 327 ? -3.148 10.392 1.195 1.00 95.44 327 PHE A C 1
ATOM 2592 O O . PHE A 1 327 ? -2.792 9.239 1.438 1.00 95.44 327 PHE A O 1
ATOM 2599 N N . GLY A 1 328 ? -2.351 11.430 1.420 1.00 94.75 328 GLY A N 1
ATOM 2600 C CA . GLY A 1 328 ? -0.987 11.314 1.932 1.00 94.75 328 GLY A CA 1
ATOM 2601 C C . GLY A 1 328 ? -0.915 11.577 3.429 1.00 94.75 328 GLY A C 1
ATOM 2602 O O . GLY A 1 328 ? -1.627 12.433 3.942 1.00 94.75 328 GLY A O 1
ATOM 2603 N N . ALA A 1 329 ? -0.055 10.866 4.152 1.00 96.00 329 ALA A N 1
ATOM 2604 C CA . ALA A 1 329 ? 0.346 11.320 5.477 1.00 96.00 329 ALA A CA 1
ATOM 2605 C C . ALA A 1 329 ? 1.341 12.478 5.323 1.00 96.00 329 ALA A C 1
ATOM 2607 O O . ALA A 1 329 ? 2.346 12.346 4.622 1.00 96.00 329 ALA A O 1
ATOM 2608 N N . GLU A 1 330 ? 1.047 13.600 5.969 1.00 94.62 330 GLU A N 1
ATOM 2609 C CA . GLU A 1 330 ? 1.885 14.792 5.958 1.00 94.62 330 GLU A CA 1
ATOM 2610 C C . GLU A 1 330 ? 2.179 15.258 7.378 1.00 94.62 330 GLU A C 1
ATOM 2612 O O . GLU A 1 330 ? 1.409 15.000 8.304 1.00 94.62 330 GLU A O 1
ATOM 2617 N N . ASN A 1 331 ? 3.265 15.998 7.549 1.00 91.31 331 ASN A N 1
ATOM 2618 C CA . ASN A 1 331 ? 3.514 16.763 8.756 1.00 91.31 331 ASN A CA 1
ATOM 2619 C C . ASN A 1 331 ? 4.052 18.153 8.434 1.00 91.31 331 ASN A C 1
ATOM 2621 O O . ASN A 1 331 ? 4.575 18.418 7.355 1.00 91.31 331 ASN A O 1
ATOM 2625 N N . ASP A 1 332 ? 3.922 19.070 9.384 1.00 88.75 332 ASP A N 1
ATOM 2626 C CA . ASP A 1 332 ? 4.653 20.326 9.304 1.00 88.75 332 ASP A CA 1
ATOM 2627 C C . ASP A 1 332 ? 6.105 20.175 9.810 1.00 88.75 332 ASP A C 1
ATOM 2629 O O . ASP A 1 332 ? 6.531 19.156 10.375 1.00 88.75 332 ASP A O 1
ATOM 2633 N N . ARG A 1 333 ? 6.884 21.254 9.671 1.00 87.88 333 ARG A N 1
ATOM 2634 C CA . ARG A 1 333 ? 8.271 21.333 10.170 1.00 87.88 333 ARG A CA 1
ATOM 2635 C C . ARG A 1 333 ? 8.402 21.111 11.684 1.00 87.88 333 ARG A C 1
ATOM 2637 O O . ARG A 1 333 ? 9.497 20.836 12.176 1.00 87.88 333 ARG A O 1
ATOM 2644 N N . TRP A 1 334 ? 7.306 21.190 12.433 1.00 86.25 334 TRP A N 1
ATOM 2645 C CA . TRP A 1 334 ? 7.250 20.987 13.882 1.00 86.25 334 TRP A CA 1
ATOM 2646 C C . TRP A 1 334 ? 6.802 19.575 14.269 1.00 86.25 334 TRP A C 1
ATOM 2648 O O . TRP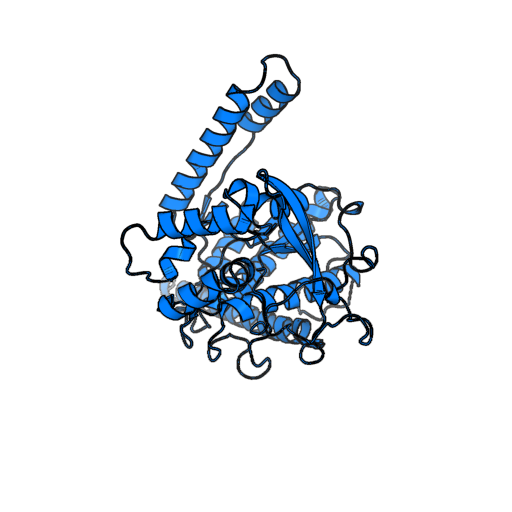 A 1 334 ? 6.986 19.180 15.414 1.00 86.25 334 TRP A O 1
ATOM 2658 N N . GLY A 1 335 ? 6.352 18.778 13.299 1.00 83.06 335 GLY A N 1
ATOM 2659 C CA . GLY A 1 335 ? 5.924 17.398 13.500 1.00 83.06 335 GLY A CA 1
ATOM 2660 C C . GLY A 1 335 ? 4.439 17.280 13.824 1.00 83.06 335 GLY A C 1
ATOM 2661 O O . GLY A 1 335 ? 4.030 16.264 14.377 1.00 83.06 335 GLY A O 1
ATOM 2662 N N . ASN A 1 336 ? 3.641 18.303 13.506 1.00 90.81 336 ASN A N 1
ATOM 2663 C CA . ASN A 1 336 ? 2.190 18.217 13.587 1.00 90.81 336 ASN A CA 1
ATOM 2664 C C . ASN A 1 336 ? 1.677 17.458 12.364 1.00 90.81 336 ASN A C 1
ATOM 2666 O O . ASN A 1 336 ? 1.789 17.946 11.238 1.00 90.81 336 ASN A O 1
ATOM 2670 N N . ASP A 1 337 ? 1.146 16.261 12.597 1.00 93.88 337 ASP A N 1
ATOM 2671 C CA . ASP A 1 337 ? 0.665 15.379 11.539 1.00 93.88 337 ASP A CA 1
ATOM 2672 C C . ASP A 1 337 ? -0.712 15.819 11.016 1.00 93.88 337 ASP A C 1
ATOM 2674 O O . ASP A 1 337 ? -1.589 16.228 11.782 1.00 93.88 337 ASP A O 1
ATOM 2678 N N . ARG A 1 338 ? -0.933 15.677 9.708 1.00 93.81 338 ARG A N 1
ATOM 2679 C CA . ARG A 1 338 ? -2.224 15.905 9.052 1.00 93.81 338 ARG A CA 1
ATOM 2680 C C . ARG A 1 338 ? -2.408 14.971 7.849 1.00 93.81 338 ARG A C 1
ATOM 2682 O O . ARG A 1 338 ? -1.423 14.572 7.228 1.00 93.81 338 ARG A O 1
ATOM 2689 N N . PRO A 1 339 ? -3.650 14.628 7.478 1.00 93.75 339 PRO A N 1
ATOM 2690 C CA . PRO A 1 339 ? -3.915 14.057 6.167 1.00 93.75 339 PRO A CA 1
ATOM 2691 C C . PRO A 1 339 ? -3.753 15.142 5.090 1.00 93.75 339 PRO A C 1
ATOM 2693 O O . PRO A 1 339 ? -4.305 16.236 5.204 1.00 93.75 339 PRO A O 1
ATOM 2696 N N . GLY A 1 340 ? -2.993 14.827 4.051 1.00 92.25 340 GLY A N 1
ATOM 2697 C CA . GLY A 1 340 ? -2.910 15.565 2.799 1.00 92.25 340 GLY A CA 1
ATOM 2698 C C . GLY A 1 340 ? -3.729 14.898 1.701 1.00 92.25 340 GLY A C 1
ATOM 2699 O O . GLY A 1 340 ? -4.095 13.723 1.802 1.00 92.25 340 GLY A O 1
ATOM 2700 N N . VAL A 1 341 ? -3.998 15.640 0.632 1.00 91.44 341 VAL A N 1
ATOM 2701 C CA . VAL A 1 341 ? -4.708 15.151 -0.555 1.00 91.44 341 VAL A CA 1
ATOM 2702 C C . VAL A 1 341 ? -3.934 15.589 -1.784 1.00 91.44 341 VAL A C 1
ATOM 2704 O O . VAL A 1 341 ? -3.568 16.754 -1.906 1.00 91.44 341 VAL A O 1
ATOM 2707 N N . MET A 1 342 ? -3.699 14.648 -2.690 1.00 89.44 342 MET A N 1
ATOM 2708 C CA . MET A 1 342 ? -2.996 14.875 -3.942 1.00 89.44 342 MET A CA 1
ATOM 2709 C C . MET A 1 342 ? -3.805 14.280 -5.090 1.00 89.44 342 MET A C 1
ATOM 2711 O O . MET A 1 342 ? -4.278 13.145 -4.993 1.00 89.44 342 MET A O 1
ATOM 2715 N N . ALA A 1 343 ? -3.962 15.029 -6.177 1.00 89.12 343 ALA A N 1
ATOM 2716 C CA . ALA A 1 343 ? -4.579 14.502 -7.383 1.00 89.12 343 ALA A CA 1
ATOM 2717 C C . ALA A 1 343 ? -3.638 13.519 -8.085 1.00 89.12 343 ALA A C 1
ATOM 2719 O O . ALA A 1 343 ? -2.449 13.786 -8.256 1.00 89.12 343 ALA A O 1
ATOM 2720 N N . VAL A 1 344 ? -4.192 12.391 -8.520 1.00 89.31 344 VAL A N 1
ATOM 2721 C CA . VAL A 1 344 ? -3.527 11.477 -9.447 1.00 89.31 344 VAL A CA 1
ATOM 2722 C C . VAL A 1 344 ? -3.958 11.884 -10.854 1.00 89.31 344 VAL A C 1
ATOM 2724 O O . VAL A 1 344 ? -5.152 11.809 -11.157 1.00 89.31 344 VAL A O 1
ATOM 2727 N N . PRO A 1 345 ? -3.045 12.352 -11.715 1.00 85.62 345 PRO A N 1
ATOM 2728 C CA . PRO A 1 345 ? -3.410 12.750 -13.066 1.00 85.62 345 PRO A CA 1
ATOM 2729 C C . PRO A 1 345 ? -3.768 11.544 -13.941 1.00 85.62 345 PRO A C 1
ATOM 2731 O O . PRO A 1 345 ? -3.244 10.441 -13.778 1.00 85.62 345 PRO A O 1
ATOM 2734 N N . VAL A 1 346 ? -4.638 11.779 -14.919 1.00 82.56 346 VAL A N 1
ATOM 2735 C CA . VAL A 1 346 ? -4.865 10.857 -16.031 1.00 82.56 346 VAL A CA 1
ATOM 2736 C C . VAL A 1 346 ? -3.657 10.887 -16.958 1.00 82.56 346 VAL A C 1
ATOM 2738 O O . VAL A 1 346 ? -3.175 11.953 -17.338 1.00 82.56 346 VAL A O 1
ATOM 2741 N N . TRP A 1 347 ? -3.228 9.705 -17.378 1.00 81.12 347 TRP A N 1
ATOM 2742 C CA . TRP A 1 347 ? -2.271 9.539 -18.461 1.00 81.12 347 TRP A CA 1
ATOM 2743 C C . TRP A 1 347 ? -3.007 9.092 -19.715 1.00 81.12 347 TRP A C 1
ATOM 2745 O O . TRP A 1 347 ? -3.723 8.091 -19.676 1.00 81.12 347 TRP A O 1
ATOM 2755 N N . GLU A 1 348 ? -2.832 9.814 -20.820 1.00 81.25 348 GLU A N 1
ATOM 2756 C CA . GLU A 1 348 ? -3.507 9.500 -22.084 1.00 81.25 348 GLU A CA 1
ATOM 2757 C C . GLU A 1 348 ? -3.153 8.091 -22.575 1.00 81.25 348 GLU A C 1
ATOM 2759 O O . GLU A 1 348 ? -4.021 7.353 -23.037 1.00 81.25 348 GLU A O 1
ATOM 2764 N N . GLU A 1 349 ? -1.904 7.667 -22.375 1.00 81.19 349 GLU A N 1
ATOM 2765 C CA . GLU A 1 349 ? -1.425 6.330 -22.729 1.00 81.19 349 GLU A CA 1
ATOM 2766 C C . GLU A 1 349 ? -2.048 5.210 -21.872 1.00 81.19 349 GLU A C 1
ATOM 2768 O O . GLU A 1 349 ? -1.957 4.036 -22.233 1.00 81.19 349 GLU A O 1
ATOM 2773 N N . TYR A 1 350 ? -2.699 5.559 -20.754 1.00 82.94 350 TYR A N 1
ATOM 2774 C CA . TYR A 1 350 ? -3.265 4.624 -19.776 1.00 82.94 350 TYR A CA 1
ATOM 2775 C C . TYR A 1 350 ? -4.750 4.869 -19.479 1.00 82.94 350 TYR A C 1
ATOM 2777 O O . TYR A 1 350 ? -5.240 4.397 -18.452 1.00 82.94 350 TYR A O 1
ATOM 2785 N N . LEU A 1 351 ? -5.477 5.565 -20.362 1.00 82.62 351 LEU A N 1
ATOM 2786 C CA . LEU A 1 351 ? -6.896 5.902 -20.170 1.00 82.62 351 LEU A CA 1
ATOM 2787 C C . LEU A 1 351 ? -7.750 4.700 -19.740 1.00 82.62 351 LEU A C 1
ATOM 2789 O O . LEU A 1 351 ? -8.473 4.791 -18.752 1.00 82.62 351 LEU A O 1
ATOM 2793 N N . ASP A 1 352 ? -7.578 3.561 -20.414 1.00 88.62 352 ASP A N 1
ATOM 2794 C CA . ASP A 1 352 ? -8.343 2.332 -20.157 1.00 88.62 352 ASP A CA 1
ATOM 2795 C C . ASP A 1 352 ? -7.508 1.265 -19.424 1.00 88.62 352 ASP A C 1
ATOM 2797 O O . ASP A 1 352 ? -7.839 0.076 -19.410 1.00 88.62 352 ASP A O 1
ATOM 2801 N N . ALA A 1 353 ? -6.368 1.654 -18.842 1.00 92.81 353 ALA A N 1
ATOM 2802 C CA . ALA A 1 353 ? -5.434 0.703 -18.247 1.00 92.81 353 ALA A CA 1
ATOM 2803 C C . ALA A 1 353 ? -6.010 0.021 -17.002 1.00 92.81 353 ALA A C 1
ATOM 2805 O O . ALA A 1 353 ? -5.770 -1.168 -16.804 1.00 92.81 353 ALA A O 1
ATOM 2806 N N . GLY A 1 354 ? -6.785 0.743 -16.185 1.00 94.62 354 GLY A N 1
ATOM 2807 C CA . GLY A 1 354 ? -7.449 0.176 -15.008 1.00 94.62 354 GLY A CA 1
ATOM 2808 C C . GLY A 1 354 ? -8.374 -0.986 -15.379 1.00 94.62 354 GLY A C 1
ATOM 2809 O O . GLY A 1 354 ? -8.247 -2.075 -14.821 1.00 94.62 354 GLY A O 1
ATOM 2810 N N . GLU A 1 355 ? -9.235 -0.793 -16.381 1.00 94.31 355 GLU A N 1
ATOM 2811 C CA . GLU A 1 355 ? -10.143 -1.829 -16.883 1.00 94.31 355 GLU A CA 1
ATOM 2812 C C . GLU A 1 355 ? -9.380 -3.027 -17.463 1.00 94.31 355 GLU A C 1
ATOM 2814 O O . GLU A 1 355 ? -9.599 -4.163 -17.033 1.00 94.31 355 GLU A O 1
ATOM 2819 N N . GLN A 1 356 ? -8.417 -2.783 -18.358 1.00 95.75 356 GLN A N 1
ATOM 2820 C CA . GLN A 1 356 ? -7.609 -3.845 -18.968 1.00 95.75 356 GLN A CA 1
ATOM 2821 C C . GLN A 1 356 ? -6.823 -4.663 -17.932 1.00 95.75 356 GLN A C 1
ATOM 2823 O O . GLN A 1 356 ? -6.687 -5.884 -18.070 1.00 95.75 356 GLN A O 1
ATOM 2828 N N . LEU A 1 357 ? -6.288 -4.011 -16.894 1.00 97.19 357 LEU A N 1
ATOM 2829 C CA . LEU A 1 357 ? -5.604 -4.688 -15.793 1.00 97.19 357 LEU A CA 1
ATOM 2830 C C . LEU A 1 357 ? -6.584 -5.547 -14.997 1.00 97.19 357 LEU A C 1
ATOM 2832 O O . LEU A 1 357 ? -6.304 -6.725 -14.788 1.00 97.19 357 LEU A O 1
ATOM 2836 N N . LEU A 1 358 ? -7.747 -5.014 -14.613 1.00 96.69 358 LEU A N 1
ATOM 2837 C CA . LEU A 1 358 ? -8.749 -5.773 -13.862 1.00 96.69 358 LEU A CA 1
ATOM 2838 C C . LEU A 1 358 ? -9.257 -7.000 -14.626 1.00 96.69 358 LEU A C 1
ATOM 2840 O O . LEU A 1 358 ? -9.409 -8.060 -14.023 1.00 96.69 358 LEU A O 1
ATOM 2844 N N . GLU A 1 359 ? -9.452 -6.915 -15.942 1.00 95.38 359 GLU A N 1
ATOM 2845 C CA . GLU A 1 359 ? -9.807 -8.080 -16.762 1.00 95.38 359 GLU A CA 1
ATOM 2846 C C . GLU A 1 359 ? -8.710 -9.153 -16.780 1.00 95.38 359 GLU A C 1
ATOM 2848 O O . GLU A 1 359 ? -8.990 -10.357 -16.772 1.00 95.38 359 GLU A O 1
ATOM 2853 N N . ARG A 1 360 ? -7.436 -8.743 -16.840 1.00 96.75 360 ARG A N 1
ATOM 2854 C CA . ARG A 1 360 ? -6.299 -9.674 -16.738 1.00 96.75 360 ARG A CA 1
ATOM 2855 C C . ARG A 1 360 ? -6.233 -10.290 -15.342 1.00 96.75 360 ARG A C 1
ATOM 2857 O O . ARG A 1 360 ? -5.994 -11.491 -15.225 1.00 96.75 360 ARG A O 1
ATOM 2864 N N . PHE A 1 361 ? -6.473 -9.494 -14.303 1.00 97.31 361 PHE A N 1
ATOM 2865 C CA . PHE A 1 361 ? -6.405 -9.935 -12.914 1.00 97.31 361 PHE A CA 1
ATOM 2866 C C . PHE A 1 361 ? -7.532 -10.914 -12.597 1.00 97.31 361 PHE A C 1
ATOM 2868 O O . PHE A 1 361 ? -7.264 -11.961 -12.017 1.00 97.31 361 PHE A O 1
ATOM 2875 N N . GLU A 1 362 ? -8.764 -10.637 -13.023 1.00 96.56 362 GLU A N 1
ATOM 2876 C CA . GLU A 1 362 ? -9.898 -11.540 -12.817 1.00 96.56 362 GLU A CA 1
ATOM 2877 C C . GLU A 1 362 ? -9.671 -12.873 -13.541 1.00 96.56 362 GLU A C 1
ATOM 2879 O O . GLU A 1 362 ? -9.814 -13.932 -12.934 1.00 96.56 362 GLU A O 1
ATOM 2884 N N . ARG A 1 363 ? -9.224 -12.856 -14.806 1.00 96.75 363 ARG A N 1
ATOM 2885 C CA . ARG A 1 363 ? -8.887 -14.095 -15.532 1.00 96.75 363 ARG A CA 1
ATOM 2886 C C . ARG A 1 363 ? -7.819 -14.914 -14.812 1.00 96.75 363 ARG A C 1
ATOM 2888 O O . ARG A 1 363 ? -7.953 -16.132 -14.699 1.00 96.75 363 ARG A O 1
ATOM 2895 N N . LEU A 1 364 ? -6.770 -14.255 -14.319 1.00 97.38 364 LEU A N 1
ATOM 2896 C CA . LEU A 1 364 ? -5.703 -14.925 -13.586 1.00 97.38 364 LEU A CA 1
ATOM 2897 C C . LEU A 1 364 ? -6.207 -15.481 -12.246 1.00 97.38 364 LEU A C 1
ATOM 2899 O O . LEU A 1 364 ? -5.926 -16.630 -11.918 1.00 97.38 364 LEU A O 1
ATOM 2903 N N . TYR A 1 365 ? -7.000 -14.708 -11.503 1.00 97.31 365 TYR A N 1
ATOM 2904 C CA . TYR A 1 365 ? -7.639 -15.134 -10.258 1.00 97.31 365 TYR A CA 1
ATOM 2905 C C . TYR A 1 365 ? -8.492 -16.394 -10.458 1.00 97.31 365 TYR A C 1
ATOM 2907 O O . TYR A 1 365 ? -8.310 -17.376 -9.738 1.00 97.31 365 TYR A O 1
ATOM 2915 N N . GLN A 1 366 ? -9.350 -16.411 -11.483 1.00 96.75 366 GLN A N 1
ATOM 2916 C CA . GLN A 1 366 ? -10.174 -17.575 -11.818 1.00 96.75 366 GLN A CA 1
ATOM 2917 C C . GLN A 1 366 ? -9.324 -18.798 -12.191 1.00 96.75 366 GLN A C 1
ATOM 2919 O O . GLN A 1 366 ? -9.619 -19.912 -11.756 1.00 96.75 366 GLN A O 1
ATOM 2924 N N . ALA A 1 367 ? -8.225 -18.611 -12.928 1.00 96.50 367 ALA A N 1
ATOM 2925 C CA . ALA A 1 367 ? -7.301 -19.700 -13.241 1.00 96.50 367 ALA A CA 1
ATOM 2926 C C . ALA A 1 367 ? -6.672 -20.317 -11.975 1.00 96.50 367 ALA A C 1
ATOM 2928 O O . ALA A 1 367 ? -6.584 -21.543 -11.867 1.00 96.50 367 ALA A O 1
ATOM 2929 N N . PHE A 1 368 ? -6.286 -19.495 -10.992 1.00 96.75 368 PHE A N 1
ATOM 2930 C CA . PHE A 1 368 ? -5.788 -19.988 -9.704 1.00 96.75 368 PHE A CA 1
ATOM 2931 C C . PHE A 1 368 ? -6.873 -20.700 -8.887 1.00 96.75 368 PHE A C 1
ATOM 2933 O O . PHE A 1 368 ? -6.599 -21.763 -8.331 1.00 96.75 368 PHE A O 1
ATOM 2940 N N . LEU A 1 369 ? -8.105 -20.179 -8.855 1.00 94.06 369 LEU A N 1
ATOM 2941 C CA . LEU A 1 369 ? -9.227 -20.858 -8.196 1.00 94.06 369 LEU A CA 1
ATOM 2942 C C . LEU A 1 369 ? -9.472 -22.254 -8.783 1.00 94.06 369 LEU A C 1
ATOM 2944 O O . LEU A 1 369 ? -9.573 -23.227 -8.037 1.00 94.06 369 LEU A O 1
ATOM 2948 N N . LEU A 1 370 ? -9.518 -22.368 -10.114 1.00 93.19 370 LEU A N 1
ATOM 2949 C CA . LEU A 1 370 ? -9.714 -23.647 -10.802 1.00 93.19 370 LEU A CA 1
ATOM 2950 C C . LEU A 1 370 ? -8.587 -24.641 -10.496 1.00 93.19 370 LEU A C 1
ATOM 2952 O O . LEU A 1 370 ? -8.851 -25.819 -10.247 1.00 93.19 370 LEU A O 1
ATOM 2956 N N . LYS A 1 371 ? -7.334 -24.169 -10.469 1.00 91.69 371 LYS A N 1
ATOM 2957 C CA . LYS A 1 371 ? -6.168 -24.993 -10.126 1.00 91.69 371 LYS A CA 1
ATOM 2958 C C . LYS A 1 371 ? -6.261 -25.553 -8.703 1.00 91.69 371 LYS A C 1
ATOM 2960 O O . LYS A 1 371 ? -5.985 -26.734 -8.505 1.00 91.69 371 LYS A O 1
ATOM 2965 N N . GLU A 1 372 ? -6.687 -24.747 -7.733 1.00 85.00 372 GLU A N 1
ATOM 2966 C CA . GLU A 1 372 ? -6.857 -25.184 -6.339 1.00 85.00 372 GLU A CA 1
ATOM 2967 C C . GLU A 1 372 ? -7.997 -26.204 -6.180 1.00 85.00 372 GLU A C 1
ATOM 2969 O O . GLU A 1 372 ? -7.840 -27.206 -5.477 1.00 85.00 372 GLU A O 1
ATOM 2974 N N . VAL A 1 373 ? -9.123 -26.011 -6.878 1.00 81.44 373 VAL A N 1
ATOM 2975 C CA . VAL A 1 373 ? -10.235 -26.982 -6.882 1.00 81.44 373 VAL A CA 1
ATOM 2976 C C . VAL A 1 373 ? -9.790 -28.320 -7.486 1.00 81.44 373 VAL A C 1
ATOM 2978 O O . VAL A 1 373 ? -10.026 -29.375 -6.893 1.00 81.44 373 VAL A O 1
ATOM 2981 N N . GLY A 1 374 ? -9.087 -28.293 -8.624 1.00 75.69 374 GLY A N 1
ATOM 2982 C CA . GLY A 1 374 ? -8.561 -29.500 -9.271 1.00 75.69 374 GLY A CA 1
ATOM 2983 C C . GLY A 1 374 ? -7.511 -30.236 -8.428 1.00 75.69 374 GLY A C 1
ATOM 2984 O O . GLY A 1 374 ? -7.523 -31.469 -8.348 1.00 75.69 374 GLY A O 1
ATOM 2985 N N . ALA A 1 375 ? -6.635 -29.498 -7.740 1.00 72.00 375 ALA A N 1
ATOM 2986 C CA . ALA A 1 375 ? -5.665 -30.075 -6.811 1.00 72.00 375 ALA A CA 1
ATOM 2987 C C . ALA A 1 375 ? -6.357 -30.762 -5.620 1.00 72.00 375 ALA A C 1
ATOM 2989 O O . ALA A 1 375 ? -5.986 -31.879 -5.256 1.00 72.00 375 ALA A O 1
ATOM 2990 N N . SER A 1 376 ? -7.401 -30.143 -5.057 1.00 66.88 376 SER A N 1
ATOM 2991 C CA . SER A 1 376 ? -8.175 -30.718 -3.951 1.00 66.88 376 SER A CA 1
ATOM 2992 C C . SER A 1 376 ? -8.877 -32.023 -4.353 1.00 66.88 376 SER A C 1
ATOM 2994 O O . SER A 1 376 ? -8.735 -33.031 -3.656 1.00 66.88 376 SER A O 1
ATOM 2996 N N . ALA A 1 377 ? -9.526 -32.063 -5.522 1.00 61.25 377 ALA A N 1
ATOM 2997 C CA . ALA A 1 377 ? -10.186 -33.268 -6.036 1.00 61.25 377 ALA A CA 1
ATOM 2998 C C . ALA A 1 377 ? -9.205 -34.435 -6.270 1.00 61.25 377 ALA A C 1
ATOM 3000 O O . ALA A 1 377 ? -9.499 -35.584 -5.942 1.00 61.25 377 ALA A O 1
ATOM 3001 N N . THR A 1 378 ? -7.997 -34.139 -6.761 1.00 57.84 378 THR A N 1
ATOM 3002 C CA . THR A 1 378 ? -6.958 -35.156 -7.003 1.00 57.84 378 THR A CA 1
ATOM 3003 C C . THR A 1 378 ? -6.421 -35.755 -5.697 1.00 57.84 378 THR A C 1
ATOM 3005 O O . THR A 1 378 ? -6.165 -36.956 -5.625 1.00 57.84 378 THR A O 1
ATOM 3008 N N . VAL A 1 379 ? -6.273 -34.941 -4.645 1.00 58.22 379 VAL A N 1
ATOM 3009 C CA . VAL A 1 379 ? -5.854 -35.408 -3.311 1.00 58.22 379 VAL A CA 1
ATOM 3010 C C . VAL A 1 379 ? -6.946 -36.245 -2.644 1.00 58.22 379 VAL A C 1
ATOM 3012 O O . VAL A 1 379 ? -6.633 -37.248 -2.011 1.00 58.22 379 VAL A O 1
ATOM 3015 N N . THR A 1 380 ? -8.221 -35.887 -2.827 1.00 54.16 380 THR A N 1
ATOM 3016 C CA . THR A 1 380 ? -9.334 -36.647 -2.226 1.00 54.16 380 THR A CA 1
ATOM 3017 C C . THR A 1 380 ? -9.426 -38.055 -2.822 1.00 54.16 380 THR A C 1
ATOM 3019 O O . THR A 1 380 ? -9.607 -39.016 -2.082 1.00 54.16 380 THR A O 1
ATOM 3022 N N . ASN A 1 381 ? -9.197 -38.199 -4.133 1.00 51.03 381 ASN A N 1
ATOM 3023 C CA . ASN A 1 381 ? -9.191 -39.507 -4.798 1.00 51.03 381 ASN A CA 1
ATOM 3024 C C . ASN A 1 381 ? -8.009 -40.398 -4.381 1.00 51.03 381 ASN A C 1
ATOM 3026 O O . ASN A 1 381 ? -8.186 -41.601 -4.259 1.00 51.03 381 ASN A O 1
ATOM 3030 N N . ARG A 1 382 ? -6.827 -39.836 -4.087 1.00 49.09 382 ARG A N 1
ATOM 3031 C CA . ARG A 1 382 ? -5.657 -40.618 -3.626 1.00 49.09 382 ARG A CA 1
ATOM 3032 C C . ARG A 1 382 ? -5.742 -41.109 -2.178 1.00 49.09 382 ARG A C 1
ATOM 3034 O O . ARG A 1 382 ? -4.920 -41.921 -1.777 1.00 49.09 382 ARG A O 1
ATOM 3041 N N . HIS A 1 383 ? -6.670 -40.581 -1.385 1.00 49.06 383 HIS A N 1
ATOM 3042 C CA . HIS A 1 383 ? -6.949 -41.067 -0.030 1.00 49.06 383 HIS A CA 1
ATOM 3043 C C . HIS A 1 383 ? -8.147 -42.028 0.022 1.00 49.06 383 HIS A C 1
ATOM 3045 O O . HIS A 1 383 ? -8.457 -42.544 1.094 1.00 49.06 383 HIS A O 1
ATOM 3051 N N . ALA A 1 384 ? -8.831 -42.228 -1.110 1.00 47.41 384 ALA A N 1
ATOM 3052 C CA . ALA A 1 384 ? -9.956 -43.148 -1.264 1.00 47.41 384 ALA A CA 1
ATOM 3053 C C . ALA A 1 384 ? -9.574 -44.459 -1.989 1.00 47.41 384 ALA A C 1
ATOM 3055 O O . ALA A 1 384 ? -10.424 -45.341 -2.114 1.00 47.41 384 ALA A O 1
ATOM 3056 N N . GLU A 1 385 ? -8.321 -44.577 -2.439 1.00 39.72 385 GLU A N 1
ATOM 3057 C CA . GLU A 1 385 ? -7.646 -45.816 -2.865 1.00 39.72 385 GLU A CA 1
ATOM 3058 C C . GLU A 1 385 ? -6.752 -46.326 -1.730 1.00 39.72 385 GLU A C 1
ATOM 3060 O O . GLU A 1 385 ? -6.677 -47.564 -1.557 1.00 39.72 385 GLU A O 1
#